Protein AF-0000000072272228 (afdb_homodimer)

Radius of gyration: 27.31 Å; Cα contacts (8 Å, |Δi|>4): 1218; chains: 2; bounding box: 58×84×67 Å

InterPro domains:
  IPR002729 CRISPR-associated protein Cas1 [MF_01470] (6-292)
  IPR002729 CRISPR-associated protein Cas1 [PF01867] (15-244)
  IPR002729 CRISPR-associated protein Cas1 [TIGR00287] (15-262)
  IPR019855 CRISPR-associated protein Cas1, NMENI subtype [TIGR03639] (5-277)
  IPR042206 CRISPR-associated endonuclease Cas1, C-terminal domain [G3DSA:1.20.120.920] (89-294)
  IPR050646 CRISPR-associated endonuclease Cas1 [PTHR34353] (12-247)

Secondary structure (DSSP, 8-state):
--TT-EEEEETT--EEEEEETTEEEEEETTS-EEEEEEGGGEEEEEE-TTEEEEHHHHHHHHHTT-EEEEE-TTS-EEEEEEE--SSSHHHHHHHHHHT--HHHHHHHHHHHHHHHHHHHHHHHHHTT---HHHHHHHHT--GGGTT-HHHHHHHHHHHHHHHHHT----TTT--SHHHHHHHHHHHHHHHHHHHHHHHTT--TT--SS---TT-TTHHHHHHTGGGHHHHHHHHHHH--TT----HHHHHHHHHHTTSB-STT--BHHHHHHHHHHHHHHHHHTS-SS-----------SS--/--TT-EEEEETT--EEEEEETTEEEEEETTS-EEEEEEGGGEEEEEE-TTEEEEHHHHHHHHHTT-EEEEE-TTS-EEEEEEE--SSSHHHHHHHHHHT--HHHHHHHHHHHHHHHHHHHHHHHHHTT---HHHHHHHHT--GGGTT-HHHHHHHHHHHHHHHHHT----TTT--SHHHHHHHHHHHHHHHHHHHHHHHTT--TT--SS---TT-TTHHHHHHTGGGHHHHHHHHHHH--TT----HHHHHHHHHHTTSB-STT--BHHHHHHHHHHHHHHHHHTS-SS-----------SS--

Sequence (608 aa):
MNPGWRVVDLIDFDGKVSYQRGQLAITSDSGELRATLPLAQIAVVLIGNKLIISGAVLVKLSEYDIAVLVCDWRRVPVAGSFSWNEHTRIAARQRAQASLSLPRQKSAWAQIIKAKILGQARTAAQLGFDATDLKNLARAVRSGDVDNREAMAAKRYWEIISAEDDFRRLPGLAATGWNGALDYAYTVLRGHGMRAICSAGLVGTLGVFHHGRGNQFALVDDLIEPFRPAIDYAVFSIVSNSQELDKETKRQLVAAVEEPFNSAGQSIPTVFTAFAQQYGRYVEGDVEKLVPPIWEGPFDAEERMNPGWRVVDLIDFDGKVSYQRGQLAITSDSGELRATLPLAQIAVVLIGNKLIISGAVLVKLSEYDIAVLVCDWRRVPVAGSFSWNEHTRIAARQRAQASLSLPRQKSAWAQIIKAKILGQARTAAQLGFDATDLKNLARAVRSGDVDNREAMAAKRYWEIISAEDDFRRLPGLAATGWNGALDYAYTVLRGHGMRAICSAGLVGTLGVFHHGRGNQFALVDDLIEPFRPAIDYAVFSIVSNSQELDKETKRQLVAAVEEPFNSAGQSIPTVFTAFAQQYGRYVEGDVEKLVPPIWEGPFDAEER

Structure (mmCIF, N/CA/C/O backbone):
data_AF-0000000072272228-model_v1
#
loop_
_entity.id
_entity.type
_entity.pdbx_description
1 polymer 'CRISPR-associated endonuclease Cas1'
#
loop_
_atom_site.group_PDB
_atom_site.id
_atom_site.type_symbol
_atom_site.label_atom_id
_atom_site.label_alt_id
_atom_site.label_comp_id
_atom_site.label_asym_id
_atom_site.label_entity_id
_atom_site.label_seq_id
_atom_site.pdbx_PDB_ins_code
_atom_site.Cartn_x
_atom_site.Cartn_y
_atom_site.Cartn_z
_atom_site.occupancy
_atom_site.B_iso_or_equiv
_atom_site.auth_seq_id
_atom_site.auth_comp_id
_atom_site.auth_asym_id
_atom_site.auth_atom_id
_atom_site.pdbx_PDB_model_num
ATOM 1 N N . MET A 1 1 ? -7.469 -23.609 13.672 1 27.86 1 MET A N 1
ATOM 2 C CA . MET A 1 1 ? -7.418 -22.672 12.562 1 27.86 1 MET A CA 1
ATOM 3 C C . MET A 1 1 ? -7.211 -21.25 13.07 1 27.86 1 MET A C 1
ATOM 5 O O . MET A 1 1 ? -7.891 -20.812 14.008 1 27.86 1 MET A O 1
ATOM 9 N N . ASN A 1 2 ? -6.227 -20.625 13.102 1 36.56 2 ASN A N 1
ATOM 10 C CA . ASN A 1 2 ? -6.016 -19.297 13.664 1 36.56 2 ASN A CA 1
ATOM 11 C C . ASN A 1 2 ? -7.102 -18.328 13.211 1 36.56 2 ASN A C 1
ATOM 13 O O . ASN A 1 2 ? -7.277 -18.094 12.016 1 36.56 2 ASN A O 1
ATOM 17 N N . PRO A 1 3 ? -8.109 -18.062 13.977 1 46.88 3 PRO A N 1
ATOM 18 C CA . PRO A 1 3 ? -9.398 -17.406 13.781 1 46.88 3 PRO A CA 1
ATOM 19 C C . PRO A 1 3 ? -9.32 -16.219 12.828 1 46.88 3 PRO A C 1
ATOM 21 O O . PRO A 1 3 ? -10.305 -15.891 12.156 1 46.88 3 PRO A O 1
ATOM 24 N N . GLY A 1 4 ? -8.219 -15.438 12.641 1 53.09 4 GLY A N 1
ATOM 25 C CA . GLY A 1 4 ? -8.133 -14.102 12.078 1 53.09 4 GLY A CA 1
ATOM 26 C C . GLY A 1 4 ? -7.688 -14.094 10.625 1 53.09 4 GLY A C 1
ATOM 27 O O . GLY A 1 4 ? -7.578 -13.031 10.008 1 53.09 4 GLY A O 1
ATOM 28 N N . TRP A 1 5 ? -7.562 -15.328 10.062 1 63.06 5 TRP A N 1
ATOM 29 C CA . TRP A 1 5 ? -6.938 -15.289 8.742 1 63.06 5 TRP A CA 1
ATOM 30 C C . TRP A 1 5 ? -7.918 -15.727 7.664 1 63.06 5 TRP A C 1
ATOM 32 O O . TRP A 1 5 ? -7.531 -16.391 6.695 1 63.06 5 TRP A O 1
ATOM 42 N N . ARG A 1 6 ? -9.219 -15.43 7.699 1 81.5 6 ARG A N 1
ATOM 43 C CA . ARG A 1 6 ? -10.203 -15.875 6.719 1 81.5 6 ARG A CA 1
ATOM 44 C C . ARG A 1 6 ? -10.188 -14.984 5.48 1 81.5 6 ARG A C 1
ATOM 46 O O . ARG A 1 6 ? -10.141 -13.758 5.594 1 81.5 6 ARG A O 1
ATOM 53 N N . VAL A 1 7 ? -10.195 -15.711 4.32 1 86.44 7 VAL A N 1
ATOM 54 C CA . VAL A 1 7 ? -10.32 -15.016 3.043 1 86.44 7 VAL A CA 1
ATOM 55 C C . VAL A 1 7 ? -11.75 -15.141 2.521 1 86.44 7 VAL A C 1
ATOM 57 O O . VAL A 1 7 ? -12.273 -16.25 2.393 1 86.44 7 VAL A O 1
ATOM 60 N N . VAL A 1 8 ? -12.375 -14.062 2.334 1 92.44 8 VAL A N 1
ATOM 61 C CA . VAL A 1 8 ? -13.719 -14.031 1.77 1 92.44 8 VAL A CA 1
ATOM 62 C C . VAL A 1 8 ? -13.648 -13.719 0.277 1 92.44 8 VAL A C 1
ATOM 64 O O . VAL A 1 8 ? -13.234 -12.625 -0.114 1 92.44 8 VAL A O 1
ATOM 67 N N . ASP A 1 9 ? -14.094 -14.703 -0.496 1 92.12 9 ASP A N 1
ATOM 68 C CA . ASP A 1 9 ? -13.992 -14.578 -1.947 1 92.12 9 ASP A CA 1
ATOM 69 C C . ASP A 1 9 ? -15.312 -14.109 -2.559 1 92.12 9 ASP A C 1
ATOM 71 O O . ASP A 1 9 ? -16.266 -14.891 -2.664 1 92.12 9 ASP A O 1
ATOM 75 N N . LEU A 1 10 ? -15.297 -12.844 -3.002 1 95.06 10 LEU A N 1
ATOM 76 C CA . LEU A 1 10 ? -16.484 -12.266 -3.611 1 95.06 10 LEU A CA 1
ATOM 77 C C . LEU A 1 10 ? -16.203 -11.797 -5.031 1 95.06 10 LEU A C 1
ATOM 79 O O . LEU A 1 10 ? -16.844 -10.875 -5.531 1 95.06 10 LEU A O 1
ATOM 83 N N . ILE A 1 11 ? -15.258 -12.383 -5.691 1 91.69 11 ILE A N 1
ATOM 84 C CA . ILE A 1 11 ? -14.805 -11.938 -7.004 1 91.69 11 ILE A CA 1
ATOM 85 C C . ILE A 1 11 ? -15.945 -12.078 -8.016 1 91.69 11 ILE A C 1
ATOM 87 O O . ILE A 1 11 ? -16.188 -11.18 -8.82 1 91.69 11 ILE A O 1
ATOM 91 N N . ASP A 1 12 ? -16.688 -13.156 -7.934 1 91.44 12 ASP A N 1
ATOM 92 C CA . ASP A 1 12 ? -17.719 -13.422 -8.922 1 91.44 12 ASP A CA 1
ATOM 93 C C . ASP A 1 12 ? -19.109 -13.086 -8.367 1 91.44 12 ASP A C 1
ATOM 95 O O . ASP A 1 12 ? -20.125 -13.406 -8.984 1 91.44 12 ASP A O 1
ATOM 99 N N . PHE A 1 13 ? -19.156 -12.492 -7.27 1 93.44 13 PHE A N 1
ATOM 100 C CA . PHE A 1 13 ? -20.438 -12.211 -6.621 1 93.44 13 PHE A CA 1
ATOM 101 C C . PHE A 1 13 ? -21.062 -10.945 -7.191 1 93.44 13 PHE A C 1
ATOM 103 O O . PHE A 1 13 ? -20.391 -9.938 -7.391 1 93.44 13 PHE A O 1
ATOM 110 N N . ASP A 1 14 ? -22.328 -11.094 -7.523 1 94.75 14 ASP A N 1
ATOM 111 C CA . ASP A 1 14 ? -23.125 -9.969 -7.988 1 94.75 14 ASP A CA 1
ATOM 112 C C . ASP A 1 14 ? -24.047 -9.461 -6.883 1 94.75 14 ASP A C 1
ATOM 114 O O . ASP A 1 14 ? -25.094 -10.062 -6.602 1 94.75 14 ASP A O 1
ATOM 118 N N . GLY A 1 15 ? -23.719 -8.383 -6.266 1 96.31 15 GLY A N 1
ATOM 119 C CA . GLY A 1 15 ? -24.469 -7.855 -5.141 1 96.31 15 GLY A CA 1
ATOM 120 C C . GLY A 1 15 ? -23.719 -6.793 -4.359 1 96.31 15 GLY A C 1
ATOM 121 O O . GLY A 1 15 ? -22.953 -6.023 -4.934 1 96.31 15 GLY A O 1
ATOM 122 N N . LYS A 1 16 ? -24.188 -6.672 -3.107 1 96.56 16 LYS A N 1
ATOM 123 C CA . LYS A 1 16 ? -23.609 -5.617 -2.279 1 96.56 16 LYS A CA 1
ATOM 124 C C . LYS A 1 16 ? -23.172 -6.164 -0.923 1 96.56 16 LYS A C 1
ATOM 126 O O . LYS A 1 16 ? -23.672 -7.191 -0.47 1 96.56 16 LYS A O 1
ATOM 131 N N . VAL A 1 17 ? -22.156 -5.516 -0.382 1 97.06 17 VAL A N 1
ATOM 132 C CA . VAL A 1 17 ? -21.781 -5.809 0.994 1 97.06 17 VAL A CA 1
ATOM 133 C C . VAL A 1 17 ? -22.078 -4.602 1.883 1 97.06 17 VAL A C 1
ATOM 135 O O . VAL A 1 17 ? -21.953 -3.457 1.441 1 97.06 17 VAL A O 1
ATOM 138 N N . SER A 1 18 ? -22.484 -4.852 3.068 1 96.06 18 SER A 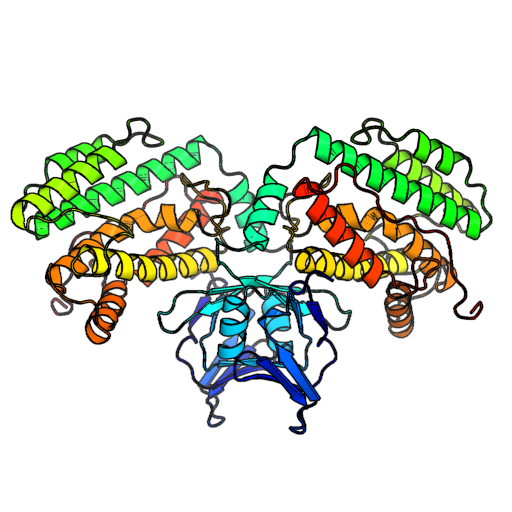N 1
ATOM 139 C CA . SER A 1 18 ? -22.766 -3.818 4.059 1 96.06 18 SER A CA 1
ATOM 140 C C . SER A 1 18 ? -22.297 -4.242 5.449 1 96.06 18 SER A C 1
ATOM 142 O O . SER A 1 18 ? -21.953 -5.406 5.664 1 96.06 18 SER A O 1
ATOM 144 N N . TYR A 1 19 ? -22.156 -3.25 6.246 1 95.44 19 TYR A N 1
ATOM 145 C CA . TYR A 1 19 ? -21.766 -3.482 7.629 1 95.44 19 TYR A CA 1
ATOM 146 C C . TYR A 1 19 ? -22.969 -3.482 8.547 1 95.44 19 TYR A C 1
ATOM 148 O O . TYR A 1 19 ? -23.844 -2.605 8.453 1 95.44 19 TYR A O 1
ATOM 156 N N . GLN A 1 20 ? -23.078 -4.512 9.375 1 92.75 20 GLN A N 1
ATOM 157 C CA . GLN A 1 20 ? -24.156 -4.59 10.367 1 92.75 20 GLN A CA 1
ATOM 158 C C . GLN A 1 20 ? -23.656 -5.215 11.664 1 92.75 20 GLN A C 1
ATOM 160 O O . GLN A 1 20 ? -23.391 -6.418 11.727 1 92.75 20 GLN A O 1
ATOM 165 N N . ARG A 1 21 ? -23.578 -4.457 12.742 1 92.5 21 ARG A N 1
ATOM 166 C CA . ARG A 1 21 ? -23.281 -4.934 14.094 1 92.5 21 ARG A CA 1
ATOM 167 C C . ARG A 1 21 ? -22.078 -5.859 14.109 1 92.5 21 ARG A C 1
ATOM 169 O O . ARG A 1 21 ? -22.156 -7 14.57 1 92.5 21 ARG A O 1
ATOM 176 N N . GLY A 1 22 ? -21.016 -5.41 13.594 1 92.88 22 GLY A N 1
ATOM 177 C CA . GLY A 1 22 ? -19.781 -6.168 13.656 1 92.88 22 GLY A CA 1
ATOM 178 C C . GLY A 1 22 ? -19.672 -7.234 12.586 1 92.88 22 GLY A C 1
ATOM 179 O O . GLY A 1 22 ? -18.734 -8.023 12.578 1 92.88 22 GLY A O 1
ATOM 180 N N . GLN A 1 23 ? -20.672 -7.23 11.703 1 95.88 23 GLN A N 1
ATOM 181 C CA . GLN A 1 23 ? -20.703 -8.266 10.68 1 95.88 23 GLN A CA 1
ATOM 182 C C . GLN A 1 23 ? -20.688 -7.66 9.273 1 95.88 23 GLN A C 1
ATOM 184 O O . GLN A 1 23 ? -21.156 -6.539 9.078 1 95.88 23 GLN A O 1
ATOM 189 N N . LEU A 1 24 ? -20.031 -8.414 8.391 1 96.12 24 LEU A N 1
ATOM 190 C CA . LEU A 1 24 ? -20.156 -8.125 6.965 1 96.12 24 LEU A CA 1
ATOM 191 C C . LEU A 1 24 ? -21.375 -8.82 6.379 1 96.12 24 LEU A C 1
ATOM 193 O O . LEU A 1 24 ? -21.438 -10.055 6.34 1 96.12 24 LEU A O 1
ATOM 197 N N . ALA A 1 25 ? -22.344 -8.039 5.996 1 97.62 25 ALA A N 1
ATOM 198 C CA . ALA A 1 25 ? -23.547 -8.594 5.375 1 97.62 25 ALA A CA 1
ATOM 199 C C . ALA A 1 25 ? -23.422 -8.625 3.855 1 97.62 25 ALA A C 1
ATOM 201 O O . ALA A 1 25 ? -23.094 -7.609 3.232 1 97.62 25 ALA A O 1
ATOM 202 N N . ILE A 1 26 ? -23.641 -9.766 3.297 1 97.25 26 ILE A N 1
ATOM 203 C CA . ILE A 1 26 ? -23.547 -9.969 1.855 1 97.25 26 ILE A CA 1
ATOM 204 C C . ILE A 1 26 ? -24.953 -10.164 1.269 1 97.25 26 ILE A C 1
ATOM 206 O O . ILE A 1 26 ? -25.625 -11.148 1.578 1 97.25 26 ILE A O 1
ATOM 210 N N . THR A 1 27 ? -25.297 -9.234 0.422 1 97.19 27 THR A N 1
ATOM 211 C CA . THR A 1 27 ? -26.641 -9.234 -0.131 1 97.19 27 THR A CA 1
ATOM 212 C C . THR A 1 27 ? -26.609 -9.289 -1.655 1 97.19 27 THR A C 1
ATOM 214 O O . THR A 1 27 ? -25.844 -8.555 -2.291 1 97.19 27 THR A O 1
ATOM 217 N N . SER A 1 28 ? -27.453 -10.172 -2.197 1 95.38 28 SER A N 1
ATOM 218 C CA . SER A 1 28 ? -27.516 -10.297 -3.65 1 95.38 28 SER A CA 1
ATOM 219 C C . SER A 1 28 ? -28.125 -9.055 -4.293 1 95.38 28 SER A C 1
ATOM 221 O O . SER A 1 28 ? -28.688 -8.203 -3.596 1 95.38 28 SER A O 1
ATOM 223 N N . ASP A 1 29 ? -27.922 -9 -5.57 1 90.25 29 ASP A N 1
ATOM 224 C CA . ASP A 1 29 ? -28.484 -7.891 -6.332 1 90.25 29 ASP A CA 1
ATOM 225 C C . ASP A 1 29 ? -30 -7.816 -6.16 1 90.25 29 ASP A C 1
ATOM 227 O O . ASP A 1 29 ? -30.594 -6.734 -6.234 1 90.25 29 ASP A O 1
ATOM 231 N N . SER A 1 30 ? -30.625 -8.906 -5.91 1 91.25 30 SER A N 1
ATOM 232 C CA . SER A 1 30 ? -32.062 -8.969 -5.711 1 91.25 30 SER A CA 1
ATOM 233 C C . SER A 1 30 ? -32.438 -8.523 -4.309 1 91.25 30 SER A C 1
ATOM 235 O O . SER A 1 30 ? -33.625 -8.398 -3.994 1 91.25 30 SER A O 1
ATOM 237 N N . GLY A 1 31 ? -31.531 -8.391 -3.504 1 90.62 31 GLY A N 1
ATOM 238 C CA . GLY A 1 31 ? -31.781 -7.914 -2.154 1 90.62 31 GLY A CA 1
ATOM 239 C C . GLY A 1 31 ? -31.797 -9.031 -1.125 1 90.62 31 GLY A C 1
ATOM 240 O O . GLY A 1 31 ? -32.031 -8.781 0.061 1 90.62 31 GLY A O 1
ATOM 241 N N . GLU A 1 32 ? -31.484 -10.211 -1.543 1 93.88 32 GLU A N 1
ATOM 242 C CA . GLU A 1 32 ? -31.484 -11.359 -0.639 1 93.88 32 GLU A CA 1
ATOM 243 C C . GLU A 1 32 ? -30.188 -11.445 0.158 1 93.88 32 GLU A C 1
ATOM 245 O O . GLU A 1 32 ? -29.094 -11.367 -0.413 1 93.88 32 GLU A O 1
ATOM 250 N N . LEU A 1 33 ? -30.453 -11.609 1.441 1 94.75 33 LEU A N 1
ATOM 251 C CA . LEU A 1 33 ? -29.281 -11.812 2.299 1 94.75 33 LEU A CA 1
ATOM 252 C C . LEU A 1 33 ? -28.703 -13.203 2.094 1 94.75 33 LEU A C 1
ATOM 254 O O . LEU A 1 33 ? -29.359 -14.203 2.393 1 94.75 33 LEU A O 1
ATOM 258 N N . ARG A 1 34 ? -27.484 -13.258 1.651 1 94.69 34 ARG A N 1
ATOM 259 C CA . ARG A 1 34 ? -26.859 -14.523 1.321 1 94.69 34 ARG A CA 1
ATOM 260 C C . ARG A 1 34 ? -26.031 -15.047 2.494 1 94.69 34 ARG A C 1
ATOM 262 O O . ARG A 1 34 ? -25.984 -16.25 2.74 1 94.69 34 ARG A O 1
ATOM 269 N N . ALA A 1 35 ? -25.359 -14.148 3.201 1 95.38 35 ALA A N 1
ATOM 270 C CA . ALA A 1 35 ? -24.484 -14.555 4.305 1 95.38 35 ALA A CA 1
ATOM 271 C C . ALA A 1 35 ? -24.141 -13.367 5.195 1 95.38 35 ALA A C 1
ATOM 273 O O . ALA A 1 35 ? -24.281 -12.211 4.785 1 95.38 35 ALA A O 1
ATOM 274 N N . THR A 1 36 ? -23.859 -13.633 6.426 1 95.69 36 THR A N 1
ATOM 275 C CA . THR A 1 36 ? -23.234 -12.695 7.352 1 95.69 36 THR A CA 1
ATOM 276 C C . THR A 1 36 ? -21.969 -13.289 7.969 1 95.69 36 THR A C 1
ATOM 278 O O . THR A 1 36 ? -21.953 -14.453 8.367 1 95.69 36 THR A O 1
ATOM 281 N N . LEU A 1 37 ? -20.953 -12.5 7.961 1 95.62 37 LEU A N 1
ATOM 282 C CA . LEU A 1 37 ? -19.672 -12.961 8.477 1 95.62 37 LEU A CA 1
ATOM 283 C C . LEU A 1 37 ? -19.125 -11.992 9.516 1 95.62 37 LEU A C 1
ATOM 285 O O . LEU A 1 37 ? -19.062 -10.781 9.273 1 95.62 37 LEU A O 1
ATOM 289 N N . PRO A 1 38 ? -18.703 -12.539 10.672 1 94.5 38 PRO A N 1
ATOM 290 C CA . PRO A 1 38 ? -18.078 -11.625 11.633 1 94.5 38 PRO A CA 1
ATOM 291 C C . PRO A 1 38 ? -16.781 -10.992 11.102 1 94.5 38 PRO A C 1
ATOM 293 O O . PRO A 1 38 ? -15.883 -11.711 10.664 1 94.5 38 PRO A O 1
ATOM 296 N N . LEU A 1 39 ? -16.672 -9.68 11.195 1 93.44 39 LEU A N 1
ATOM 297 C CA . LEU A 1 39 ? -15.492 -8.969 10.688 1 93.44 39 LEU A CA 1
ATOM 298 C C . LEU A 1 39 ? -14.234 -9.414 11.414 1 93.44 39 LEU A C 1
ATOM 300 O O . LEU A 1 39 ? -13.164 -9.508 10.805 1 93.44 39 LEU A O 1
ATOM 304 N N . ALA A 1 40 ? -14.367 -9.766 12.648 1 89 40 ALA A N 1
ATOM 305 C CA . ALA A 1 40 ? -13.227 -10.133 13.492 1 89 40 ALA A CA 1
ATOM 306 C C . ALA A 1 40 ? -12.547 -11.391 12.969 1 89 40 ALA A C 1
ATOM 308 O O . ALA A 1 40 ? -11.406 -11.68 13.328 1 89 40 ALA A O 1
ATOM 309 N N . GLN A 1 41 ? -13.203 -12.086 12.039 1 88.19 41 GLN A N 1
ATOM 310 C CA . GLN A 1 41 ? -12.672 -13.359 11.562 1 88.19 41 GLN A CA 1
ATOM 311 C C . GLN A 1 41 ? -12.133 -13.234 10.141 1 88.19 41 GLN A C 1
ATOM 313 O O . GLN A 1 41 ? -11.609 -14.195 9.578 1 88.19 41 GLN A O 1
ATOM 318 N N . ILE A 1 42 ? -12.258 -12.094 9.586 1 89.44 42 ILE A N 1
ATOM 319 C CA . ILE A 1 42 ? -11.891 -11.898 8.188 1 89.44 42 ILE A CA 1
ATOM 320 C C . ILE A 1 42 ? -10.516 -11.234 8.109 1 89.44 42 ILE A C 1
ATOM 322 O O . ILE A 1 42 ? -10.25 -10.266 8.812 1 89.44 42 ILE A O 1
ATOM 326 N N . ALA A 1 43 ? -9.625 -11.766 7.258 1 83.31 43 ALA A N 1
ATOM 327 C CA . ALA A 1 43 ? -8.328 -11.148 6.996 1 83.31 43 ALA A CA 1
ATOM 328 C C . ALA A 1 43 ? -8.344 -10.367 5.684 1 83.31 43 ALA A C 1
ATOM 330 O O . ALA A 1 43 ? -7.793 -9.273 5.602 1 83.31 43 ALA A O 1
ATOM 331 N N . VAL A 1 44 ? -8.984 -11.008 4.695 1 88.94 44 VAL A N 1
ATOM 332 C CA . VAL A 1 44 ? -8.961 -10.422 3.357 1 88.94 44 VAL A CA 1
ATOM 333 C C . VAL A 1 44 ? -10.328 -10.586 2.697 1 88.94 44 VAL A C 1
ATOM 335 O O . VAL A 1 44 ? -10.977 -11.633 2.844 1 88.94 44 VAL A O 1
ATOM 338 N N . VAL A 1 45 ? -10.766 -9.57 2.041 1 93.25 45 VAL A N 1
ATOM 339 C CA . VAL A 1 45 ? -11.93 -9.641 1.165 1 93.25 45 VAL A CA 1
ATOM 340 C C . VAL A 1 45 ? -11.508 -9.414 -0.283 1 93.25 45 VAL A C 1
ATOM 342 O O . VAL A 1 45 ? -10.859 -8.406 -0.596 1 93.25 45 VAL A O 1
ATOM 345 N N . LEU A 1 46 ? -11.828 -10.414 -1.15 1 93.44 46 LEU A N 1
ATOM 346 C CA . LEU A 1 46 ? -11.609 -10.273 -2.586 1 93.44 46 LEU A CA 1
ATOM 347 C C . LEU A 1 46 ? -12.875 -9.781 -3.287 1 93.44 46 LEU A C 1
ATOM 349 O O . LEU A 1 46 ? -13.938 -10.391 -3.16 1 93.44 46 LEU A O 1
ATOM 353 N N . ILE A 1 47 ? -12.68 -8.68 -3.996 1 94.31 47 ILE A N 1
ATOM 354 C CA . ILE A 1 47 ? -13.875 -8.164 -4.652 1 94.31 47 ILE A CA 1
ATOM 355 C C . ILE A 1 47 ? -13.656 -8.133 -6.164 1 94.31 47 ILE A C 1
ATOM 357 O O . ILE A 1 47 ? -12.531 -7.969 -6.633 1 94.31 47 ILE A O 1
ATOM 361 N N . GLY A 1 48 ? -14.773 -8.352 -6.879 1 93.56 48 GLY A N 1
ATOM 362 C CA . GLY A 1 48 ? -14.758 -8.312 -8.336 1 93.56 48 GLY A CA 1
ATOM 363 C C . GLY A 1 48 ? -15.562 -7.168 -8.906 1 93.56 48 GLY A C 1
ATOM 364 O O . GLY A 1 48 ? -15.953 -6.25 -8.188 1 93.56 48 GLY A O 1
ATOM 365 N N . ASN A 1 49 ? -15.836 -7.254 -10.148 1 91.56 49 ASN A N 1
ATOM 366 C CA . ASN A 1 49 ? -16.391 -6.152 -10.938 1 91.56 49 ASN A CA 1
ATOM 367 C C . ASN A 1 49 ? -17.828 -5.844 -10.531 1 91.56 49 ASN A C 1
ATOM 369 O O . ASN A 1 49 ? -18.266 -4.695 -10.609 1 91.56 49 ASN A O 1
ATOM 373 N N . LYS A 1 50 ? -18.516 -6.766 -10.102 1 94 50 LYS A N 1
ATOM 374 C CA . LYS A 1 50 ? -19.953 -6.578 -9.945 1 94 50 LYS A CA 1
ATOM 375 C C . LYS A 1 50 ? -20.312 -6.273 -8.5 1 94 50 LYS A C 1
ATOM 377 O O . LYS A 1 50 ? -21.484 -6.047 -8.172 1 94 50 LYS A O 1
ATOM 382 N N . LEU A 1 51 ? -19.406 -6.27 -7.656 1 95.88 51 LEU A N 1
ATOM 383 C CA . LEU A 1 51 ? -19.672 -6.023 -6.242 1 95.88 51 LEU A CA 1
ATOM 384 C C . LEU A 1 51 ? -19.828 -4.531 -5.969 1 95.88 51 LEU A C 1
ATOM 386 O O . LEU A 1 51 ? -19.062 -3.719 -6.504 1 95.88 51 LEU A O 1
ATOM 390 N N . ILE A 1 52 ? -20.844 -4.203 -5.176 1 95.75 52 ILE A N 1
ATOM 391 C CA . ILE A 1 52 ? -21.062 -2.83 -4.723 1 95.75 52 ILE A CA 1
ATOM 392 C C . ILE A 1 52 ? -20.656 -2.707 -3.256 1 95.75 52 ILE A C 1
ATOM 394 O O . ILE A 1 52 ? -21.047 -3.533 -2.426 1 95.75 52 ILE A O 1
ATOM 398 N N . ILE A 1 53 ? -19.891 -1.669 -2.939 1 94.5 53 ILE A N 1
ATOM 399 C CA . ILE A 1 53 ? -19.422 -1.45 -1.578 1 94.5 53 ILE A CA 1
ATOM 400 C C . ILE A 1 53 ? -19.438 0.042 -1.257 1 94.5 53 ILE A C 1
ATOM 402 O O . ILE A 1 53 ? -19.328 0.879 -2.156 1 94.5 53 ILE A O 1
ATOM 406 N N . SER A 1 54 ? -19.625 0.394 -0.034 1 93.75 54 SER A N 1
ATOM 407 C CA . SER A 1 54 ? -19.641 1.798 0.363 1 93.75 54 SER A CA 1
ATOM 408 C C . SER A 1 54 ? -18.359 2.188 1.077 1 93.75 54 SER A C 1
ATOM 410 O O . SER A 1 54 ? -17.609 1.321 1.548 1 93.75 54 SER A O 1
ATOM 412 N N . GLY A 1 55 ? -18.109 3.539 1.131 1 92.75 55 GLY A N 1
ATOM 413 C CA . GLY A 1 55 ? -17.016 4.043 1.933 1 92.75 55 GLY A CA 1
ATOM 414 C C . GLY A 1 55 ? -17.094 3.633 3.391 1 92.75 55 GLY A C 1
ATOM 415 O O . GLY A 1 55 ? -16.078 3.33 4.016 1 92.75 55 GLY A O 1
ATOM 416 N N . ALA A 1 56 ? -18.281 3.594 3.891 1 93.06 56 ALA A N 1
ATOM 417 C CA . ALA A 1 56 ? -18.484 3.197 5.281 1 93.06 56 ALA A CA 1
ATOM 418 C C . ALA A 1 56 ? -17.969 1.781 5.531 1 93.06 56 ALA A C 1
ATOM 420 O O . ALA A 1 56 ? -17.359 1.511 6.562 1 93.06 56 ALA A O 1
ATOM 421 N N . VAL A 1 57 ? -18.281 0.925 4.613 1 94.75 57 VAL A N 1
ATOM 422 C CA . VAL A 1 57 ? -17.828 -0.457 4.754 1 94.75 57 VAL A CA 1
ATOM 423 C C . VAL A 1 57 ? -16.312 -0.522 4.652 1 94.75 57 VAL A C 1
ATOM 425 O O . VAL A 1 57 ? -15.656 -1.218 5.434 1 94.75 57 VAL A O 1
ATOM 428 N N . LEU A 1 58 ? -15.758 0.188 3.752 1 92.69 58 LEU A N 1
ATOM 429 C CA . LEU A 1 58 ? -14.305 0.212 3.59 1 92.69 58 LEU A CA 1
ATOM 430 C C . LEU A 1 58 ? -13.625 0.717 4.859 1 92.69 58 LEU A C 1
ATOM 432 O O . LEU A 1 58 ? -12.602 0.176 5.273 1 92.69 58 LEU A O 1
ATOM 436 N N . VAL A 1 59 ? -14.203 1.724 5.457 1 90.38 59 VAL A N 1
ATOM 437 C CA . VAL A 1 59 ? -13.672 2.248 6.711 1 90.38 59 VAL A CA 1
ATOM 438 C C . VAL A 1 59 ? -13.727 1.167 7.789 1 90.38 59 VAL A C 1
ATOM 440 O O . VAL A 1 59 ? -12.75 0.952 8.508 1 90.38 59 VAL A O 1
ATOM 443 N N . LYS A 1 60 ? -14.797 0.529 7.848 1 92 60 LYS A N 1
ATOM 444 C CA . LYS A 1 60 ? -14.969 -0.5 8.867 1 92 60 LYS A CA 1
ATOM 445 C C . LYS A 1 60 ? -13.984 -1.649 8.656 1 92 60 LYS A C 1
ATOM 447 O O . LYS A 1 60 ? -13.414 -2.168 9.617 1 92 60 LYS A O 1
ATOM 452 N N . LEU A 1 61 ? -13.859 -2.057 7.418 1 91.19 61 LEU A N 1
ATOM 453 C CA . LEU A 1 61 ? -12.898 -3.113 7.125 1 91.19 61 LEU A CA 1
ATOM 454 C C . LEU A 1 61 ? -11.5 -2.713 7.574 1 91.19 61 LEU A C 1
ATOM 456 O O . LEU A 1 61 ? -10.766 -3.527 8.148 1 91.19 61 LEU A O 1
ATOM 460 N N . SER A 1 62 ? -11.195 -1.515 7.363 1 87.38 62 SER A N 1
ATOM 461 C CA . SER A 1 62 ? -9.891 -1.014 7.781 1 87.38 62 SER A CA 1
ATOM 462 C C . SER A 1 62 ? -9.75 -1.051 9.297 1 87.38 62 SER A C 1
ATOM 464 O O . SER A 1 62 ? -8.68 -1.386 9.82 1 87.38 62 SER A O 1
ATOM 466 N N . GLU A 1 63 ? -10.766 -0.71 9.992 1 86.81 63 GLU A N 1
ATOM 467 C CA . GLU A 1 63 ? -10.758 -0.732 11.453 1 86.81 63 GLU A CA 1
ATOM 468 C C . GLU A 1 63 ? -10.453 -2.131 11.984 1 86.81 63 GLU A C 1
ATOM 470 O O . GLU A 1 63 ? -9.852 -2.283 13.047 1 86.81 63 GLU A O 1
ATOM 475 N N . TYR A 1 64 ? -10.906 -3.072 11.273 1 86.88 64 TYR A N 1
ATOM 476 C CA . TYR A 1 64 ? -10.703 -4.457 11.688 1 86.88 64 TYR A CA 1
ATOM 477 C C . TYR A 1 64 ? -9.445 -5.035 11.062 1 86.88 64 TYR A C 1
ATOM 479 O O . TYR A 1 64 ? -9.211 -6.246 11.117 1 86.88 64 TYR A O 1
ATOM 487 N N . ASP A 1 65 ? -8.68 -4.23 10.391 1 82.38 65 ASP A N 1
ATOM 488 C CA . ASP A 1 65 ? -7.422 -4.625 9.766 1 82.38 65 ASP A CA 1
ATOM 489 C C . ASP A 1 65 ? -7.648 -5.66 8.672 1 82.38 65 ASP A C 1
ATOM 491 O O . ASP A 1 65 ? -6.883 -6.617 8.539 1 82.38 65 ASP A O 1
ATOM 495 N N . ILE A 1 66 ? -8.734 -5.488 7.969 1 87.94 66 ILE A N 1
ATOM 496 C CA . ILE A 1 66 ? -9.07 -6.375 6.867 1 87.94 66 ILE A CA 1
ATOM 497 C C . ILE A 1 66 ? -8.594 -5.77 5.547 1 87.94 66 ILE A C 1
ATOM 499 O O . ILE A 1 66 ? -8.922 -4.625 5.23 1 87.94 66 ILE A O 1
ATOM 503 N N . ALA A 1 67 ? -7.809 -6.535 4.793 1 87.12 67 ALA A N 1
ATOM 504 C CA . ALA A 1 67 ? -7.371 -6.09 3.471 1 87.12 67 ALA A CA 1
ATOM 505 C C . ALA A 1 67 ? -8.469 -6.305 2.432 1 87.12 67 ALA A C 1
ATOM 507 O O . ALA A 1 67 ? -9.227 -7.273 2.514 1 87.12 67 ALA A O 1
ATOM 508 N N . VAL A 1 68 ? -8.555 -5.328 1.489 1 91.69 68 VAL A N 1
ATOM 509 C CA . VAL A 1 68 ? -9.469 -5.457 0.358 1 91.69 68 VAL A CA 1
ATOM 510 C C . VAL A 1 68 ? -8.672 -5.516 -0.944 1 91.69 68 VAL A C 1
ATOM 512 O O . VAL A 1 68 ? -7.91 -4.594 -1.255 1 91.69 68 VAL A O 1
ATOM 515 N N . LEU A 1 69 ? -8.852 -6.605 -1.682 1 91.56 69 LEU A N 1
ATOM 516 C CA . LEU A 1 69 ? -8.188 -6.758 -2.973 1 91.56 69 LEU A CA 1
ATOM 517 C C . LEU A 1 69 ? -9.203 -6.703 -4.113 1 91.56 69 LEU A C 1
ATOM 519 O O . LEU A 1 69 ? -10.203 -7.422 -4.098 1 91.56 69 LEU A O 1
ATOM 523 N N . VAL A 1 70 ? -8.93 -5.852 -5.039 1 92.38 70 VAL A N 1
ATOM 524 C CA . VAL A 1 70 ? -9.758 -5.727 -6.238 1 92.38 70 VAL A CA 1
ATOM 525 C C . VAL A 1 70 ? -9.172 -6.586 -7.355 1 92.38 70 VAL A C 1
ATOM 527 O O . VAL A 1 70 ? -8.023 -6.387 -7.766 1 92.38 70 VAL A O 1
ATOM 530 N N . CYS A 1 71 ? -10 -7.523 -7.848 1 90.69 71 CYS A N 1
ATOM 531 C CA . CYS A 1 71 ? -9.516 -8.477 -8.836 1 90.69 71 CYS A CA 1
ATOM 532 C C . CYS A 1 71 ? -10.219 -8.289 -10.172 1 90.69 71 CYS A C 1
ATOM 534 O O . CYS A 1 71 ? -11.398 -7.918 -10.211 1 90.69 71 CYS A O 1
ATOM 536 N N . ASP A 1 72 ? -9.516 -8.57 -11.234 1 86.19 72 ASP A N 1
ATOM 537 C CA . ASP A 1 72 ? -10.141 -8.555 -12.555 1 86.19 72 ASP A CA 1
ATOM 538 C C . ASP A 1 72 ? -10.789 -9.891 -12.875 1 86.19 72 ASP A C 1
ATOM 540 O O . ASP A 1 72 ? -10.961 -10.734 -11.992 1 86.19 72 ASP A O 1
ATOM 544 N N . TRP A 1 73 ? -11.227 -10.031 -14.141 1 79.69 73 TRP A N 1
ATOM 545 C CA . TRP A 1 73 ? -12.016 -11.203 -14.516 1 79.69 73 TRP A CA 1
ATOM 546 C C . TRP A 1 73 ? -11.172 -12.469 -14.469 1 79.69 73 TRP A C 1
ATOM 548 O O . TRP A 1 73 ? -11.711 -13.578 -14.414 1 79.69 73 TRP A O 1
ATOM 558 N N . ARG A 1 74 ? -9.867 -12.344 -14.5 1 78.88 74 ARG A N 1
ATOM 559 C CA . ARG A 1 74 ? -8.961 -13.484 -14.406 1 78.88 74 ARG A CA 1
ATOM 560 C C . ARG A 1 74 ? -8.68 -13.844 -12.953 1 78.88 74 ARG A C 1
ATOM 562 O O . ARG A 1 74 ? -7.891 -14.75 -12.68 1 78.88 74 ARG A O 1
ATOM 569 N N . ARG A 1 75 ? -9.211 -13.109 -12.094 1 83.75 75 ARG A N 1
ATOM 570 C CA . ARG A 1 75 ? -9.023 -13.266 -10.648 1 83.75 75 ARG A CA 1
ATOM 571 C C . ARG A 1 75 ? -7.641 -12.797 -10.219 1 83.75 75 ARG A C 1
ATOM 573 O O . ARG A 1 75 ? -7.121 -13.242 -9.195 1 83.75 75 ARG A O 1
ATOM 580 N N . VAL A 1 76 ? -7.09 -11.945 -11.023 1 85 76 VAL A N 1
ATOM 581 C CA . VAL A 1 76 ? -5.805 -11.32 -10.727 1 85 76 VAL A CA 1
ATOM 582 C C . VAL A 1 76 ? -6.023 -10.008 -9.984 1 85 76 VAL A C 1
ATOM 584 O O . VAL A 1 76 ? -6.77 -9.141 -10.453 1 85 76 VAL A O 1
ATOM 587 N N . PRO A 1 77 ? -5.414 -9.867 -8.781 1 89.31 77 PRO A N 1
ATOM 588 C CA . PRO A 1 77 ? -5.531 -8.578 -8.109 1 89.31 77 PRO A CA 1
ATOM 589 C C . PRO A 1 77 ? -4.891 -7.438 -8.906 1 89.31 77 PRO A C 1
ATOM 591 O O . PRO A 1 77 ? -3.789 -7.59 -9.43 1 89.31 77 PRO A O 1
ATOM 594 N N . VAL A 1 78 ? -5.602 -6.324 -9.008 1 86.38 78 VAL A N 1
ATOM 595 C CA . VAL A 1 78 ? -5.078 -5.184 -9.758 1 86.38 78 VAL A CA 1
ATOM 596 C C . VAL A 1 78 ? -4.875 -4 -8.812 1 86.38 78 VAL A C 1
ATOM 598 O O . VAL A 1 78 ? -4.195 -3.029 -9.164 1 86.38 78 VAL A O 1
ATOM 601 N N . ALA A 1 79 ? -5.473 -4.035 -7.699 1 84.94 79 ALA A N 1
ATOM 602 C CA . ALA A 1 79 ? -5.336 -3.016 -6.66 1 84.94 79 ALA A CA 1
ATOM 603 C C . ALA A 1 79 ? -5.633 -3.596 -5.281 1 84.94 79 ALA A C 1
ATOM 605 O O . ALA A 1 79 ? -6.219 -4.672 -5.164 1 84.94 79 ALA A O 1
ATOM 606 N N . GLY A 1 80 ? -5.176 -2.9 -4.262 1 84.94 80 GLY A N 1
ATOM 607 C CA . GLY A 1 80 ? -5.457 -3.354 -2.912 1 84.94 80 GLY A CA 1
ATOM 608 C C . GLY A 1 80 ? -5.477 -2.229 -1.895 1 84.94 80 GLY A C 1
ATOM 609 O O . GLY A 1 80 ? -4.738 -1.25 -2.031 1 84.94 80 GLY A O 1
ATOM 610 N N . SER A 1 81 ? -6.418 -2.4 -0.988 1 83.12 81 SER A N 1
ATOM 611 C CA . SER A 1 81 ? -6.527 -1.477 0.135 1 83.12 81 SER A CA 1
ATOM 612 C C . SER A 1 81 ? -6.117 -2.143 1.442 1 83.12 81 SER A C 1
ATOM 614 O O . SER A 1 81 ? -6.527 -3.27 1.729 1 83.12 81 SER A O 1
ATOM 616 N N . PHE A 1 82 ? -5.316 -1.419 2.223 1 79.19 82 PHE A N 1
ATOM 617 C CA . PHE A 1 82 ? -4.82 -1.941 3.492 1 79.19 82 PHE A CA 1
ATOM 618 C C . PHE A 1 82 ? -4.988 -0.913 4.605 1 79.19 82 PHE A C 1
ATOM 620 O O . PHE A 1 82 ? -5.008 0.292 4.344 1 79.19 82 PHE A O 1
ATOM 627 N N . SER A 1 83 ? -5.168 -1.536 5.828 1 77.12 83 SER A N 1
ATOM 628 C CA . SER A 1 83 ? -5.246 -0.676 7.004 1 77.12 83 SER A CA 1
ATOM 629 C C . SER A 1 83 ? -3.891 -0.058 7.324 1 77.12 83 SER A C 1
ATOM 631 O O . SER A 1 83 ? -2.85 -0.68 7.102 1 77.12 83 SER A O 1
ATOM 633 N N . TRP A 1 84 ? -3.898 1.154 7.805 1 74.5 84 TRP A N 1
ATOM 634 C CA . TRP A 1 84 ? -2.662 1.83 8.188 1 74.5 84 TRP A CA 1
ATOM 635 C C . TRP A 1 84 ? -2.516 1.877 9.703 1 74.5 84 TRP A C 1
ATOM 637 O O . TRP A 1 84 ? -1.758 2.693 10.234 1 74.5 84 TRP A O 1
ATOM 647 N N . ASN A 1 85 ? -3.182 0.966 10.297 1 69.81 85 ASN A N 1
ATOM 648 C CA . ASN A 1 85 ? -3 0.803 11.742 1 69.81 85 ASN A CA 1
ATOM 649 C C . ASN A 1 85 ? -1.659 0.149 12.062 1 69.81 85 ASN A C 1
ATOM 651 O O . ASN A 1 85 ? -1.301 -0.87 11.469 1 69.81 85 ASN A O 1
ATOM 655 N N . GLU A 1 86 ? -0.806 0.733 12.938 1 63.72 86 GLU A N 1
ATOM 656 C CA . GLU A 1 86 ? 0.561 0.297 13.211 1 63.72 86 GLU A CA 1
ATOM 657 C C . GLU A 1 86 ? 0.593 -0.772 14.297 1 63.72 86 GLU A C 1
ATOM 659 O O . GLU A 1 86 ? 1.6 -1.464 14.469 1 63.72 86 GLU A O 1
ATOM 664 N N . HIS A 1 87 ? -0.38 -0.927 14.992 1 63.56 87 HIS A N 1
ATOM 665 C CA . HIS A 1 87 ? -0.332 -1.815 16.156 1 63.56 87 HIS A CA 1
ATOM 666 C C . HIS A 1 87 ? -1.126 -3.092 15.898 1 63.56 87 HIS A C 1
ATOM 668 O O . HIS A 1 87 ? -1.905 -3.523 16.75 1 63.56 87 HIS A O 1
ATOM 674 N N . THR A 1 88 ? -0.79 -3.623 14.734 1 69.38 88 THR A N 1
ATOM 675 C CA . THR A 1 88 ? -1.513 -4.844 14.391 1 69.38 88 THR A CA 1
ATOM 676 C C . THR A 1 88 ? -0.549 -6.016 14.227 1 69.38 88 THR A C 1
ATOM 678 O O . THR A 1 88 ? 0.668 -5.824 14.203 1 69.38 88 THR A O 1
ATOM 681 N N . ARG A 1 89 ? -1.075 -7.16 14.312 1 70.5 89 ARG A N 1
ATOM 682 C CA . ARG A 1 89 ? -0.318 -8.383 14.055 1 70.5 89 ARG A CA 1
ATOM 683 C C . ARG A 1 89 ? 0.331 -8.344 12.672 1 70.5 89 ARG A C 1
ATOM 685 O O . ARG A 1 89 ? 1.459 -8.805 12.5 1 70.5 89 ARG A O 1
ATOM 692 N N . ILE A 1 90 ? -0.343 -7.855 11.75 1 72.88 90 ILE A N 1
ATOM 693 C CA . ILE A 1 90 ? 0.176 -7.738 10.391 1 72.88 90 ILE A CA 1
ATOM 694 C C . ILE A 1 90 ? 1.411 -6.84 10.391 1 72.88 90 ILE A C 1
ATOM 696 O O . ILE A 1 90 ? 2.43 -7.176 9.781 1 72.88 90 ILE A O 1
ATOM 700 N N . ALA A 1 91 ? 1.322 -5.777 11.094 1 71.06 91 ALA A N 1
ATOM 701 C CA . ALA A 1 91 ? 2.467 -4.875 11.18 1 71.06 91 ALA A CA 1
ATOM 702 C C . ALA A 1 91 ? 3.68 -5.578 11.781 1 71.06 91 ALA A C 1
ATOM 704 O O . ALA A 1 91 ? 4.809 -5.379 11.336 1 71.06 91 ALA A O 1
ATOM 705 N N . ALA A 1 92 ? 3.428 -6.336 12.805 1 76.62 92 ALA A N 1
ATOM 706 C CA . ALA A 1 92 ? 4.512 -7.082 13.438 1 76.62 92 ALA A CA 1
ATOM 707 C C . ALA A 1 92 ? 5.156 -8.055 12.453 1 76.62 92 ALA A C 1
ATOM 709 O O . ALA A 1 92 ? 6.387 -8.156 12.391 1 76.62 92 ALA A O 1
ATOM 710 N N . ARG A 1 93 ? 4.398 -8.734 11.719 1 83.06 93 ARG A N 1
ATOM 711 C CA . ARG A 1 93 ? 4.922 -9.656 10.711 1 83.06 93 ARG A CA 1
ATOM 712 C C . ARG A 1 93 ? 5.73 -8.906 9.656 1 83.06 93 ARG A C 1
ATOM 714 O O . ARG A 1 93 ? 6.801 -9.367 9.25 1 83.06 93 ARG A O 1
ATOM 721 N N . GLN A 1 94 ? 5.219 -7.859 9.227 1 81.06 94 GLN A N 1
ATOM 722 C CA . GLN A 1 94 ? 5.898 -7.078 8.203 1 81.06 94 GLN A CA 1
ATOM 723 C C . GLN A 1 94 ? 7.234 -6.547 8.703 1 81.06 94 GLN A C 1
ATOM 725 O O . GLN A 1 94 ? 8.211 -6.504 7.957 1 81.06 94 GLN A O 1
ATOM 730 N N . ARG A 1 95 ? 7.293 -6.18 9.961 1 77 95 ARG A N 1
ATOM 731 C CA . ARG A 1 95 ? 8.562 -5.762 10.555 1 77 95 ARG A CA 1
ATOM 732 C C . ARG A 1 95 ? 9.547 -6.926 10.617 1 77 95 ARG A C 1
ATOM 734 O O . ARG A 1 95 ? 10.727 -6.762 10.312 1 77 95 ARG A O 1
ATOM 741 N N . ALA A 1 96 ? 9.016 -8.016 11.008 1 85.25 96 ALA A N 1
ATOM 742 C CA . ALA A 1 96 ? 9.852 -9.219 11.031 1 85.25 96 ALA A CA 1
ATOM 743 C C . ALA A 1 96 ? 10.375 -9.547 9.641 1 85.25 96 ALA A C 1
ATOM 745 O O . ALA A 1 96 ? 11.547 -9.906 9.477 1 85.25 96 ALA A O 1
ATOM 746 N N . GLN A 1 97 ? 9.516 -9.453 8.695 1 89 97 GLN A N 1
ATOM 747 C CA . GLN A 1 97 ? 9.906 -9.688 7.309 1 89 97 GLN A CA 1
ATOM 748 C C . GLN A 1 97 ? 11.039 -8.75 6.887 1 89 97 GLN A C 1
ATOM 750 O O . GLN A 1 97 ? 12.016 -9.188 6.273 1 89 97 GLN A O 1
ATOM 755 N N . ALA A 1 98 ? 10.953 -7.555 7.234 1 81.44 98 ALA A N 1
ATOM 756 C CA . ALA A 1 98 ? 11.93 -6.531 6.867 1 81.44 98 ALA A CA 1
ATOM 757 C C . ALA A 1 98 ? 13.273 -6.785 7.547 1 81.44 98 ALA A C 1
ATOM 759 O O . ALA A 1 98 ? 14.32 -6.414 7.023 1 81.44 98 ALA A O 1
ATOM 760 N N . SER A 1 99 ? 13.195 -7.473 8.633 1 82.19 99 SER A N 1
ATOM 761 C CA . SER A 1 99 ? 14.406 -7.68 9.422 1 82.19 99 SER A CA 1
ATOM 762 C C . SER A 1 99 ? 14.977 -9.078 9.211 1 82.19 99 SER A C 1
ATOM 764 O O . SER A 1 99 ? 15.906 -9.484 9.906 1 82.19 99 SER A O 1
ATOM 766 N N . LEU A 1 100 ? 14.414 -9.789 8.344 1 89.19 100 LEU A N 1
ATOM 767 C CA . LEU A 1 100 ? 14.898 -11.148 8.102 1 89.19 100 LEU A CA 1
ATOM 768 C C . LEU A 1 100 ? 16.375 -11.141 7.738 1 89.19 100 LEU A C 1
ATOM 770 O O . LEU A 1 100 ? 16.797 -10.383 6.859 1 89.19 100 LEU A O 1
ATOM 774 N N . SER A 1 101 ? 17.172 -11.945 8.391 1 90.06 101 SER A N 1
ATOM 775 C CA . SER A 1 101 ? 18.625 -11.953 8.18 1 90.06 101 SER A CA 1
ATOM 776 C C . SER A 1 101 ? 18.984 -12.523 6.816 1 90.06 101 SER A C 1
ATOM 778 O O . SER A 1 101 ? 18.219 -13.289 6.234 1 90.06 101 SER A O 1
ATOM 780 N N . LEU A 1 102 ? 20.172 -12.203 6.359 1 90.69 102 LEU A N 1
ATOM 781 C CA . LEU A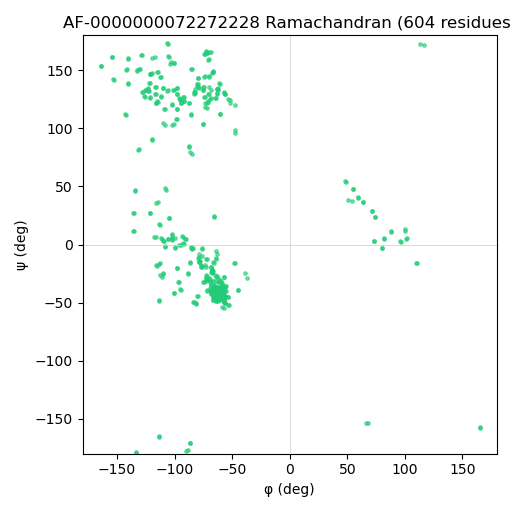 1 102 ? 20.641 -12.656 5.055 1 90.69 102 LEU A CA 1
ATOM 782 C C . LEU A 1 102 ? 20.766 -14.172 5.023 1 90.69 102 LEU A C 1
ATOM 784 O O . LEU A 1 102 ? 20.344 -14.82 4.059 1 90.69 102 LEU A O 1
ATOM 788 N N . PRO A 1 103 ? 21.281 -14.75 6.055 1 94.62 103 PRO A N 1
ATOM 789 C CA . PRO A 1 103 ? 21.375 -16.219 6.031 1 94.62 103 PRO A CA 1
ATOM 790 C C . PRO A 1 103 ? 20.016 -16.891 5.914 1 94.62 103 PRO A C 1
ATOM 792 O O . PRO A 1 103 ? 19.859 -17.875 5.18 1 94.62 103 PRO A O 1
ATOM 795 N N . ARG A 1 104 ? 19.062 -16.391 6.578 1 95.62 104 ARG A N 1
ATOM 796 C CA . ARG A 1 104 ? 17.734 -16.969 6.512 1 95.62 104 ARG A CA 1
ATOM 797 C C . ARG A 1 104 ? 17.109 -16.75 5.137 1 95.62 104 ARG A C 1
ATOM 799 O O . ARG A 1 104 ? 16.406 -17.625 4.621 1 95.62 104 ARG A O 1
ATOM 806 N N . GLN A 1 105 ? 17.328 -15.609 4.57 1 95.31 105 GLN A N 1
ATOM 807 C CA . GLN A 1 105 ? 16.859 -15.352 3.213 1 95.31 105 GLN A CA 1
ATOM 808 C C . GLN A 1 105 ? 17.484 -16.328 2.223 1 95.31 105 GLN A C 1
ATOM 810 O O . GLN A 1 105 ? 16.797 -16.906 1.383 1 95.31 105 GLN A O 1
ATOM 815 N N . LYS A 1 106 ? 18.75 -16.5 2.35 1 95.88 106 LYS A N 1
ATOM 816 C CA . LYS A 1 106 ? 19.469 -17.391 1.445 1 95.88 106 LYS A CA 1
ATOM 817 C C . LYS A 1 106 ? 19.016 -18.828 1.608 1 95.88 106 LYS A C 1
ATOM 819 O O . LYS A 1 106 ? 18.906 -19.578 0.626 1 95.88 106 LYS A O 1
ATOM 824 N N . SER A 1 107 ? 18.812 -19.172 2.809 1 97.25 107 SER A N 1
ATOM 825 C CA . SER A 1 107 ? 18.328 -20.516 3.08 1 97.25 107 SER A CA 1
ATOM 826 C C . SER A 1 107 ? 16.938 -20.734 2.471 1 97.25 107 SER A C 1
ATOM 828 O O . SER A 1 107 ? 16.688 -21.766 1.852 1 97.25 107 SER A O 1
ATOM 830 N N . ALA A 1 108 ? 16.047 -19.797 2.662 1 97.88 108 ALA A N 1
ATOM 831 C CA . ALA A 1 108 ? 14.711 -19.891 2.086 1 97.88 108 ALA A CA 1
ATOM 832 C C . ALA A 1 108 ? 14.773 -20 0.565 1 97.88 108 ALA A C 1
ATOM 834 O O . ALA A 1 108 ? 14.086 -20.828 -0.033 1 97.88 108 ALA A O 1
ATOM 835 N N . TRP A 1 109 ? 15.656 -19.188 -0.033 1 97.56 109 TRP A N 1
ATOM 836 C CA . TRP A 1 109 ? 15.789 -19.188 -1.487 1 97.56 109 TRP A CA 1
ATOM 837 C C . TRP A 1 109 ? 16.281 -20.531 -1.994 1 97.56 109 TRP A C 1
ATOM 839 O O . TRP A 1 109 ? 15.758 -21.062 -2.986 1 97.56 109 TRP A O 1
ATOM 849 N N . ALA A 1 110 ? 17.219 -21.062 -1.315 1 97.94 110 ALA A N 1
ATOM 850 C CA . ALA A 1 110 ? 17.719 -22.375 -1.69 1 97.94 110 ALA A CA 1
ATOM 851 C C . ALA A 1 110 ? 16.609 -23.422 -1.696 1 97.94 110 ALA A C 1
ATOM 853 O O . ALA A 1 110 ? 16.516 -24.234 -2.615 1 97.94 110 ALA A O 1
ATOM 854 N N . GLN A 1 111 ? 15.797 -23.391 -0.672 1 98.19 111 GLN A N 1
ATOM 855 C CA . GLN A 1 111 ? 14.703 -24.344 -0.578 1 98.19 111 GLN A CA 1
ATOM 856 C C . GLN A 1 111 ? 13.688 -24.141 -1.7 1 98.19 111 GLN A C 1
ATOM 858 O O . GLN A 1 111 ? 13.172 -25.109 -2.26 1 98.19 111 GLN A O 1
ATOM 863 N N . ILE A 1 112 ? 13.391 -22.938 -2.027 1 98.44 112 ILE A N 1
ATOM 864 C CA . ILE A 1 112 ? 12.438 -22.594 -3.082 1 98.44 112 ILE A CA 1
ATOM 865 C C . ILE A 1 112 ? 12.953 -23.109 -4.426 1 98.44 112 ILE A C 1
ATOM 867 O O . ILE A 1 112 ? 12.219 -23.75 -5.176 1 98.44 112 ILE A O 1
ATOM 871 N N . ILE A 1 113 ? 14.258 -22.875 -4.676 1 98.12 113 ILE A N 1
ATOM 872 C CA . ILE A 1 113 ? 14.852 -23.266 -5.953 1 98.12 113 ILE A CA 1
ATOM 873 C C . ILE A 1 113 ? 14.914 -24.781 -6.051 1 98.12 113 ILE A C 1
ATOM 875 O O . ILE A 1 113 ? 14.664 -25.359 -7.109 1 98.12 113 ILE A O 1
ATOM 879 N N . LYS A 1 114 ? 15.25 -25.406 -4.945 1 98.31 114 LYS A N 1
ATOM 880 C CA . LYS A 1 114 ? 15.242 -26.859 -4.93 1 98.31 114 LYS A CA 1
ATOM 881 C C . LYS A 1 114 ? 13.867 -27.406 -5.316 1 98.31 114 LYS A C 1
ATOM 883 O O . LYS A 1 114 ? 13.773 -28.328 -6.133 1 98.31 114 LYS A O 1
ATOM 888 N N . ALA A 1 115 ? 12.867 -26.891 -4.734 1 98.12 115 ALA A N 1
ATOM 889 C CA . ALA A 1 115 ? 11.5 -27.328 -5.02 1 98.12 115 ALA A CA 1
ATOM 890 C C . ALA A 1 115 ? 11.148 -27.094 -6.484 1 98.12 115 ALA A C 1
ATOM 892 O O . ALA A 1 115 ? 10.508 -27.922 -7.117 1 98.12 115 ALA A O 1
ATOM 893 N N . LYS A 1 116 ? 11.539 -25.922 -7.004 1 98.25 116 LYS A N 1
ATOM 894 C CA . LYS A 1 116 ? 11.305 -25.609 -8.414 1 98.25 116 LYS A CA 1
ATOM 895 C C . LYS A 1 116 ? 11.93 -26.656 -9.32 1 98.25 116 LYS A C 1
ATOM 897 O O . LYS A 1 116 ? 11.266 -27.203 -10.211 1 98.25 116 LYS A O 1
ATOM 902 N N . ILE A 1 117 ? 13.18 -26.969 -9.07 1 98.38 117 ILE A N 1
ATOM 903 C CA . ILE A 1 117 ? 13.922 -27.875 -9.938 1 98.38 117 ILE A CA 1
ATOM 904 C C . ILE A 1 117 ? 13.352 -29.297 -9.828 1 98.38 117 ILE A C 1
ATOM 906 O O . ILE A 1 117 ? 13.219 -30 -10.828 1 98.38 117 ILE A O 1
ATOM 910 N N . LEU A 1 118 ? 13.023 -29.672 -8.633 1 97.81 118 LEU A N 1
ATOM 911 C CA . LEU A 1 118 ? 12.406 -30.984 -8.453 1 97.81 118 LEU A CA 1
ATOM 912 C C . LEU A 1 118 ? 11.07 -31.062 -9.188 1 97.81 118 LEU A C 1
ATOM 914 O O . LEU A 1 118 ? 10.758 -32.094 -9.797 1 97.81 118 LEU A O 1
ATOM 918 N N . GLY A 1 119 ? 10.312 -30.016 -9.078 1 97.06 119 GLY A N 1
ATOM 919 C CA . GLY A 1 119 ? 9.078 -29.953 -9.852 1 97.06 119 GLY A CA 1
ATOM 920 C C . GLY A 1 119 ? 9.312 -30.047 -11.352 1 97.06 119 GLY A C 1
ATOM 921 O O . GLY A 1 119 ? 8.578 -30.734 -12.055 1 97.06 119 GLY A O 1
ATOM 922 N N . GLN A 1 120 ? 10.281 -29.359 -11.82 1 97.06 120 GLN A N 1
ATOM 923 C CA . GLN A 1 120 ? 10.648 -29.422 -13.234 1 97.06 120 GLN A CA 1
ATOM 924 C C . GLN A 1 120 ? 11.031 -30.844 -13.641 1 97.06 120 GLN A C 1
ATOM 926 O O . GLN A 1 120 ? 10.656 -31.297 -14.719 1 97.06 120 GLN A O 1
ATOM 931 N N . ALA A 1 121 ? 11.773 -31.469 -12.766 1 96.88 121 ALA A N 1
ATOM 932 C CA . ALA A 1 121 ? 12.141 -32.875 -13.008 1 96.88 121 ALA A CA 1
ATOM 933 C C . ALA A 1 121 ? 10.898 -33.75 -13.156 1 96.88 121 ALA A C 1
ATOM 935 O O . ALA A 1 121 ? 10.828 -34.594 -14.039 1 96.88 121 ALA A O 1
ATOM 936 N N . ARG A 1 122 ? 10.008 -33.531 -12.305 1 95.19 122 ARG A N 1
ATOM 937 C CA . ARG A 1 122 ? 8.781 -34.312 -12.344 1 95.19 122 ARG A CA 1
ATOM 938 C C . ARG A 1 122 ? 7.996 -34.062 -13.625 1 95.19 122 ARG A C 1
ATOM 940 O O . ARG A 1 122 ? 7.465 -34.969 -14.242 1 95.19 122 ARG A O 1
ATOM 947 N N . THR A 1 123 ? 7.855 -32.781 -13.977 1 95.12 123 THR A N 1
ATOM 948 C CA . THR A 1 123 ? 7.176 -32.438 -15.211 1 95.12 123 THR A CA 1
ATOM 949 C C . THR A 1 123 ? 7.863 -33.094 -16.406 1 95.12 123 THR A C 1
ATOM 951 O O . THR A 1 123 ? 7.207 -33.688 -17.266 1 95.12 123 THR A O 1
ATOM 954 N N . ALA A 1 124 ? 9.164 -33 -16.469 1 93.94 124 ALA A N 1
ATOM 955 C CA . ALA A 1 124 ? 9.914 -33.625 -17.562 1 93.94 124 ALA A CA 1
ATOM 956 C C . ALA A 1 124 ? 9.672 -35.125 -17.594 1 93.94 124 ALA A C 1
ATOM 958 O O . ALA A 1 124 ? 9.43 -35.719 -18.672 1 93.94 124 ALA A O 1
ATOM 959 N N . ALA A 1 125 ? 9.688 -35.719 -16.438 1 93.88 125 ALA A N 1
ATOM 960 C CA . ALA A 1 125 ? 9.461 -37.156 -16.344 1 93.88 125 ALA A CA 1
ATOM 961 C C . ALA A 1 125 ? 8.062 -37.531 -16.812 1 93.88 125 ALA A C 1
ATOM 963 O O . ALA A 1 125 ? 7.887 -38.531 -17.516 1 93.88 125 ALA A O 1
ATOM 964 N N . GLN A 1 126 ? 7.117 -36.812 -16.406 1 91.94 126 GLN A N 1
ATOM 965 C CA . GLN A 1 126 ? 5.734 -37.062 -16.812 1 91.94 126 GLN A CA 1
ATOM 966 C C . GLN A 1 126 ? 5.555 -36.906 -18.312 1 91.94 126 GLN A C 1
ATOM 968 O O . GLN A 1 126 ? 4.676 -37.562 -18.906 1 91.94 126 GLN A O 1
ATOM 973 N N . LEU A 1 127 ? 6.328 -36.094 -18.891 1 89.56 127 LEU A N 1
ATOM 974 C CA . LEU A 1 127 ? 6.27 -35.906 -20.328 1 89.56 127 LEU A CA 1
ATOM 975 C C . LEU A 1 127 ? 7.098 -36.969 -21.047 1 89.56 127 LEU A C 1
ATOM 977 O O . LEU A 1 127 ? 7.164 -36.969 -22.281 1 89.56 127 LEU A O 1
ATOM 981 N N . GLY A 1 128 ? 7.773 -37.844 -20.297 1 89.69 128 GLY A N 1
ATOM 982 C CA . GLY A 1 128 ? 8.453 -39 -20.875 1 89.69 128 GLY A CA 1
ATOM 983 C C . GLY A 1 128 ? 9.945 -38.781 -21.031 1 89.69 128 GLY A C 1
ATOM 984 O O . GLY A 1 128 ? 10.617 -39.594 -21.688 1 89.69 128 GLY A O 1
ATOM 985 N N . PHE A 1 129 ? 10.477 -37.781 -20.422 1 91.56 129 PHE A N 1
ATOM 986 C CA . PHE A 1 129 ? 11.891 -37.469 -20.594 1 91.56 129 PHE A CA 1
ATOM 987 C C . PHE A 1 129 ? 12.688 -37.906 -19.375 1 91.56 129 PHE A C 1
ATOM 989 O O . PHE A 1 129 ? 12.141 -38.031 -18.281 1 91.56 129 PHE A O 1
ATOM 996 N N . ASP A 1 130 ? 13.992 -38.156 -19.609 1 92.5 130 ASP A N 1
ATOM 997 C CA . ASP A 1 130 ? 14.898 -38.406 -18.5 1 92.5 130 ASP A CA 1
ATOM 998 C C . ASP A 1 130 ? 15.195 -37.156 -17.703 1 92.5 130 ASP A C 1
ATOM 1000 O O . ASP A 1 130 ? 15.664 -36.156 -18.266 1 92.5 130 ASP A O 1
ATOM 1004 N N . ALA A 1 131 ? 14.883 -37.25 -16.453 1 93.69 131 ALA A N 1
ATOM 1005 C CA . ALA A 1 131 ? 15 -36.062 -15.625 1 93.69 131 ALA A CA 1
ATOM 1006 C C . ALA A 1 131 ? 16.109 -36.219 -14.586 1 93.69 131 ALA A C 1
ATOM 1008 O O . ALA A 1 131 ? 16.156 -35.5 -13.594 1 93.69 131 ALA A O 1
ATOM 1009 N N . THR A 1 132 ? 17 -37.125 -14.719 1 96.25 132 THR A N 1
ATOM 1010 C CA . THR A 1 132 ? 18.031 -37.469 -13.742 1 96.25 132 THR A CA 1
ATOM 1011 C C . THR A 1 132 ? 18.938 -36.25 -13.508 1 96.25 132 THR A C 1
ATOM 1013 O O . THR A 1 132 ? 19.297 -35.938 -12.367 1 96.25 132 THR A O 1
ATOM 1016 N N . ASP A 1 133 ? 19.297 -35.594 -14.578 1 96.31 133 ASP A N 1
ATOM 1017 C CA . ASP A 1 133 ? 20.156 -34.406 -14.469 1 96.31 133 ASP A CA 1
ATOM 1018 C C . ASP A 1 133 ? 19.516 -33.344 -13.594 1 96.31 133 ASP A C 1
ATOM 1020 O O . ASP A 1 133 ? 20.188 -32.688 -12.797 1 96.31 133 ASP A O 1
ATOM 1024 N N . LEU A 1 134 ? 18.266 -33.156 -13.797 1 97.56 134 LEU A N 1
ATOM 1025 C CA . LEU A 1 134 ? 17.547 -32.156 -13.023 1 97.56 134 LEU A CA 1
ATOM 1026 C C . LEU A 1 134 ? 17.516 -32.531 -11.547 1 97.56 134 LEU A C 1
ATOM 1028 O O . LEU A 1 134 ? 17.703 -31.656 -10.68 1 97.56 134 LEU A O 1
ATOM 1032 N N . LYS A 1 135 ? 17.312 -33.781 -11.234 1 97.12 135 LYS A N 1
ATOM 1033 C CA . LYS A 1 135 ? 17.312 -34.219 -9.852 1 97.12 135 LYS A CA 1
ATOM 1034 C C . LYS A 1 135 ? 18.672 -33.969 -9.188 1 97.12 135 LYS A C 1
ATOM 1036 O O . LYS A 1 135 ? 18.734 -33.562 -8.023 1 97.12 135 LYS A O 1
ATOM 1041 N N . ASN A 1 136 ? 19.641 -34.219 -9.953 1 97.12 136 ASN A N 1
ATOM 1042 C CA . ASN A 1 136 ? 20.984 -33.969 -9.445 1 97.12 136 ASN A CA 1
ATOM 1043 C C . ASN A 1 136 ? 21.234 -32.469 -9.195 1 97.12 136 ASN A C 1
ATOM 1045 O O . ASN A 1 136 ? 21.875 -32.125 -8.203 1 97.12 136 ASN A O 1
ATOM 1049 N N . LEU A 1 137 ? 20.797 -31.688 -10.086 1 97.5 137 LEU A N 1
ATOM 1050 C CA . LEU A 1 137 ? 20.953 -30.25 -9.922 1 97.5 137 LEU A CA 1
ATOM 1051 C C . LEU A 1 137 ? 20.203 -29.766 -8.672 1 97.5 137 LEU A C 1
ATOM 1053 O O . LEU A 1 137 ? 20.719 -28.906 -7.945 1 97.5 137 LEU A O 1
ATOM 1057 N N . ALA A 1 138 ? 19.031 -30.312 -8.406 1 97.5 138 ALA A N 1
ATOM 1058 C CA . ALA A 1 138 ? 18.25 -29.938 -7.227 1 97.5 138 ALA A CA 1
ATOM 1059 C C . ALA A 1 138 ? 19.016 -30.266 -5.941 1 97.5 138 ALA A C 1
ATOM 1061 O O . ALA A 1 138 ? 19.016 -29.469 -5 1 97.5 138 ALA A O 1
ATOM 1062 N N . ARG A 1 139 ? 19.656 -31.391 -5.906 1 95.94 139 ARG A N 1
ATOM 1063 C CA . ARG A 1 139 ? 20.406 -31.844 -4.73 1 95.94 139 ARG A CA 1
ATOM 1064 C C . ARG A 1 139 ? 21.625 -30.953 -4.492 1 95.94 139 ARG A C 1
ATOM 1066 O O . ARG A 1 139 ? 22.094 -30.828 -3.357 1 95.94 139 ARG A O 1
ATOM 1073 N N . ALA A 1 140 ? 22.047 -30.297 -5.5 1 96.31 140 ALA A N 1
ATOM 1074 C CA . ALA A 1 140 ? 23.312 -29.562 -5.441 1 96.31 140 ALA A CA 1
ATOM 1075 C C . ALA A 1 140 ? 23.047 -28.094 -5.098 1 96.31 140 ALA A C 1
ATOM 1077 O O . ALA A 1 140 ? 24 -27.312 -4.953 1 96.31 140 ALA A O 1
ATOM 1078 N N . VAL A 1 141 ? 21.812 -27.719 -4.926 1 96.94 141 VAL A N 1
ATOM 1079 C CA . VAL A 1 141 ? 21.516 -26.328 -4.625 1 96.94 141 VAL A CA 1
ATOM 1080 C C . VAL A 1 141 ? 22.016 -25.969 -3.225 1 96.94 141 VAL A C 1
ATOM 1082 O O . VAL A 1 141 ? 21.656 -26.641 -2.25 1 96.94 141 VAL A O 1
ATOM 1085 N N . ARG A 1 142 ? 22.797 -24.953 -3.111 1 94.88 142 ARG A N 1
ATOM 1086 C CA . ARG A 1 142 ? 23.312 -24.469 -1.838 1 94.88 142 ARG A CA 1
ATOM 1087 C C . ARG A 1 142 ? 22.625 -23.172 -1.421 1 94.88 142 ARG A C 1
ATOM 1089 O O . ARG A 1 142 ? 21.859 -22.594 -2.195 1 94.88 142 ARG A O 1
ATOM 1096 N N . SER A 1 143 ? 23 -22.812 -0.212 1 93.88 143 SER A N 1
ATOM 1097 C CA . SER A 1 143 ? 22.406 -21.609 0.343 1 93.88 143 SER A CA 1
ATOM 1098 C C . SER A 1 143 ? 22.578 -20.422 -0.605 1 93.88 143 SER A C 1
ATOM 1100 O O . SER A 1 143 ? 23.688 -20.156 -1.082 1 93.88 143 SER A O 1
ATOM 1102 N N . GLY A 1 144 ? 21.438 -19.781 -0.956 1 93.12 144 GLY A N 1
ATOM 1103 C CA . GLY A 1 144 ? 21.453 -18.625 -1.831 1 93.12 144 GLY A CA 1
ATOM 1104 C C . GLY A 1 144 ? 21.578 -18.984 -3.299 1 93.12 144 GLY A C 1
ATOM 1105 O O . GLY A 1 144 ? 21.547 -18.109 -4.164 1 93.12 144 GLY A O 1
ATOM 1106 N N . ASP A 1 145 ? 21.719 -20.328 -3.568 1 94.81 145 ASP A N 1
ATOM 1107 C CA . ASP A 1 145 ? 21.953 -20.797 -4.93 1 94.81 145 ASP A CA 1
ATOM 1108 C C . ASP A 1 145 ? 23.172 -20.125 -5.547 1 94.81 145 ASP A C 1
ATOM 1110 O O . ASP A 1 145 ? 23.094 -19.594 -6.652 1 94.81 145 ASP A O 1
ATOM 1114 N N . VAL A 1 146 ? 24.188 -20.094 -4.883 1 92.12 146 VAL A N 1
ATOM 1115 C CA . VAL A 1 146 ? 25.375 -19.328 -5.219 1 92.12 146 VAL A CA 1
ATOM 1116 C C . VAL A 1 146 ? 25.984 -19.875 -6.516 1 92.12 146 VAL A C 1
ATOM 1118 O O . VAL A 1 146 ? 26.656 -19.141 -7.246 1 92.12 146 VAL A O 1
ATOM 1121 N N . ASP A 1 147 ? 25.781 -21.094 -6.836 1 93.44 147 ASP A N 1
ATOM 1122 C CA . ASP A 1 147 ? 26.344 -21.719 -8.031 1 93.44 147 ASP A CA 1
ATOM 1123 C C . ASP A 1 147 ? 25.391 -21.594 -9.219 1 93.44 147 ASP A C 1
ATOM 1125 O O . ASP A 1 147 ? 25.609 -22.203 -10.258 1 93.44 147 ASP A O 1
ATOM 1129 N N . ASN A 1 148 ? 24.328 -20.922 -9.086 1 94.81 148 ASN A N 1
ATOM 1130 C CA . ASN A 1 148 ? 23.344 -20.641 -10.125 1 94.81 148 ASN A CA 1
ATOM 1131 C C . ASN A 1 148 ? 22.75 -21.906 -10.703 1 94.81 148 ASN A C 1
ATOM 1133 O O . ASN A 1 148 ? 22.703 -22.078 -11.922 1 94.81 148 ASN A O 1
ATOM 1137 N N . ARG A 1 149 ? 22.5 -22.828 -9.812 1 95.75 149 ARG A N 1
ATOM 1138 C CA . ARG A 1 149 ? 21.875 -24.078 -10.211 1 95.75 149 ARG A CA 1
ATOM 1139 C C . ARG A 1 149 ? 20.516 -23.828 -10.852 1 95.75 149 ARG A C 1
ATOM 1141 O O . ARG A 1 149 ? 20.094 -24.594 -11.734 1 95.75 149 ARG A O 1
ATOM 1148 N N . GLU A 1 150 ? 19.828 -22.781 -10.414 1 95.5 150 GLU A N 1
ATOM 1149 C CA . GLU A 1 150 ? 18.547 -22.422 -10.992 1 95.5 150 GLU A CA 1
ATOM 1150 C C . GLU A 1 150 ? 18.656 -22.203 -12.5 1 95.5 150 GLU A C 1
ATOM 1152 O O . GLU A 1 150 ? 17.859 -22.75 -13.266 1 95.5 150 GLU A O 1
ATOM 1157 N N . ALA A 1 151 ? 19.594 -21.422 -12.891 1 95.69 151 ALA A N 1
ATOM 1158 C CA . ALA A 1 151 ? 19.781 -21.125 -14.312 1 95.69 151 ALA A CA 1
ATOM 1159 C C . ALA A 1 151 ? 20.172 -22.375 -15.094 1 95.69 151 ALA A C 1
ATOM 1161 O O . ALA A 1 151 ? 19.688 -22.594 -16.203 1 95.69 151 ALA A O 1
ATOM 1162 N N . MET A 1 152 ? 21.016 -23.141 -14.578 1 96.44 152 MET A N 1
ATOM 1163 C CA . MET A 1 152 ? 21.453 -24.391 -15.219 1 96.44 152 MET A CA 1
ATOM 1164 C C . MET A 1 152 ? 20.266 -25.344 -15.398 1 96.44 152 MET A C 1
ATOM 1166 O O . MET A 1 152 ? 20.109 -25.922 -16.469 1 96.44 152 MET A O 1
ATOM 1170 N N . ALA A 1 153 ? 19.531 -25.469 -14.32 1 97.38 153 ALA A N 1
ATOM 1171 C CA . ALA A 1 153 ? 18.375 -26.344 -14.375 1 97.38 153 ALA A CA 1
ATOM 1172 C C . ALA A 1 153 ? 17.344 -25.844 -15.398 1 97.38 153 ALA A C 1
ATOM 1174 O O . ALA A 1 153 ? 16.766 -26.641 -16.141 1 97.38 153 ALA A O 1
ATOM 1175 N N . ALA A 1 154 ? 17.109 -24.547 -15.398 1 96.19 154 ALA A N 1
ATOM 1176 C CA . ALA A 1 154 ? 16.172 -23.984 -16.359 1 96.19 154 ALA A CA 1
ATOM 1177 C C . ALA A 1 154 ? 16.625 -24.266 -17.797 1 96.19 154 ALA A C 1
ATOM 1179 O O . ALA A 1 154 ? 15.82 -24.672 -18.625 1 96.19 154 ALA A O 1
ATOM 1180 N N . LYS A 1 155 ? 17.859 -24.031 -18.047 1 95.06 155 LYS A N 1
ATOM 1181 C CA . LYS A 1 155 ? 18.406 -24.297 -19.375 1 95.06 155 LYS A CA 1
ATOM 1182 C C . LYS A 1 155 ? 18.203 -25.766 -19.766 1 95.06 155 LYS A C 1
ATOM 1184 O O . LYS A 1 155 ? 17.719 -26.062 -20.859 1 95.06 155 LYS A O 1
ATOM 1189 N N . ARG A 1 156 ? 18.672 -26.656 -18.922 1 94.88 156 ARG A N 1
ATOM 1190 C CA . ARG A 1 156 ? 18.531 -28.094 -19.188 1 94.88 156 ARG A CA 1
ATOM 1191 C C . ARG A 1 156 ? 17.062 -28.484 -19.391 1 94.88 156 ARG A C 1
ATOM 1193 O O . ARG A 1 156 ? 16.75 -29.266 -20.266 1 94.88 156 ARG A O 1
ATOM 1200 N N . TYR A 1 157 ? 16.219 -27.984 -18.547 1 95.81 157 TYR A N 1
ATOM 1201 C CA . TYR A 1 157 ? 14.789 -28.266 -18.594 1 95.81 157 TYR A CA 1
ATOM 1202 C C . TYR A 1 157 ? 14.195 -27.906 -19.953 1 95.81 157 TYR A C 1
ATOM 1204 O O . TYR A 1 157 ? 13.539 -28.734 -20.578 1 95.81 157 TYR A O 1
ATOM 1212 N N . TRP A 1 158 ? 14.484 -26.703 -20.406 1 94.38 158 TRP A N 1
ATOM 1213 C CA . TRP A 1 158 ? 13.914 -26.25 -21.672 1 94.38 158 TRP A CA 1
ATOM 1214 C C . TRP A 1 158 ? 14.562 -26.969 -22.844 1 94.38 158 TRP A C 1
ATOM 1216 O O . TRP A 1 158 ? 13.906 -27.219 -23.859 1 94.38 158 TRP A O 1
ATOM 1226 N N . GLU A 1 159 ? 15.773 -27.344 -22.75 1 92.06 159 GLU A N 1
ATOM 1227 C CA . GLU A 1 159 ? 16.438 -28.141 -23.766 1 92.06 159 GLU A CA 1
ATOM 1228 C C . GLU A 1 159 ? 15.758 -29.5 -23.938 1 92.06 159 GLU A C 1
ATOM 1230 O O . GLU A 1 159 ? 15.562 -29.969 -25.062 1 92.06 159 GLU A O 1
ATOM 1235 N N . ILE A 1 160 ? 15.461 -30.109 -22.812 1 88.94 160 ILE A N 1
ATOM 1236 C CA . ILE A 1 160 ? 14.781 -31.406 -22.812 1 88.94 160 ILE A CA 1
ATOM 1237 C C . ILE A 1 160 ? 13.445 -31.281 -23.531 1 88.94 160 ILE A C 1
ATOM 1239 O O . ILE A 1 160 ? 13.125 -32.094 -24.406 1 88.94 160 ILE A O 1
ATOM 1243 N N . ILE A 1 161 ? 12.664 -30.297 -23.266 1 85.75 161 ILE A N 1
ATOM 1244 C CA . ILE A 1 161 ? 11.328 -30.109 -23.812 1 85.75 161 ILE A CA 1
ATOM 1245 C C . ILE A 1 161 ? 11.414 -29.719 -25.281 1 85.75 161 ILE A C 1
ATOM 1247 O O . ILE A 1 161 ? 10.594 -30.172 -26.094 1 85.75 161 ILE A O 1
ATOM 1251 N N . SER A 1 162 ? 12.383 -28.875 -25.688 1 83.75 162 SER A N 1
ATOM 1252 C CA . SER A 1 162 ? 12.57 -28.375 -27.047 1 83.75 162 SER A CA 1
ATOM 1253 C C . SER A 1 162 ? 12.984 -29.5 -28 1 83.75 162 SER A C 1
ATOM 1255 O O . SER A 1 162 ? 12.688 -29.453 -29.188 1 83.75 162 SER A O 1
ATOM 1257 N N . ALA A 1 163 ? 13.789 -30.328 -27.625 1 75.44 163 ALA A N 1
ATOM 1258 C CA . ALA A 1 163 ? 14.32 -31.391 -28.469 1 75.44 163 ALA A CA 1
ATOM 1259 C C . ALA A 1 163 ? 13.195 -32.125 -29.203 1 75.44 163 ALA A C 1
ATOM 1261 O O . ALA A 1 163 ? 13.375 -32.594 -30.328 1 75.44 163 ALA A O 1
ATOM 1262 N N . GLU A 1 164 ? 12.156 -31.969 -28.812 1 63.56 164 GLU A N 1
ATOM 1263 C CA . GLU A 1 164 ? 11.109 -32.812 -29.406 1 63.56 164 GLU A CA 1
ATOM 1264 C C . GLU A 1 164 ? 10.125 -31.938 -30.203 1 63.56 164 GLU A C 1
ATOM 1266 O O . GLU A 1 164 ? 9.523 -32.406 -31.172 1 63.56 164 GLU A O 1
ATOM 1271 N N . ASP A 1 165 ? 10.086 -30.781 -30.047 1 69.06 165 ASP A N 1
ATOM 1272 C CA . ASP A 1 165 ? 8.984 -30.031 -30.641 1 69.06 165 ASP A CA 1
ATOM 1273 C C . ASP A 1 165 ? 9.492 -28.766 -31.328 1 69.06 165 ASP A C 1
ATOM 1275 O O . ASP A 1 165 ? 8.695 -27.969 -31.844 1 69.06 165 ASP A O 1
ATOM 1279 N N . ASP A 1 166 ? 10.805 -28.688 -31.484 1 79.75 166 ASP A N 1
ATOM 1280 C CA . ASP A 1 166 ? 11.398 -27.469 -32.031 1 79.75 166 ASP A CA 1
ATOM 1281 C C . ASP A 1 166 ? 10.898 -26.234 -31.281 1 79.75 166 ASP A C 1
ATOM 1283 O O . ASP A 1 166 ? 10.5 -25.25 -31.906 1 79.75 166 ASP A O 1
ATOM 1287 N N . PHE A 1 167 ? 10.781 -26.469 -30.031 1 86.5 167 PHE A N 1
ATOM 1288 C CA . PHE A 1 167 ? 10.281 -25.422 -29.156 1 86.5 167 PHE A CA 1
ATOM 1289 C C . PHE A 1 167 ? 11.438 -24.688 -28.469 1 86.5 167 PHE A C 1
ATOM 1291 O O . PHE A 1 167 ? 12.422 -25.312 -28.078 1 86.5 167 PHE A O 1
ATOM 1298 N N . ARG A 1 168 ? 11.312 -23.312 -28.484 1 88.06 168 ARG A N 1
ATOM 1299 C CA . ARG A 1 168 ? 12.203 -22.484 -27.672 1 88.06 168 ARG A CA 1
ATOM 1300 C C . ARG A 1 168 ? 11.398 -21.531 -26.781 1 88.06 168 ARG A C 1
ATOM 1302 O O . ARG A 1 168 ? 10.516 -20.828 -27.266 1 88.06 168 ARG A O 1
ATOM 1309 N N . ARG A 1 169 ? 11.812 -21.656 -25.516 1 91.25 169 ARG A N 1
ATOM 1310 C CA . ARG A 1 169 ? 11.125 -20.75 -24.594 1 91.25 169 ARG A CA 1
ATOM 1311 C C . ARG A 1 169 ? 11.555 -19.297 -24.812 1 91.25 169 ARG A C 1
ATOM 1313 O O . ARG A 1 169 ? 12.75 -19 -24.781 1 91.25 169 ARG A O 1
ATOM 1320 N N . LEU A 1 170 ? 10.609 -18.453 -25.062 1 88.44 170 LEU A N 1
ATOM 1321 C CA . LEU A 1 170 ? 10.82 -17.031 -25.297 1 88.44 170 LEU A CA 1
ATOM 1322 C C . LEU A 1 170 ? 9.867 -16.188 -24.469 1 88.44 170 LEU A C 1
ATOM 1324 O O . LEU A 1 170 ? 8.891 -15.641 -24.984 1 88.44 170 LEU A O 1
ATOM 1328 N N . PRO A 1 171 ? 10.219 -16 -23.25 1 88.69 171 PRO A N 1
ATOM 1329 C CA . PRO A 1 171 ? 9.312 -15.266 -22.375 1 88.69 171 PRO A CA 1
ATOM 1330 C C . PRO A 1 171 ? 8.977 -13.875 -22.906 1 88.69 171 PRO A C 1
ATOM 1332 O O . PRO A 1 171 ? 9.875 -13.117 -23.281 1 88.69 171 PRO A O 1
ATOM 1335 N N . GLY A 1 172 ? 7.695 -13.586 -22.922 1 86.25 172 GLY A N 1
ATOM 1336 C CA . GLY A 1 172 ? 7.211 -12.25 -23.25 1 86.25 172 GLY A CA 1
ATOM 1337 C C . GLY A 1 172 ? 7.324 -11.914 -24.719 1 86.25 172 GLY A C 1
ATOM 1338 O O . GLY A 1 172 ? 7.02 -10.797 -25.125 1 86.25 172 GLY A O 1
ATOM 1339 N N . LEU A 1 173 ? 7.746 -12.75 -25.547 1 77 173 LEU A N 1
ATOM 1340 C CA . LEU A 1 173 ? 8.055 -12.398 -26.922 1 77 173 LEU A CA 1
ATOM 1341 C C . LEU A 1 173 ? 7.039 -13.016 -27.891 1 77 173 LEU A C 1
ATOM 1343 O O . LEU A 1 173 ? 6.914 -12.57 -29.031 1 77 173 LEU A O 1
ATOM 1347 N N . ALA A 1 174 ? 6.422 -14.078 -27.484 1 71.75 174 ALA A N 1
ATOM 1348 C CA . ALA A 1 174 ? 5.469 -14.742 -28.375 1 71.75 174 ALA A CA 1
ATOM 1349 C C . ALA A 1 174 ? 4.086 -14.82 -27.734 1 71.75 174 ALA A C 1
ATOM 1351 O O . ALA A 1 174 ? 3.961 -15.133 -26.547 1 71.75 174 ALA A O 1
ATOM 1352 N N . ALA A 1 175 ? 3.115 -14.555 -28.688 1 75.31 175 ALA A N 1
ATOM 1353 C CA . ALA A 1 175 ? 1.753 -14.523 -28.156 1 75.31 175 ALA A CA 1
ATOM 1354 C C . ALA A 1 175 ? 0.985 -15.781 -28.547 1 75.31 175 ALA A C 1
ATOM 1356 O O . ALA A 1 175 ? -0.201 -15.914 -28.234 1 75.31 175 ALA A O 1
ATOM 1357 N N . THR A 1 176 ? 1.75 -16.672 -29.188 1 80.31 176 THR A N 1
ATOM 1358 C CA . THR A 1 176 ? 1.04 -17.875 -29.641 1 80.31 176 THR A CA 1
ATOM 1359 C C . THR A 1 176 ? 1.773 -19.141 -29.188 1 80.31 176 THR A C 1
ATOM 1361 O O . THR A 1 176 ? 2.902 -19.062 -28.688 1 80.31 176 THR A O 1
ATOM 1364 N N . GLY A 1 177 ? 1.006 -20.219 -29.25 1 89.5 177 GLY A N 1
ATOM 1365 C CA . GLY A 1 177 ? 1.59 -21.516 -28.906 1 89.5 177 GLY A CA 1
ATOM 1366 C C . GLY A 1 177 ? 1.97 -21.625 -27.453 1 89.5 177 GLY A C 1
ATOM 1367 O O . GLY A 1 177 ? 1.311 -21.047 -26.578 1 89.5 177 GLY A O 1
ATOM 1368 N N . TRP A 1 178 ? 2.953 -22.484 -27.234 1 92.38 178 TRP A N 1
ATOM 1369 C CA . TRP A 1 178 ? 3.369 -22.781 -25.875 1 92.38 178 TRP A CA 1
ATOM 1370 C C . TRP A 1 178 ? 3.906 -21.531 -25.188 1 92.38 178 TRP A C 1
ATOM 1372 O O . TRP A 1 178 ? 3.617 -21.281 -24.016 1 92.38 178 TRP A O 1
ATOM 1382 N N . ASN A 1 179 ? 4.625 -20.719 -25.922 1 92.88 179 ASN A N 1
ATOM 1383 C CA . ASN A 1 179 ? 5.184 -19.516 -25.328 1 92.88 179 ASN A CA 1
ATOM 1384 C C . ASN A 1 179 ? 4.086 -18.578 -24.844 1 92.88 179 ASN A C 1
ATOM 1386 O O . ASN A 1 179 ? 4.125 -18.094 -23.719 1 92.88 179 ASN A O 1
ATOM 1390 N N . GLY A 1 180 ? 3.133 -18.328 -25.688 1 93.19 180 GLY A N 1
ATOM 1391 C CA . GLY A 1 180 ? 2.016 -17.484 -25.312 1 93.19 180 GLY A CA 1
ATOM 1392 C C . GLY A 1 180 ? 1.185 -18.062 -24.188 1 93.19 180 GLY A C 1
ATOM 1393 O O . GLY A 1 180 ? 0.783 -17.344 -23.266 1 93.19 180 GLY A O 1
ATOM 1394 N N . ALA A 1 181 ? 0.967 -19.312 -24.266 1 94.25 181 ALA A N 1
ATOM 1395 C CA . ALA A 1 181 ? 0.167 -20 -23.266 1 94.25 181 ALA A CA 1
ATOM 1396 C C . ALA A 1 181 ? 0.862 -19.969 -21.906 1 94.25 181 ALA A C 1
ATOM 1398 O O . ALA A 1 181 ? 0.226 -19.719 -20.875 1 94.25 181 ALA A O 1
ATOM 1399 N N . LEU A 1 182 ? 2.115 -20.25 -21.938 1 95.5 182 LEU A N 1
ATOM 1400 C CA . LEU A 1 182 ? 2.898 -20.219 -20.703 1 95.5 182 LEU A CA 1
ATOM 1401 C C . LEU A 1 182 ? 2.889 -18.812 -20.094 1 95.5 182 LEU A C 1
ATOM 1403 O O . LEU A 1 182 ? 2.635 -18.672 -18.906 1 95.5 182 LEU A O 1
ATOM 1407 N N . ASP A 1 183 ? 3.131 -17.859 -20.938 1 93.88 183 ASP A N 1
ATOM 1408 C CA . ASP A 1 183 ? 3.131 -16.484 -20.453 1 93.88 183 ASP A CA 1
ATOM 1409 C C . ASP A 1 183 ? 1.788 -16.125 -19.828 1 93.88 183 ASP A C 1
ATOM 1411 O O . ASP A 1 183 ? 1.743 -15.523 -18.75 1 93.88 183 ASP A O 1
ATOM 1415 N N . TYR A 1 184 ? 0.776 -16.516 -20.469 1 92.69 184 TYR A N 1
ATOM 1416 C CA . TYR A 1 184 ? -0.568 -16.219 -19.984 1 92.69 184 TYR A CA 1
ATOM 1417 C C . TYR A 1 184 ? -0.847 -16.953 -18.688 1 92.69 184 TYR A C 1
ATOM 1419 O O . TYR A 1 184 ? -1.319 -16.344 -17.719 1 92.69 184 TYR A O 1
ATOM 1427 N N . ALA A 1 185 ? -0.577 -18.156 -18.609 1 95.12 185 ALA A N 1
ATOM 1428 C CA . ALA A 1 185 ? -0.854 -18.969 -17.422 1 95.12 185 ALA A CA 1
ATOM 1429 C C . ALA A 1 185 ? -0.015 -18.5 -16.234 1 95.12 185 ALA A C 1
ATOM 1431 O O . ALA A 1 185 ? -0.489 -18.5 -15.094 1 95.12 185 ALA A O 1
ATOM 1432 N N . TYR A 1 186 ? 1.198 -18.094 -16.531 1 95.69 186 TYR A N 1
ATOM 1433 C CA . TYR A 1 186 ? 2.053 -17.578 -15.461 1 95.69 186 TYR A CA 1
ATOM 1434 C C . TYR A 1 186 ? 1.486 -16.281 -14.891 1 95.69 186 TYR A C 1
ATOM 1436 O O . TYR A 1 186 ? 1.621 -16.016 -13.695 1 95.69 186 TYR A O 1
ATOM 1444 N N . THR A 1 187 ? 0.91 -15.523 -15.734 1 91.69 187 THR A N 1
ATOM 1445 C CA . THR A 1 187 ? 0.284 -14.289 -15.281 1 91.69 187 THR A CA 1
ATOM 1446 C C . THR A 1 187 ? -0.874 -14.586 -14.328 1 91.69 187 THR A C 1
ATOM 1448 O O . THR A 1 187 ? -1.024 -13.93 -13.297 1 91.69 187 THR A O 1
ATOM 1451 N N . VAL A 1 188 ? -1.628 -15.555 -14.695 1 92.25 188 VAL A N 1
ATOM 1452 C CA . VAL A 1 188 ? -2.744 -15.969 -13.852 1 92.25 188 VAL A CA 1
ATOM 1453 C C . VAL A 1 188 ? -2.215 -16.516 -12.523 1 92.25 188 VAL A C 1
ATOM 1455 O O . VAL A 1 188 ? -2.709 -16.156 -11.453 1 92.25 188 VAL A O 1
ATOM 1458 N N . LEU A 1 189 ? -1.205 -17.312 -12.609 1 96.44 189 LEU A N 1
ATOM 1459 C CA . LEU A 1 189 ? -0.579 -17.875 -11.414 1 96.44 189 LEU A CA 1
ATOM 1460 C C . LEU A 1 189 ? -0.043 -16.766 -10.516 1 96.44 189 LEU A C 1
ATOM 1462 O O . LEU A 1 189 ? -0.197 -16.812 -9.289 1 96.44 189 LEU A O 1
ATOM 1466 N N . ARG A 1 190 ? 0.533 -15.812 -11.109 1 94.25 190 ARG A N 1
ATOM 1467 C CA . ARG A 1 190 ? 1.062 -14.672 -10.359 1 94.25 190 ARG A CA 1
ATOM 1468 C C . ARG A 1 190 ? -0.048 -13.953 -9.602 1 94.25 190 ARG A C 1
ATOM 1470 O O . ARG A 1 190 ? 0.166 -13.484 -8.484 1 94.25 190 ARG A O 1
ATOM 1477 N N . GLY A 1 191 ? -1.164 -13.883 -10.219 1 90.69 191 GLY A N 1
ATOM 1478 C CA . GLY A 1 191 ? -2.316 -13.328 -9.523 1 90.69 191 GLY A CA 1
ATOM 1479 C C . GLY A 1 191 ? -2.678 -14.078 -8.258 1 90.69 191 GLY A C 1
ATOM 1480 O O . GLY A 1 191 ? -2.947 -13.469 -7.223 1 90.69 191 GLY A O 1
ATOM 1481 N N . HIS A 1 192 ? -2.635 -15.375 -8.359 1 92 192 HIS A N 1
ATOM 1482 C CA . HIS A 1 192 ? -2.881 -16.188 -7.172 1 92 192 HIS A CA 1
ATOM 1483 C C . HIS A 1 192 ? -1.807 -15.961 -6.113 1 92 192 HIS A C 1
ATOM 1485 O O . HIS A 1 192 ? -2.102 -15.945 -4.914 1 92 192 HIS A O 1
ATOM 1491 N N . GLY A 1 193 ? -0.635 -15.797 -6.555 1 95.56 193 GLY A N 1
ATOM 1492 C CA . GLY A 1 193 ? 0.446 -15.469 -5.637 1 95.56 193 GLY A CA 1
ATOM 1493 C C . GLY A 1 193 ? 0.24 -14.148 -4.918 1 95.56 193 GLY A C 1
ATOM 1494 O O . GLY A 1 193 ? 0.479 -14.047 -3.715 1 95.56 193 GLY A O 1
ATOM 1495 N N . MET A 1 194 ? -0.2 -13.195 -5.668 1 90.44 194 MET A N 1
ATOM 1496 C CA . MET A 1 194 ? -0.471 -11.891 -5.07 1 90.44 194 MET A CA 1
ATOM 1497 C C . MET A 1 194 ? -1.522 -12 -3.971 1 90.44 194 MET A C 1
ATOM 1499 O O . MET A 1 194 ? -1.347 -11.453 -2.881 1 90.44 194 MET A O 1
ATOM 1503 N N . ARG A 1 195 ? -2.516 -12.711 -4.27 1 88.19 195 ARG A N 1
ATOM 1504 C CA . ARG A 1 195 ? -3.562 -12.914 -3.275 1 88.19 195 ARG A CA 1
ATOM 1505 C C . ARG A 1 195 ? -3.023 -13.656 -2.057 1 88.19 195 ARG A C 1
ATOM 1507 O O . ARG A 1 195 ? -3.352 -13.312 -0.918 1 88.19 195 ARG A O 1
ATOM 1514 N N . ALA A 1 196 ? -2.238 -14.617 -2.297 1 92.75 196 ALA A N 1
ATOM 1515 C CA . ALA A 1 196 ? -1.669 -15.406 -1.21 1 92.75 196 ALA A CA 1
ATOM 1516 C C . ALA A 1 196 ? -0.809 -14.547 -0.293 1 92.75 196 ALA A C 1
ATOM 1518 O O . ALA A 1 196 ? -0.956 -14.586 0.931 1 92.75 196 ALA A O 1
ATOM 1519 N N . ILE A 1 197 ? 0.005 -13.742 -0.871 1 92.38 197 ILE A N 1
ATOM 1520 C CA . ILE A 1 197 ? 0.932 -12.898 -0.122 1 92.38 197 ILE A CA 1
ATOM 1521 C C . ILE A 1 197 ? 0.152 -11.867 0.685 1 92.38 197 ILE A C 1
ATOM 1523 O O . ILE A 1 197 ? 0.441 -11.641 1.862 1 92.38 197 ILE A O 1
ATOM 1527 N N . CYS A 1 198 ? -0.775 -11.273 0.08 1 82.69 198 CYS A N 1
ATOM 1528 C CA . CYS A 1 198 ? -1.598 -10.281 0.764 1 82.69 198 CYS A CA 1
ATOM 1529 C C . CYS A 1 198 ? -2.396 -10.922 1.894 1 82.69 198 CYS A C 1
ATOM 1531 O O . CYS A 1 198 ? -2.502 -10.359 2.982 1 82.69 198 CYS A O 1
ATOM 1533 N N . SER A 1 199 ? -2.877 -12.102 1.631 1 82.25 199 SER A N 1
ATOM 1534 C CA . SER A 1 199 ? -3.662 -12.812 2.633 1 82.25 199 SER A CA 1
ATOM 1535 C C . SER A 1 199 ? -2.803 -13.219 3.826 1 82.25 199 SER A C 1
ATOM 1537 O O . SER A 1 199 ? -3.312 -13.391 4.934 1 82.25 199 SER A O 1
ATOM 1539 N N . ALA A 1 200 ? -1.575 -13.328 3.627 1 87.75 200 ALA A N 1
ATOM 1540 C CA . ALA A 1 200 ? -0.663 -13.734 4.691 1 87.75 200 ALA A CA 1
ATOM 1541 C C . ALA A 1 200 ? -0.095 -12.523 5.426 1 87.75 200 ALA A C 1
ATOM 1543 O O . ALA A 1 200 ? 0.711 -12.672 6.348 1 87.75 200 ALA A O 1
ATOM 1544 N N . GLY A 1 201 ? -0.521 -11.375 5.004 1 78.69 201 GLY A N 1
ATOM 1545 C CA . GLY A 1 201 ? -0.043 -10.172 5.664 1 78.69 201 GLY A CA 1
ATOM 1546 C C . GLY A 1 201 ? 1.411 -9.859 5.363 1 78.69 201 GLY A C 1
ATOM 1547 O O . GLY A 1 201 ? 2.123 -9.312 6.207 1 78.69 201 GLY A O 1
ATOM 1548 N N . LEU A 1 202 ? 1.869 -10.234 4.254 1 87.44 202 LEU A N 1
ATOM 1549 C CA . LEU A 1 202 ? 3.27 -10.062 3.885 1 87.44 202 LEU A CA 1
ATOM 1550 C C . LEU A 1 202 ? 3.445 -8.859 2.965 1 87.44 202 LEU A C 1
ATOM 1552 O O . LEU A 1 202 ? 2.506 -8.461 2.277 1 87.44 202 LEU A O 1
ATOM 1556 N N . VAL A 1 203 ? 4.668 -8.352 3.006 1 82.06 203 VAL A N 1
ATOM 1557 C CA . VAL A 1 203 ? 5.016 -7.227 2.143 1 82.06 203 VAL A CA 1
ATOM 1558 C C . VAL A 1 203 ? 5.488 -7.746 0.787 1 82.06 203 VAL A C 1
ATOM 1560 O O . VAL A 1 203 ? 6.496 -8.453 0.702 1 82.06 203 VAL A O 1
ATOM 1563 N N . GLY A 1 204 ? 4.844 -7.348 -0.277 1 86.81 204 GLY A N 1
ATOM 1564 C CA . GLY A 1 204 ? 5.117 -7.859 -1.61 1 86.81 204 GLY A CA 1
ATOM 1565 C C . GLY A 1 204 ? 6.461 -7.41 -2.156 1 86.81 204 GLY A C 1
ATOM 1566 O O . GLY A 1 204 ? 7.117 -8.156 -2.887 1 86.81 204 GLY A O 1
ATOM 1567 N N . THR A 1 205 ? 6.906 -6.23 -1.789 1 80 205 THR A N 1
ATOM 1568 C CA . THR A 1 205 ? 8.117 -5.664 -2.361 1 80 205 THR A CA 1
ATOM 1569 C C . THR A 1 205 ? 9.359 -6.32 -1.759 1 80 205 THR A C 1
ATOM 1571 O O . THR A 1 205 ? 10.461 -6.176 -2.289 1 80 205 THR A O 1
ATOM 1574 N N . LEU A 1 206 ? 9.227 -6.949 -0.615 1 86.19 206 LEU A N 1
ATOM 1575 C CA . LEU A 1 206 ? 10.352 -7.582 0.07 1 86.19 206 LEU A CA 1
ATOM 1576 C C . LEU A 1 206 ? 10.547 -9.016 -0.413 1 86.19 206 LEU A C 1
ATOM 1578 O O . LEU A 1 206 ? 10.102 -9.961 0.239 1 86.19 206 LEU A O 1
ATOM 1582 N N . GLY A 1 207 ? 11.25 -9.102 -1.462 1 91.25 207 GLY A N 1
ATOM 1583 C CA . GLY A 1 207 ? 11.57 -10.414 -1.992 1 91.25 207 GLY A CA 1
ATOM 1584 C C . GLY A 1 207 ? 12.625 -11.141 -1.183 1 91.25 207 GLY A C 1
ATOM 1585 O O . GLY A 1 207 ? 13.312 -10.539 -0.358 1 91.25 207 GLY A O 1
ATOM 1586 N N . VAL A 1 208 ? 12.664 -12.477 -1.474 1 92.75 208 VAL A N 1
ATOM 1587 C CA . VAL A 1 208 ? 13.742 -13.289 -0.927 1 92.75 208 VAL A CA 1
ATOM 1588 C C . VAL A 1 208 ? 15 -13.133 -1.783 1 92.75 208 VAL A C 1
ATOM 1590 O O . VAL A 1 208 ? 16.094 -12.883 -1.26 1 92.75 208 VAL A O 1
ATOM 1593 N N . PHE A 1 209 ? 14.844 -13.297 -3.018 1 91.5 209 PHE A N 1
ATOM 1594 C CA . PHE A 1 209 ? 15.914 -13.172 -3.996 1 91.5 209 PHE A CA 1
ATOM 1595 C C . PHE A 1 209 ? 15.672 -11.984 -4.918 1 91.5 209 PHE A C 1
ATOM 1597 O O . PHE A 1 209 ? 16.578 -11.18 -5.152 1 91.5 209 PHE A O 1
ATOM 1604 N N . HIS A 1 210 ? 14.5 -11.867 -5.445 1 87.31 210 HIS A N 1
ATOM 1605 C CA . HIS A 1 210 ? 14.172 -10.805 -6.3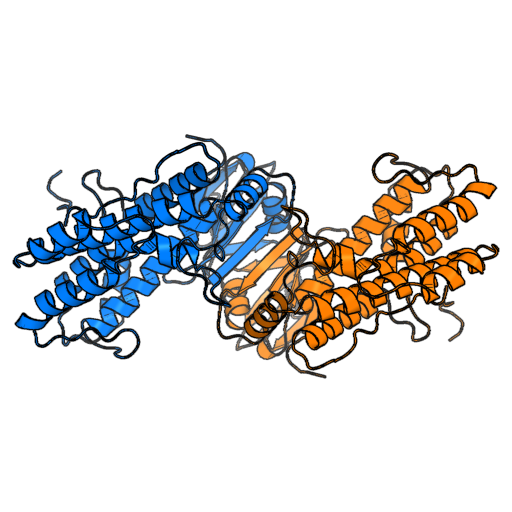87 1 87.31 210 HIS A CA 1
ATOM 1606 C C . HIS A 1 210 ? 14.109 -9.453 -5.688 1 87.31 210 HIS A C 1
ATOM 1608 O O . HIS A 1 210 ? 13.539 -9.328 -4.602 1 87.31 210 HIS A O 1
ATOM 1614 N N . HIS A 1 211 ? 14.773 -8.352 -6.152 1 75.31 211 HIS A N 1
ATOM 1615 C CA . HIS A 1 211 ? 14.82 -7.027 -5.547 1 75.31 211 HIS A CA 1
ATOM 1616 C C . HIS A 1 211 ? 14.648 -5.934 -6.594 1 75.31 211 HIS A C 1
ATOM 1618 O O . HIS A 1 211 ? 14.812 -4.75 -6.297 1 75.31 211 HIS A O 1
ATOM 1624 N N . GLY A 1 212 ? 14.008 -6.172 -7.637 1 63.03 212 GLY A N 1
ATOM 1625 C CA . GLY A 1 212 ? 13.906 -5.164 -8.68 1 63.03 212 GLY A CA 1
ATOM 1626 C C . GLY A 1 212 ? 13.188 -3.91 -8.227 1 63.03 212 GLY A C 1
ATOM 1627 O O . GLY A 1 212 ? 12.148 -3.988 -7.562 1 63.03 212 GLY A O 1
ATOM 1628 N N . ARG A 1 213 ? 13.836 -2.75 -8.586 1 58.53 213 ARG A N 1
ATOM 1629 C CA . ARG A 1 213 ? 13.227 -1.462 -8.281 1 58.53 213 ARG A CA 1
ATOM 1630 C C . ARG A 1 213 ? 11.875 -1.318 -8.961 1 58.53 213 ARG A C 1
ATOM 1632 O O . ARG A 1 213 ? 11.719 -1.7 -10.125 1 58.53 213 ARG A O 1
ATOM 1639 N N . GLY A 1 214 ? 10.836 -1.282 -8.203 1 62.66 214 GLY A N 1
ATOM 1640 C CA . GLY A 1 214 ? 9.516 -1.042 -8.773 1 62.66 214 GLY A CA 1
ATOM 1641 C C . GLY A 1 214 ? 8.625 -2.268 -8.75 1 62.66 214 GLY A C 1
ATOM 1642 O O . GLY A 1 214 ? 7.438 -2.184 -9.062 1 62.66 214 GLY A O 1
ATOM 1643 N N . ASN A 1 215 ? 9.242 -3.389 -8.539 1 75.31 215 ASN A N 1
ATOM 1644 C CA . ASN A 1 215 ? 8.438 -4.605 -8.453 1 75.31 215 ASN A CA 1
ATOM 1645 C C . ASN A 1 215 ? 7.703 -4.699 -7.121 1 75.31 215 ASN A C 1
ATOM 1647 O O . ASN A 1 215 ? 8.289 -5.09 -6.113 1 75.31 215 ASN A O 1
ATOM 1651 N N . GLN A 1 216 ? 6.43 -4.414 -7.16 1 76.81 216 GLN A N 1
ATOM 1652 C CA . GLN A 1 216 ? 5.625 -4.359 -5.945 1 76.81 216 GLN A CA 1
ATOM 1653 C C . GLN A 1 216 ? 5.371 -5.758 -5.391 1 76.81 216 GLN A C 1
ATOM 1655 O O . GLN A 1 216 ? 4.941 -5.906 -4.242 1 76.81 216 GLN A O 1
ATOM 1660 N N . PHE A 1 217 ? 5.68 -6.734 -6.23 1 88.31 217 PHE A N 1
ATOM 1661 C CA . PHE A 1 217 ? 5.406 -8.094 -5.785 1 88.31 217 PHE A CA 1
ATOM 1662 C C . PHE A 1 217 ? 6.59 -9.00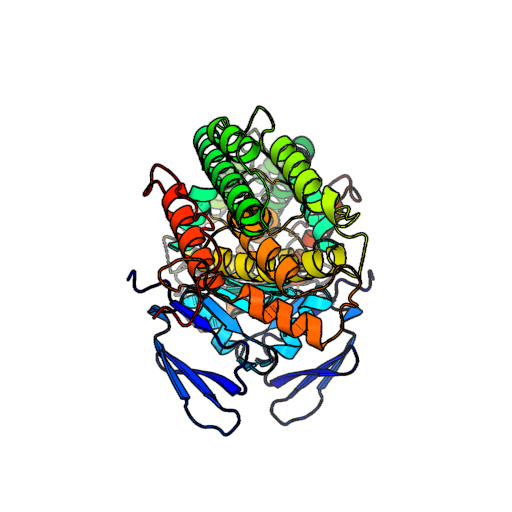8 -6.082 1 88.31 217 PHE A C 1
ATOM 1664 O O . PHE A 1 217 ? 6.418 -10.102 -6.621 1 88.31 217 PHE A O 1
ATOM 1671 N N . ALA A 1 218 ? 7.773 -8.5 -5.73 1 89.75 218 ALA A N 1
ATOM 1672 C CA . ALA A 1 218 ? 9 -9.289 -5.855 1 89.75 218 ALA A CA 1
ATOM 1673 C C . ALA A 1 218 ? 8.883 -10.602 -5.094 1 89.75 218 ALA A C 1
ATOM 1675 O O . ALA A 1 218 ? 9.383 -11.641 -5.543 1 89.75 218 ALA A O 1
ATOM 1676 N N . LEU A 1 219 ? 8.203 -10.57 -3.955 1 94.06 219 LEU A N 1
ATOM 1677 C CA . LEU A 1 219 ? 8.047 -11.773 -3.145 1 94.06 219 LEU A CA 1
ATOM 1678 C C . LEU A 1 219 ? 7.234 -12.828 -3.887 1 94.06 219 LEU A C 1
ATOM 1680 O O . LEU A 1 219 ? 7.5 -14.023 -3.756 1 94.06 219 LEU A O 1
ATOM 1684 N N . VAL A 1 220 ? 6.238 -12.398 -4.645 1 95.31 220 VAL A N 1
ATOM 1685 C CA . VAL A 1 220 ? 5.457 -13.344 -5.441 1 95.31 220 VAL A CA 1
ATOM 1686 C C . VAL A 1 220 ? 6.359 -14.039 -6.457 1 95.31 220 VAL A C 1
ATOM 1688 O O . VAL A 1 220 ? 6.266 -15.258 -6.645 1 95.31 220 VAL A O 1
ATOM 1691 N N . ASP A 1 221 ? 7.254 -13.328 -7.047 1 94.94 221 ASP A N 1
ATOM 1692 C CA . ASP A 1 221 ? 8.141 -13.859 -8.07 1 94.94 221 ASP A CA 1
ATOM 1693 C C . ASP A 1 221 ? 9.102 -14.898 -7.484 1 94.94 221 ASP A C 1
ATOM 1695 O O . ASP A 1 221 ? 9.602 -15.758 -8.203 1 94.94 221 ASP A O 1
ATOM 1699 N N . ASP A 1 222 ? 9.297 -14.797 -6.195 1 97.5 222 ASP A N 1
ATOM 1700 C CA . ASP A 1 222 ? 10.109 -15.789 -5.5 1 97.5 222 ASP A CA 1
ATOM 1701 C C . ASP A 1 222 ? 9.281 -17.016 -5.133 1 97.5 222 ASP A C 1
ATOM 1703 O O . ASP A 1 222 ? 9.648 -18.141 -5.473 1 97.5 222 ASP A O 1
ATOM 1707 N N . LEU A 1 223 ? 8.164 -16.812 -4.543 1 98.25 223 LEU A N 1
ATOM 1708 C CA . LEU A 1 223 ? 7.387 -17.891 -3.959 1 98.25 223 LEU A CA 1
ATOM 1709 C C . LEU A 1 223 ? 6.625 -18.656 -5.039 1 98.25 223 LEU A C 1
ATOM 1711 O O . LEU A 1 223 ? 6.152 -19.781 -4.801 1 98.25 223 LEU A O 1
ATOM 1715 N N . ILE A 1 224 ? 6.551 -18.078 -6.203 1 98.25 224 ILE A N 1
ATOM 1716 C CA . ILE A 1 224 ? 5.777 -18.672 -7.289 1 98.25 224 ILE A CA 1
ATOM 1717 C C . ILE A 1 224 ? 6.559 -19.828 -7.906 1 98.25 224 ILE A C 1
ATOM 1719 O O . ILE A 1 224 ? 5.98 -20.688 -8.57 1 98.25 224 ILE A O 1
ATOM 1723 N N . GLU A 1 225 ? 7.855 -19.922 -7.691 1 98.25 225 GLU A N 1
ATOM 1724 C CA . GLU A 1 225 ? 8.773 -20.781 -8.422 1 98.25 225 GLU A CA 1
ATOM 1725 C C . GLU A 1 225 ? 8.398 -22.25 -8.258 1 98.25 225 GLU A C 1
ATOM 1727 O O . GLU A 1 225 ? 8.359 -23 -9.242 1 98.25 225 GLU A O 1
ATOM 1732 N N . PRO A 1 226 ? 8.008 -22.719 -7.086 1 98.38 226 PRO A N 1
ATOM 1733 C CA . PRO A 1 226 ? 7.66 -24.141 -6.922 1 98.38 226 PRO A CA 1
ATOM 1734 C C . PRO A 1 226 ? 6.402 -24.531 -7.695 1 98.38 226 PRO A C 1
ATOM 1736 O O . PRO A 1 226 ? 6.141 -25.719 -7.898 1 98.38 226 PRO A O 1
ATOM 1739 N N . PHE A 1 227 ? 5.648 -23.578 -8.117 1 98.31 227 PHE A N 1
ATOM 1740 C CA . PHE A 1 227 ? 4.355 -23.859 -8.727 1 98.31 227 PHE A CA 1
ATOM 1741 C C . PHE A 1 227 ? 4.461 -23.844 -10.25 1 98.31 227 PHE A C 1
ATOM 1743 O O . PHE A 1 227 ? 3.594 -24.391 -10.938 1 98.31 227 PHE A O 1
ATOM 1750 N N . ARG A 1 228 ? 5.465 -23.234 -10.805 1 97.88 228 ARG A N 1
ATOM 1751 C CA . ARG A 1 228 ? 5.598 -23.047 -12.25 1 97.88 228 ARG A CA 1
ATOM 1752 C C . ARG A 1 228 ? 5.602 -24.375 -12.977 1 97.88 228 ARG A C 1
ATOM 1754 O O . ARG A 1 228 ? 4.949 -24.531 -14.008 1 97.88 228 ARG A O 1
ATOM 1761 N N . PRO A 1 229 ? 6.301 -25.422 -12.422 1 97.38 229 PRO A N 1
ATOM 1762 C CA . PRO A 1 229 ? 6.309 -26.719 -13.117 1 97.38 229 PRO A CA 1
ATOM 1763 C C . PRO A 1 229 ? 4.906 -27.281 -13.312 1 97.38 229 PRO A C 1
ATOM 1765 O O . PRO A 1 229 ? 4.633 -27.938 -14.328 1 97.38 229 PRO A O 1
ATOM 1768 N N . ALA A 1 230 ? 4.055 -27.094 -12.344 1 96.69 230 ALA A N 1
ATOM 1769 C CA . ALA A 1 230 ? 2.68 -27.562 -12.492 1 96.69 230 ALA A CA 1
ATOM 1770 C C . ALA A 1 230 ? 1.986 -26.875 -13.664 1 96.69 230 ALA A C 1
ATOM 1772 O O . ALA A 1 230 ? 1.229 -27.5 -14.406 1 96.69 230 ALA A O 1
ATOM 1773 N N . ILE A 1 231 ? 2.258 -25.609 -13.828 1 96.88 231 ILE A N 1
ATOM 1774 C CA . ILE A 1 231 ? 1.684 -24.828 -14.914 1 96.88 231 ILE A CA 1
ATOM 1775 C C . ILE A 1 231 ? 2.256 -25.312 -16.25 1 96.88 231 ILE A C 1
ATOM 1777 O O . ILE A 1 231 ? 1.525 -25.453 -17.234 1 96.88 231 ILE A O 1
ATOM 1781 N N . ASP A 1 232 ? 3.574 -25.562 -16.234 1 96.25 232 ASP A N 1
ATOM 1782 C CA . ASP A 1 232 ? 4.195 -26.109 -17.438 1 96.25 232 ASP A CA 1
ATOM 1783 C C . ASP A 1 232 ? 3.465 -27.359 -17.922 1 96.25 232 ASP A C 1
ATOM 1785 O O . ASP A 1 232 ? 3.076 -27.453 -19.094 1 96.25 232 ASP A O 1
ATOM 1789 N N . TYR A 1 233 ? 3.305 -28.234 -17.031 1 94.81 233 TYR A N 1
ATOM 1790 C CA . TYR A 1 233 ? 2.654 -29.5 -17.375 1 94.81 233 TYR A CA 1
ATOM 1791 C C . TYR A 1 233 ? 1.256 -29.25 -17.938 1 94.81 233 TYR A C 1
ATOM 1793 O O . TYR A 1 233 ? 0.871 -29.844 -18.938 1 94.81 233 TYR A O 1
ATOM 1801 N N . ALA A 1 234 ? 0.514 -28.422 -17.266 1 94.06 234 ALA A N 1
ATOM 1802 C CA . ALA A 1 234 ? -0.848 -28.125 -17.703 1 94.06 234 ALA A CA 1
ATOM 1803 C C . ALA A 1 234 ? -0.859 -27.547 -19.125 1 94.06 234 ALA A C 1
ATOM 1805 O O . ALA A 1 234 ? -1.658 -27.969 -19.953 1 94.06 234 ALA A O 1
ATOM 1806 N N . VAL A 1 235 ? 0.011 -26.641 -19.375 1 94.44 235 VAL A N 1
ATOM 1807 C CA . VAL A 1 235 ? 0.07 -25.984 -20.672 1 94.44 235 VAL A CA 1
ATOM 1808 C C . VAL A 1 235 ? 0.429 -27 -21.75 1 94.44 235 VAL A C 1
ATOM 1810 O O . VAL A 1 235 ? -0.23 -27.078 -22.797 1 94.44 235 VAL A O 1
ATOM 1813 N N . PHE A 1 236 ? 1.408 -27.875 -21.516 1 91.94 236 PHE A N 1
ATOM 1814 C CA . PHE A 1 236 ? 1.856 -28.859 -22.5 1 91.94 236 PHE A CA 1
ATOM 1815 C C . PHE A 1 236 ? 0.774 -29.891 -22.75 1 91.94 236 PHE A C 1
ATOM 1817 O O . PHE A 1 236 ? 0.714 -30.484 -23.828 1 91.94 236 PHE A O 1
ATOM 1824 N N . SER A 1 237 ? -0.077 -30 -21.797 1 89.56 237 SER A N 1
ATOM 1825 C CA . SER A 1 237 ? -1.12 -31.016 -21.891 1 89.56 237 SER A CA 1
ATOM 1826 C C . SER A 1 237 ? -2.352 -30.484 -22.609 1 89.56 237 SER A C 1
ATOM 1828 O O . SER A 1 237 ? -3.1 -31.234 -23.234 1 89.56 237 SER A O 1
ATOM 1830 N N . ILE A 1 238 ? -2.553 -29.203 -22.609 1 89.69 238 ILE A N 1
ATOM 1831 C CA . ILE A 1 238 ? -3.842 -28.672 -23.047 1 89.69 238 ILE A CA 1
ATOM 1832 C C . ILE A 1 238 ? -3.662 -27.891 -24.344 1 89.69 238 ILE A C 1
ATOM 1834 O O . ILE A 1 238 ? -4.609 -27.734 -25.125 1 89.69 238 ILE A O 1
ATOM 1838 N N . VAL A 1 239 ? -2.537 -27.375 -24.578 1 89.75 239 VAL A N 1
ATOM 1839 C CA . VAL A 1 239 ? -2.303 -26.469 -25.703 1 89.75 239 VAL A CA 1
ATOM 1840 C C . VAL A 1 239 ? -1.29 -27.109 -26.656 1 89.75 239 VAL A C 1
ATOM 1842 O O . VAL A 1 239 ? -0.286 -27.672 -26.219 1 89.75 239 VAL A O 1
ATOM 1845 N N . SER A 1 240 ? -1.65 -26.984 -27.922 1 86.94 240 SER A N 1
ATOM 1846 C CA . SER A 1 240 ? -0.66 -27.375 -28.922 1 86.94 240 SER A CA 1
ATOM 1847 C C . SER A 1 240 ? 0.295 -26.219 -29.234 1 86.94 240 SER A C 1
ATOM 1849 O O . SER A 1 240 ? -0.064 -25.047 -29.078 1 86.94 240 SER A O 1
ATOM 1851 N N . ASN A 1 241 ? 1.519 -26.594 -29.609 1 84.31 241 ASN A N 1
ATOM 1852 C CA . ASN A 1 241 ? 2.564 -25.609 -29.812 1 84.31 241 ASN A CA 1
ATOM 1853 C C . ASN A 1 241 ? 2.221 -24.656 -30.969 1 84.31 241 ASN A C 1
ATOM 1855 O O . ASN A 1 241 ? 2.832 -23.594 -31.109 1 84.31 241 ASN A O 1
ATOM 1859 N N . SER A 1 242 ? 1.217 -24.844 -31.672 1 79.69 242 SER A N 1
ATOM 1860 C CA . SER A 1 242 ? 0.83 -23.984 -32.781 1 79.69 242 SER A CA 1
ATOM 1861 C C . SER A 1 242 ? -0.527 -23.328 -32.531 1 79.69 242 SER A C 1
ATOM 1863 O O . SER A 1 242 ? -0.999 -22.531 -33.344 1 79.69 242 SER A O 1
ATOM 1865 N N . GLN A 1 243 ? -0.966 -23.547 -31.406 1 84.81 243 GLN A N 1
ATOM 1866 C CA . GLN A 1 243 ? -2.336 -23.125 -31.125 1 84.81 243 GLN A CA 1
ATOM 1867 C C . GLN A 1 243 ? -2.408 -21.625 -30.828 1 84.81 243 GLN A C 1
ATOM 1869 O O . GLN A 1 243 ? -1.527 -21.078 -30.172 1 84.81 243 GLN A O 1
ATOM 1874 N N . GLU A 1 244 ? -3.426 -21.031 -31.391 1 87.75 244 GLU A N 1
ATOM 1875 C CA . GLU A 1 244 ? -3.701 -19.641 -31.062 1 87.75 244 GLU A CA 1
ATOM 1876 C C . GLU A 1 244 ? -4.305 -19.5 -29.672 1 87.75 244 GLU A C 1
ATOM 1878 O O . GLU A 1 244 ? -5.047 -20.391 -29.219 1 87.75 244 GLU A O 1
ATOM 1883 N N . LEU A 1 245 ? -3.943 -18.469 -29.016 1 89.56 245 LEU A N 1
ATOM 1884 C CA . LEU A 1 245 ? -4.508 -18.188 -27.703 1 89.56 245 LEU A CA 1
ATOM 1885 C C . LEU A 1 245 ? -5.832 -17.438 -27.828 1 89.56 245 LEU A C 1
ATOM 1887 O O . LEU A 1 245 ? -5.891 -16.234 -27.562 1 89.56 245 LEU A O 1
ATOM 1891 N N . ASP A 1 246 ? -6.828 -18.188 -28.141 1 89.44 246 ASP A N 1
ATOM 1892 C CA . ASP A 1 246 ? -8.148 -17.562 -28.25 1 89.44 246 ASP A CA 1
ATOM 1893 C C . ASP A 1 246 ? -8.859 -17.562 -26.891 1 89.44 246 ASP A C 1
ATOM 1895 O O . ASP A 1 246 ? -8.273 -17.953 -25.875 1 89.44 246 ASP A O 1
ATOM 1899 N N . LYS A 1 247 ? -10.047 -17.078 -26.938 1 89.06 247 LYS A N 1
ATOM 1900 C CA . LYS A 1 247 ? -10.805 -16.922 -25.703 1 89.06 247 LYS A CA 1
ATOM 1901 C C . LYS A 1 247 ? -11.008 -18.266 -25 1 89.06 247 LYS A C 1
ATOM 1903 O O . LYS A 1 247 ? -10.898 -18.344 -23.781 1 89.06 247 LYS A O 1
ATOM 1908 N N . GLU A 1 248 ? -11.297 -19.172 -25.75 1 90.19 248 GLU A N 1
ATOM 1909 C CA . GLU A 1 248 ? -11.531 -20.5 -25.188 1 90.19 248 GLU A CA 1
ATOM 1910 C C . GLU A 1 248 ? -10.25 -21.062 -24.578 1 90.19 248 GLU A C 1
ATOM 1912 O O . GLU A 1 248 ? -10.289 -21.641 -23.484 1 90.19 248 GLU A O 1
ATOM 1917 N N . THR A 1 249 ? -9.156 -20.984 -25.25 1 90.81 249 THR A N 1
ATOM 1918 C CA . THR A 1 249 ? -7.879 -21.453 -24.734 1 90.81 249 THR A CA 1
ATOM 1919 C C . THR A 1 249 ? -7.516 -20.719 -23.438 1 90.81 249 THR A C 1
ATOM 1921 O O . THR A 1 249 ? -7.039 -21.344 -22.484 1 90.81 249 THR A O 1
ATOM 1924 N N . LYS A 1 250 ? -7.758 -19.5 -23.422 1 89.94 250 LYS A N 1
ATOM 1925 C CA . LYS A 1 250 ? -7.473 -18.703 -22.219 1 89.94 250 LYS A CA 1
ATOM 1926 C C . LYS A 1 250 ? -8.312 -19.188 -21.031 1 89.94 250 LYS A C 1
ATOM 1928 O O . LYS A 1 250 ? -7.812 -19.281 -19.906 1 89.94 250 LYS A O 1
ATOM 1933 N N . ARG A 1 251 ? -9.484 -19.484 -21.297 1 90 251 ARG A N 1
ATOM 1934 C CA . ARG A 1 251 ? -10.359 -20 -20.25 1 90 251 ARG A CA 1
ATOM 1935 C C . ARG A 1 251 ? -9.852 -21.328 -19.703 1 90 251 ARG A C 1
ATOM 1937 O O . ARG A 1 251 ? -9.891 -21.578 -18.5 1 90 251 ARG A O 1
ATOM 1944 N N . GLN A 1 252 ? -9.43 -22.094 -20.578 1 91.62 252 GLN A N 1
ATOM 1945 C CA . GLN A 1 252 ? -8.875 -23.391 -20.172 1 91.62 252 GLN A CA 1
ATOM 1946 C C . GLN A 1 252 ? -7.617 -23.203 -19.328 1 91.62 252 GLN A C 1
ATOM 1948 O O . GLN A 1 252 ? -7.406 -23.938 -18.359 1 91.62 252 GLN A O 1
ATOM 1953 N N . LEU A 1 253 ? -6.875 -22.25 -19.719 1 93.06 253 LEU A N 1
ATOM 1954 C CA . LEU A 1 253 ? -5.641 -22 -18.984 1 93.06 253 LEU A CA 1
ATOM 1955 C C . LEU A 1 253 ? -5.945 -21.469 -17.594 1 93.06 253 LEU A C 1
ATOM 1957 O O . LEU A 1 253 ? -5.297 -21.859 -16.625 1 93.06 253 LEU A O 1
ATOM 1961 N N . VAL A 1 254 ? -6.914 -20.656 -17.453 1 91.12 254 VAL A N 1
ATOM 1962 C CA . VAL A 1 254 ? -7.328 -20.141 -16.156 1 91.12 254 VAL A CA 1
ATOM 1963 C C . VAL A 1 254 ? -7.793 -21.281 -15.258 1 91.12 254 VAL A C 1
ATOM 1965 O O . VAL A 1 254 ? -7.43 -21.359 -14.086 1 91.12 254 VAL A O 1
ATOM 1968 N N . ALA A 1 255 ? -8.516 -22.172 -15.852 1 90.94 255 ALA A N 1
ATOM 1969 C CA . ALA A 1 255 ? -9 -23.328 -15.117 1 90.94 255 ALA A CA 1
ATOM 1970 C C . ALA A 1 255 ? -7.836 -24.219 -14.68 1 90.94 255 ALA A C 1
ATOM 1972 O O . ALA A 1 255 ? -7.859 -24.797 -13.586 1 90.94 255 ALA A O 1
ATOM 1973 N N . ALA A 1 256 ? -6.871 -24.328 -15.5 1 91.88 256 ALA A N 1
ATOM 1974 C CA . ALA A 1 256 ? -5.719 -25.172 -15.227 1 91.88 256 ALA A CA 1
ATOM 1975 C C . ALA A 1 256 ? -4.93 -24.656 -14.023 1 91.88 256 ALA A C 1
ATOM 1977 O O . ALA A 1 256 ? -4.371 -25.438 -13.258 1 91.88 256 ALA A O 1
ATOM 1978 N N . VAL A 1 257 ? -4.914 -23.391 -13.812 1 94.06 257 VAL A N 1
ATOM 1979 C CA . VAL A 1 257 ? -4.164 -22.797 -12.719 1 94.06 257 VAL A CA 1
ATOM 1980 C C . VAL A 1 257 ? -4.902 -23.016 -11.398 1 94.06 257 VAL A C 1
ATOM 1982 O O . VAL A 1 257 ? -4.336 -22.828 -10.32 1 94.06 257 VAL A O 1
ATOM 1985 N N . GLU A 1 258 ? -6.074 -23.609 -11.508 1 90.5 258 GLU A N 1
ATOM 1986 C CA . GLU A 1 258 ? -6.871 -23.875 -10.312 1 90.5 258 GLU A CA 1
ATOM 1987 C C . GLU A 1 258 ? -6.914 -25.359 -9.992 1 90.5 258 GLU A C 1
ATOM 1989 O O . GLU A 1 258 ? -7.555 -25.781 -9.023 1 90.5 258 GLU A O 1
ATOM 1994 N N . GLU A 1 259 ? -6.246 -26.078 -10.727 1 91.31 259 GLU A N 1
ATOM 1995 C CA . GLU A 1 259 ? -6.285 -27.531 -10.57 1 91.31 259 GLU A CA 1
ATOM 1996 C C . GLU A 1 259 ? -5.539 -27.984 -9.312 1 91.31 259 GLU A C 1
ATOM 1998 O O . GLU A 1 259 ? -4.781 -27.203 -8.734 1 91.31 259 GLU A O 1
ATOM 2003 N N . PRO A 1 260 ? -5.781 -29.25 -8.953 1 93.38 260 PRO A N 1
ATOM 2004 C CA . PRO A 1 260 ? -5.082 -29.766 -7.77 1 93.38 260 PRO A CA 1
ATOM 2005 C C . PRO A 1 260 ? -3.564 -29.75 -7.93 1 93.38 260 PRO A C 1
ATOM 2007 O O . PRO A 1 260 ? -3.051 -30.062 -9.008 1 93.38 260 PRO A O 1
ATOM 2010 N N . PHE A 1 261 ? -2.941 -29.375 -6.914 1 94.94 261 PHE A N 1
ATOM 2011 C CA . PHE A 1 261 ? -1.486 -29.297 -6.898 1 94.94 261 PHE A CA 1
ATOM 2012 C C . PHE A 1 261 ? -0.882 -30.547 -6.297 1 94.94 261 PHE A C 1
ATOM 2014 O O . PHE A 1 261 ? 0.221 -30.953 -6.668 1 94.94 261 PHE A O 1
ATOM 2021 N N . ASN A 1 262 ? -1.589 -31.125 -5.359 1 91.25 262 ASN A N 1
ATOM 2022 C CA . ASN A 1 262 ? -1.021 -32.25 -4.633 1 91.25 262 ASN A CA 1
ATOM 2023 C C . ASN A 1 262 ? -2.016 -33.406 -4.512 1 91.25 262 ASN A C 1
ATOM 2025 O O . ASN A 1 262 ? -3.146 -33.312 -4.996 1 91.25 262 ASN A O 1
ATOM 2029 N N . SER A 1 263 ? -1.532 -34.469 -3.816 1 88.62 263 SER A N 1
ATOM 2030 C CA . SER A 1 263 ? -2.305 -35.688 -3.766 1 88.62 263 SER A CA 1
ATOM 2031 C C . SER A 1 263 ? -3.525 -35.562 -2.863 1 88.62 263 SER A C 1
ATOM 2033 O O . SER A 1 263 ? -4.484 -36.312 -2.98 1 88.62 263 SER A O 1
ATOM 2035 N N . ALA A 1 264 ? -3.533 -34.594 -2.02 1 90.44 264 ALA A N 1
ATOM 2036 C CA . ALA A 1 264 ? -4.668 -34.344 -1.136 1 90.44 264 ALA A CA 1
ATOM 2037 C C . ALA A 1 264 ? -5.793 -33.625 -1.879 1 90.44 264 ALA A C 1
ATOM 2039 O O . ALA A 1 264 ? -6.883 -33.438 -1.335 1 90.44 264 ALA A O 1
ATOM 2040 N N . GLY A 1 265 ? -5.547 -33.188 -3.094 1 91 265 GLY A N 1
ATOM 2041 C CA . GLY A 1 265 ? -6.566 -32.562 -3.912 1 91 265 GLY A CA 1
ATOM 2042 C C . GLY A 1 265 ? -6.664 -31.062 -3.695 1 91 265 GLY A C 1
ATOM 2043 O O . GLY A 1 265 ? -7.602 -30.422 -4.176 1 91 265 GLY A O 1
ATOM 2044 N N . GLN A 1 266 ? -5.715 -30.578 -3.023 1 93.5 266 GLN A N 1
ATOM 2045 C CA . GLN A 1 266 ? -5.715 -29.125 -2.83 1 93.5 266 GLN A CA 1
ATOM 2046 C C . GLN A 1 266 ? -5.289 -28.406 -4.105 1 93.5 266 GLN A C 1
ATOM 2048 O O . GLN A 1 266 ? -4.324 -28.812 -4.762 1 93.5 266 GLN A O 1
ATOM 2053 N N . SER A 1 267 ? -6.062 -27.359 -4.383 1 94 267 SER A N 1
ATOM 2054 C CA . SER A 1 267 ? -5.793 -26.609 -5.609 1 94 267 SER A CA 1
ATOM 2055 C C . SER A 1 267 ? -4.512 -25.797 -5.492 1 94 267 SER A C 1
ATOM 2057 O O . SER A 1 267 ? -4.012 -25.578 -4.387 1 94 267 SER A O 1
ATOM 2059 N N . ILE A 1 268 ? -3.99 -25.328 -6.598 1 95.62 268 ILE A N 1
ATOM 2060 C CA . ILE A 1 268 ? -2.783 -24.516 -6.648 1 95.62 268 ILE A CA 1
ATOM 2061 C C . ILE A 1 268 ? -2.971 -23.266 -5.793 1 95.62 268 ILE A C 1
ATOM 2063 O O . ILE A 1 268 ? -2.146 -22.969 -4.922 1 95.62 268 ILE A O 1
ATOM 2067 N N . PRO A 1 269 ? -4.125 -22.562 -5.906 1 92.88 269 PRO A N 1
ATOM 2068 C CA . PRO A 1 269 ? -4.297 -21.375 -5.059 1 92.88 269 PRO A CA 1
ATOM 2069 C C . PRO A 1 269 ? -4.312 -21.719 -3.572 1 92.88 269 PRO A C 1
ATOM 2071 O O . PRO A 1 269 ? -3.756 -20.969 -2.76 1 92.88 269 PRO A O 1
ATOM 2074 N N . THR A 1 270 ? -4.895 -22.797 -3.227 1 91.88 270 THR A N 1
ATOM 2075 C CA . THR A 1 270 ? -4.961 -23.219 -1.829 1 91.88 270 THR A CA 1
ATOM 2076 C C . THR A 1 270 ? -3.564 -23.5 -1.284 1 91.88 270 THR A C 1
ATOM 2078 O O . THR A 1 270 ? -3.209 -23.047 -0.197 1 91.88 270 THR A O 1
ATOM 2081 N N . VAL A 1 271 ? -2.816 -24.25 -2.021 1 96.38 271 VAL A N 1
ATOM 2082 C CA . VAL A 1 271 ? -1.466 -24.594 -1.602 1 96.38 271 VAL A CA 1
ATOM 2083 C C . VAL A 1 271 ? -0.587 -23.344 -1.578 1 96.38 271 VAL A C 1
ATOM 2085 O O . VAL A 1 271 ? 0.272 -23.203 -0.706 1 96.38 271 VAL A O 1
ATOM 2088 N N . PHE A 1 272 ? -0.784 -22.453 -2.545 1 96.75 272 PHE A N 1
ATOM 2089 C CA . PHE A 1 272 ? -0.03 -21.219 -2.592 1 96.75 272 PHE A CA 1
ATOM 2090 C C . PHE A 1 272 ? -0.294 -20.375 -1.347 1 96.75 272 PHE A C 1
ATOM 2092 O O . PHE A 1 272 ? 0.638 -19.828 -0.748 1 96.75 272 PHE A O 1
ATOM 2099 N N . THR A 1 273 ? -1.53 -20.328 -0.944 1 92.25 273 THR A N 1
ATOM 2100 C CA . THR A 1 273 ? -1.908 -19.594 0.252 1 92.25 273 THR A CA 1
ATOM 2101 C C . THR A 1 273 ? -1.259 -20.188 1.493 1 92.25 273 THR A C 1
ATOM 2103 O O . THR A 1 273 ? -0.729 -19.469 2.338 1 92.25 273 THR A O 1
ATOM 2106 N N . ALA A 1 274 ? -1.262 -21.453 1.558 1 94.06 274 ALA A N 1
ATOM 2107 C CA . ALA A 1 274 ? -0.638 -22.141 2.688 1 94.06 274 ALA A CA 1
ATOM 2108 C C . ALA A 1 274 ? 0.868 -21.891 2.715 1 94.06 274 ALA A C 1
ATOM 2110 O O . ALA A 1 274 ? 1.451 -21.688 3.785 1 94.06 274 ALA A O 1
ATOM 2111 N N . PHE A 1 275 ? 1.439 -21.953 1.638 1 97.5 275 PHE A N 1
ATOM 2112 C CA . PHE A 1 275 ? 2.875 -21.719 1.527 1 97.5 275 PHE A CA 1
ATOM 2113 C C . PHE A 1 275 ? 3.232 -20.297 1.956 1 97.5 275 PHE A C 1
ATOM 2115 O O . PHE A 1 275 ? 4.207 -20.094 2.682 1 97.5 275 PHE A O 1
ATOM 2122 N N . ALA A 1 276 ? 2.426 -19.297 1.5 1 95.75 276 ALA A N 1
ATOM 2123 C CA . ALA A 1 276 ? 2.639 -17.906 1.916 1 95.75 276 ALA A CA 1
ATOM 2124 C C . ALA A 1 276 ? 2.506 -17.766 3.43 1 95.75 276 ALA A C 1
ATOM 2126 O O . ALA A 1 276 ? 3.285 -17.047 4.062 1 95.75 276 ALA A O 1
ATOM 2127 N N . GLN A 1 277 ? 1.55 -18.469 3.979 1 92.38 277 GLN A N 1
ATOM 2128 C CA . GLN A 1 277 ? 1.384 -18.453 5.426 1 92.38 277 GLN A CA 1
ATOM 2129 C C . GLN A 1 277 ? 2.602 -19.047 6.125 1 92.38 277 GLN A C 1
ATOM 2131 O O . GLN A 1 277 ? 3.037 -18.547 7.164 1 92.38 277 GLN A O 1
ATOM 2136 N N . GLN A 1 278 ? 3.09 -20.078 5.605 1 96.75 278 GLN A N 1
ATOM 2137 C CA . GLN A 1 278 ? 4.301 -20.656 6.168 1 96.75 278 GLN A CA 1
ATOM 2138 C C . GLN A 1 278 ? 5.465 -19.672 6.121 1 96.75 278 GLN A C 1
ATOM 2140 O O . GLN A 1 278 ? 6.234 -19.578 7.078 1 96.75 278 GLN A O 1
ATOM 2145 N N . TYR A 1 279 ? 5.574 -19.031 5.043 1 97.19 279 TYR A N 1
ATOM 2146 C CA . TYR A 1 279 ? 6.633 -18.031 4.938 1 97.19 279 TYR A CA 1
ATOM 2147 C C . TYR A 1 279 ? 6.469 -16.953 6.004 1 97.19 279 TYR A C 1
ATOM 2149 O O . TYR A 1 279 ? 7.453 -16.484 6.578 1 97.19 279 TYR A O 1
ATOM 2157 N N . GLY A 1 280 ? 5.258 -16.547 6.199 1 93.06 280 GLY A N 1
ATOM 2158 C CA . GLY A 1 280 ? 4.992 -15.625 7.293 1 93.06 280 GLY A CA 1
ATOM 2159 C C . GLY A 1 280 ? 5.504 -16.125 8.633 1 93.06 280 GLY A C 1
ATOM 2160 O O . GLY A 1 280 ? 6.184 -15.391 9.352 1 93.06 280 GLY A O 1
ATOM 2161 N N . ARG A 1 281 ? 5.266 -17.312 8.898 1 94.44 281 ARG A N 1
ATOM 2162 C CA . ARG A 1 281 ? 5.746 -17.906 10.141 1 94.44 281 ARG A CA 1
ATOM 2163 C C . ARG A 1 281 ? 7.27 -18.031 10.141 1 94.44 281 ARG A C 1
ATOM 2165 O O . ARG A 1 281 ? 7.906 -17.906 11.188 1 94.44 281 ARG A O 1
ATOM 2172 N N . TYR A 1 282 ? 7.805 -18.281 9.07 1 96.81 282 TYR A N 1
ATOM 2173 C CA . TYR A 1 282 ? 9.25 -18.359 8.914 1 96.81 282 TYR A CA 1
ATOM 2174 C C . TYR A 1 282 ? 9.922 -17.031 9.258 1 96.81 282 TYR A C 1
ATOM 2176 O O . TYR A 1 282 ? 10.891 -17 10.023 1 96.81 282 TYR A O 1
ATOM 2184 N N . VAL A 1 283 ? 9.375 -15.945 8.742 1 94.25 283 VAL A N 1
ATOM 2185 C CA . VAL A 1 283 ? 10.023 -14.656 8.953 1 94.25 283 VAL A CA 1
ATOM 2186 C C . VAL A 1 283 ? 9.836 -14.219 10.406 1 94.25 283 VAL A C 1
ATOM 2188 O O . VAL A 1 283 ? 10.656 -13.477 10.945 1 94.25 283 VAL A O 1
ATOM 2191 N N . GLU A 1 284 ? 8.789 -14.688 11.016 1 91.75 284 GLU A N 1
ATOM 2192 C CA . GLU A 1 284 ? 8.531 -14.359 12.414 1 91.75 284 GLU A CA 1
ATOM 2193 C C . GLU A 1 284 ? 9.391 -15.203 13.344 1 91.75 284 GLU A C 1
ATOM 2195 O O . GLU A 1 284 ? 9.477 -14.922 14.539 1 91.75 284 GLU A O 1
ATOM 2200 N N . GLY A 1 285 ? 9.938 -16.219 12.828 1 93.12 285 GLY A N 1
ATOM 2201 C CA . GLY A 1 285 ? 10.82 -17.062 13.617 1 93.12 285 GLY A CA 1
ATOM 2202 C C . GLY A 1 285 ? 10.109 -18.281 14.203 1 93.12 285 GLY A C 1
ATOM 2203 O O . GLY A 1 285 ? 10.727 -19.078 14.914 1 93.12 285 GLY A O 1
ATOM 2204 N N . ASP A 1 286 ? 8.875 -18.391 13.867 1 93.25 286 ASP A N 1
ATOM 2205 C CA . ASP A 1 286 ? 8.117 -19.531 14.375 1 93.25 286 ASP A CA 1
ATOM 2206 C C . ASP A 1 286 ? 8.539 -20.828 13.68 1 93.25 286 ASP A C 1
ATOM 2208 O O . ASP A 1 286 ? 8.352 -21.922 14.219 1 93.25 286 ASP A O 1
ATOM 2212 N N . VAL A 1 287 ? 8.984 -20.688 12.453 1 93.5 287 VAL A N 1
ATOM 2213 C CA . VAL A 1 287 ? 9.477 -21.797 11.648 1 93.5 287 VAL A CA 1
ATOM 2214 C C . VAL A 1 287 ? 10.961 -21.594 11.328 1 93.5 287 VAL A C 1
ATOM 2216 O O . VAL A 1 287 ? 11.352 -20.531 10.852 1 93.5 287 VAL A O 1
ATOM 2219 N N . GLU A 1 288 ? 11.703 -22.578 11.578 1 93.94 288 GLU A N 1
ATOM 2220 C CA . GLU A 1 288 ? 13.148 -22.453 11.398 1 93.94 288 GLU A CA 1
ATOM 2221 C C . GLU A 1 288 ? 13.531 -22.609 9.93 1 93.94 288 GLU A C 1
ATOM 2223 O O . GLU A 1 288 ? 14.398 -21.891 9.43 1 93.94 288 GLU A O 1
ATOM 2228 N N . LYS A 1 289 ? 12.914 -23.578 9.383 1 95.88 289 LYS A N 1
ATOM 2229 C CA . LYS A 1 289 ? 13.242 -23.875 7.988 1 95.88 289 LYS A CA 1
ATOM 2230 C C . LYS A 1 289 ? 12 -23.812 7.105 1 95.88 289 LYS A C 1
ATOM 2232 O O . LYS A 1 289 ? 10.953 -24.359 7.461 1 95.88 289 LYS A O 1
ATOM 2237 N N . LEU A 1 290 ? 12.109 -23.109 5.961 1 97.25 290 LEU A N 1
ATOM 2238 C CA . LEU A 1 290 ? 11.023 -23.062 4.996 1 97.25 290 LEU A CA 1
ATOM 2239 C C . LEU A 1 290 ? 10.922 -24.359 4.211 1 97.25 290 LEU A C 1
ATOM 2241 O O . LEU A 1 290 ? 11.938 -24.906 3.758 1 97.25 290 LEU A O 1
ATOM 2245 N N . VAL A 1 291 ? 9.742 -24.875 4.086 1 97.62 291 VAL A N 1
ATOM 2246 C CA . VAL A 1 291 ? 9.5 -26.109 3.34 1 97.62 291 VAL A CA 1
ATOM 2247 C C . VAL A 1 291 ? 8.539 -25.812 2.184 1 97.62 291 VAL A C 1
ATOM 2249 O O . VAL A 1 291 ? 7.332 -26.031 2.305 1 97.62 291 VAL A O 1
ATOM 2252 N N . PRO A 1 292 ? 9.086 -25.469 1.028 1 98.25 292 PRO A N 1
ATOM 2253 C CA . PRO A 1 292 ? 8.219 -25.188 -0.115 1 98.25 292 PRO A CA 1
ATOM 2254 C C . PRO A 1 292 ? 7.48 -26.422 -0.62 1 98.25 292 PRO A C 1
ATOM 2256 O O . PRO A 1 292 ? 7.992 -27.531 -0.505 1 98.25 292 PRO A O 1
ATOM 2259 N N . PRO A 1 293 ? 6.254 -26.219 -1.147 1 97.75 293 PRO A N 1
ATOM 2260 C CA . PRO A 1 293 ? 5.578 -27.344 -1.791 1 97.75 293 PRO A CA 1
ATOM 2261 C C . PRO A 1 293 ? 6.285 -27.812 -3.062 1 97.75 293 PRO A C 1
ATOM 2263 O O . PRO A 1 293 ? 6.934 -27 -3.738 1 97.75 293 PRO A O 1
ATOM 2266 N N . ILE A 1 294 ? 6.199 -29.047 -3.342 1 96.5 294 ILE A N 1
ATOM 2267 C CA . ILE A 1 294 ? 6.809 -29.609 -4.539 1 96.5 294 ILE A CA 1
ATOM 2268 C C . ILE A 1 294 ? 5.73 -30.266 -5.41 1 96.5 294 ILE A C 1
ATOM 2270 O O . ILE A 1 294 ? 4.918 -31.047 -4.922 1 96.5 294 ILE A O 1
ATOM 2274 N N . TRP A 1 295 ? 5.727 -29.828 -6.621 1 94.12 295 TRP A N 1
ATOM 2275 C CA . TRP A 1 295 ? 4.805 -30.438 -7.574 1 94.12 295 TRP A CA 1
ATOM 2276 C C . TRP A 1 295 ? 5.141 -31.906 -7.793 1 94.12 295 TRP A C 1
ATOM 2278 O O . TRP A 1 295 ? 6.285 -32.25 -8.094 1 94.12 295 TRP A O 1
ATOM 2288 N N . GLU A 1 296 ? 4.098 -32.781 -7.598 1 87.56 296 GLU A N 1
ATOM 2289 C CA . GLU A 1 296 ? 4.355 -34.219 -7.652 1 87.56 296 GLU A CA 1
ATOM 2290 C C . GLU A 1 296 ? 3.715 -34.844 -8.883 1 87.56 296 GLU A C 1
ATOM 2292 O O . GLU A 1 296 ? 3.84 -36.062 -9.102 1 87.56 296 GLU A O 1
ATOM 2297 N N . GLY A 1 297 ? 3.162 -34.125 -9.719 1 85.62 297 GLY A N 1
ATOM 2298 C CA . GLY A 1 297 ? 2.52 -34.656 -10.906 1 85.62 297 GLY A CA 1
ATOM 2299 C C . GLY A 1 297 ? 1.018 -34.469 -10.914 1 85.62 297 GLY A C 1
ATOM 2300 O O . GLY A 1 297 ? 0.457 -33.875 -9.977 1 85.62 297 GLY A O 1
ATOM 2301 N N . PRO A 1 298 ? 0.478 -34.844 -12.141 1 82.44 298 PRO A N 1
ATOM 2302 C CA . PRO A 1 298 ? -0.972 -34.688 -12.258 1 82.44 298 PRO A CA 1
ATOM 2303 C C . PRO A 1 298 ? -1.755 -35.656 -11.383 1 82.44 298 PRO A C 1
ATOM 2305 O O . PRO A 1 298 ? -1.294 -36.781 -11.125 1 82.44 298 PRO A O 1
ATOM 2308 N N . PHE A 1 299 ? -2.652 -35.219 -10.719 1 71.25 299 PHE A N 1
ATOM 2309 C CA . PHE A 1 299 ? -3.484 -36.062 -9.852 1 71.25 299 PHE A CA 1
ATOM 2310 C C . PHE A 1 299 ? -4.883 -36.219 -10.438 1 71.25 299 PHE A C 1
ATOM 2312 O O . PHE A 1 299 ? -5.406 -35.281 -11.07 1 71.25 299 PHE A O 1
ATOM 2319 N N . ASP A 1 300 ? -5.289 -37.5 -11.141 1 57.72 300 ASP A N 1
ATOM 2320 C CA . ASP A 1 300 ? -6.609 -37.781 -11.688 1 57.72 300 ASP A CA 1
ATOM 2321 C C . ASP A 1 300 ? -7.703 -37.438 -10.672 1 57.72 300 ASP A C 1
ATOM 2323 O O . ASP A 1 300 ? -7.57 -37.75 -9.484 1 57.72 300 ASP A O 1
ATOM 2327 N N . ALA A 1 301 ? -8.594 -36.531 -11.039 1 47.16 301 ALA A N 1
ATOM 2328 C CA . ALA A 1 301 ? -9.812 -36.344 -10.258 1 47.16 301 ALA A CA 1
ATOM 2329 C C . ALA A 1 301 ? -10.438 -37.688 -9.891 1 47.16 301 ALA A C 1
ATOM 2331 O O . ALA A 1 301 ? -11.039 -37.844 -8.82 1 47.16 301 ALA A O 1
ATOM 2332 N N . GLU A 1 302 ? -10.414 -38.594 -10.75 1 40.5 302 GLU A N 1
ATOM 2333 C CA . GLU A 1 302 ? -11.148 -39.844 -10.625 1 40.5 302 GLU A CA 1
ATOM 2334 C C . GLU A 1 302 ? -10.469 -40.781 -9.633 1 40.5 302 GLU A C 1
ATOM 2336 O O . GLU A 1 302 ? -11.008 -41.844 -9.289 1 40.5 302 GLU A O 1
ATOM 2341 N N . GLU A 1 303 ? -9.266 -40.812 -9.477 1 38.06 303 GLU A N 1
ATOM 2342 C CA . GLU A 1 303 ? -8.75 -41.781 -8.539 1 38.06 303 GLU A CA 1
ATOM 2343 C C . GLU A 1 303 ? -9.188 -41.469 -7.109 1 38.06 303 GLU A C 1
ATOM 2345 O O . GLU A 1 303 ? -8.391 -41.562 -6.172 1 38.06 303 GLU A O 1
ATOM 2350 N N . ARG A 1 304 ? -10.172 -40.812 -6.949 1 32.62 304 ARG A N 1
ATOM 2351 C CA . ARG A 1 304 ? -10.93 -41.031 -5.715 1 32.62 304 ARG A CA 1
ATOM 2352 C C . ARG A 1 304 ? -11.625 -42.375 -5.707 1 32.62 304 ARG A C 1
ATOM 2354 O O . ARG A 1 304 ? -12.109 -42.844 -6.738 1 32.62 304 ARG A O 1
ATOM 2361 N N . MET B 1 1 ? -0.365 23.438 -15.523 1 27.94 1 MET B N 1
ATOM 2362 C CA . MET B 1 1 ? -0.799 22.547 -14.445 1 27.94 1 MET B CA 1
ATOM 2363 C C . MET B 1 1 ? -0.53 21.094 -14.805 1 27.94 1 MET B C 1
ATOM 2365 O O . MET B 1 1 ? -0.855 20.641 -15.906 1 27.94 1 MET B O 1
ATOM 2369 N N . ASN B 1 2 ? 0.354 20.422 -14.492 1 36.47 2 ASN B N 1
ATOM 2370 C CA . ASN B 1 2 ? 0.666 19.062 -14.906 1 36.47 2 ASN B CA 1
ATOM 2371 C C . ASN B 1 2 ? -0.561 18.156 -14.82 1 36.47 2 ASN B C 1
ATOM 2373 O O . ASN B 1 2 ? -1.125 17.969 -13.742 1 36.47 2 ASN B O 1
ATOM 2377 N N . PRO B 1 3 ? -1.303 17.938 -15.875 1 47.25 3 PRO B N 1
ATOM 2378 C CA . PRO B 1 3 ? -2.633 17.375 -16.109 1 47.25 3 PRO B CA 1
ATOM 2379 C C . PRO B 1 3 ? -2.939 16.172 -15.219 1 47.25 3 PRO B C 1
ATOM 2381 O O . PRO B 1 3 ? -4.105 15.891 -14.93 1 47.25 3 PRO B O 1
ATOM 2384 N N . GLY B 1 4 ? -2 15.359 -14.664 1 53.38 4 GLY B N 1
ATOM 2385 C CA . GLY B 1 4 ? -2.18 14.008 -14.148 1 53.38 4 GLY B CA 1
ATOM 2386 C C . GLY B 1 4 ? -2.254 13.953 -12.633 1 53.38 4 GLY B C 1
ATOM 2387 O O . GLY B 1 4 ? -2.453 12.883 -12.062 1 53.38 4 GLY B O 1
ATOM 2388 N N . TRP B 1 5 ? -2.234 15.164 -12 1 63.31 5 TRP B N 1
ATOM 2389 C CA . TRP B 1 5 ? -2.125 15.047 -10.555 1 63.31 5 TRP B CA 1
ATOM 2390 C C . TRP B 1 5 ? -3.375 15.594 -9.867 1 63.31 5 TRP B C 1
ATOM 2392 O O . TRP B 1 5 ? -3.301 16.125 -8.758 1 63.31 5 TRP B O 1
ATOM 2402 N N . ARG B 1 6 ? -4.605 15.461 -10.391 1 81.38 6 ARG B N 1
ATOM 2403 C CA . ARG B 1 6 ? -5.82 16.016 -9.805 1 81.38 6 ARG B CA 1
ATOM 2404 C C . ARG B 1 6 ? -6.312 15.141 -8.648 1 81.38 6 ARG B C 1
ATOM 2406 O O . ARG B 1 6 ? -6.324 13.914 -8.758 1 81.38 6 ARG B O 1
ATOM 2413 N N . VAL B 1 7 ? -6.656 15.883 -7.555 1 86.44 7 VAL B N 1
ATOM 2414 C CA . VAL B 1 7 ? -7.266 15.219 -6.41 1 86.44 7 VAL B CA 1
ATOM 2415 C C . VAL B 1 7 ? -8.773 15.477 -6.402 1 86.44 7 VAL B C 1
ATOM 2417 O O . VAL B 1 7 ? -9.211 16.625 -6.445 1 86.44 7 VAL B O 1
ATOM 2420 N N . VAL B 1 8 ? -9.516 14.469 -6.461 1 92.38 8 VAL B N 1
ATOM 2421 C CA . VAL B 1 8 ? -10.969 14.562 -6.383 1 92.38 8 VAL B CA 1
ATOM 2422 C C . VAL B 1 8 ? -11.43 14.266 -4.961 1 92.38 8 VAL B C 1
ATOM 2424 O O . VAL B 1 8 ? -11.273 13.148 -4.469 1 92.38 8 VAL B O 1
ATOM 2427 N N . ASP B 1 9 ? -12.031 15.297 -4.371 1 91.94 9 ASP B N 1
ATOM 2428 C CA . ASP B 1 9 ? -12.43 15.188 -2.971 1 91.94 9 ASP B CA 1
ATOM 2429 C C . ASP B 1 9 ? -13.914 14.852 -2.85 1 91.94 9 ASP B C 1
ATOM 2431 O O . ASP B 1 9 ? -14.773 15.719 -3.057 1 91.94 9 ASP B O 1
ATOM 2435 N N . LEU B 1 10 ? -14.172 13.594 -2.443 1 94.88 10 LEU B N 1
ATOM 2436 C CA . LEU B 1 10 ? -15.547 13.141 -2.283 1 94.88 10 LEU B CA 1
ATOM 2437 C C . LEU B 1 10 ? -15.805 12.672 -0.854 1 94.88 10 LEU B C 1
ATOM 2439 O O . LEU B 1 10 ? -16.656 11.82 -0.619 1 94.88 10 LEU B O 1
ATOM 2443 N N . ILE B 1 11 ? -15.086 13.188 0.084 1 91.62 11 ILE B N 1
ATOM 2444 C CA . ILE B 1 11 ? -15.156 12.727 1.467 1 91.62 11 ILE B CA 1
ATOM 2445 C C . ILE B 1 11 ? -16.547 12.992 2.031 1 91.62 11 ILE B C 1
ATOM 2447 O O . ILE B 1 11 ? -17.125 12.125 2.693 1 91.62 11 ILE B O 1
ATOM 2451 N N . ASP B 1 12 ? -17.125 14.117 1.722 1 91.38 12 ASP B N 1
ATOM 2452 C CA . ASP B 1 12 ? -18.406 14.508 2.299 1 91.38 12 ASP B CA 1
ATOM 2453 C C . ASP B 1 12 ? -19.547 14.273 1.306 1 91.38 12 ASP B C 1
ATOM 2455 O O . ASP B 1 12 ? -20.672 14.703 1.54 1 91.38 12 ASP B O 1
ATOM 2459 N N . PHE B 1 13 ? -19.266 13.656 0.24 1 93.19 13 PHE B N 1
ATOM 2460 C CA . PHE B 1 13 ? -20.266 13.484 -0.806 1 93.19 13 PHE B CA 1
ATOM 2461 C C . PHE B 1 13 ? -21.156 12.289 -0.504 1 93.19 13 PHE B C 1
ATOM 2463 O O . PHE B 1 13 ? -20.672 11.227 -0.106 1 93.19 13 PHE B O 1
ATOM 2470 N N . ASP B 1 14 ? -22.438 12.547 -0.584 1 94.75 14 ASP B N 1
ATOM 2471 C CA . ASP B 1 14 ? -23.453 11.5 -0.443 1 94.75 14 ASP B CA 1
ATOM 2472 C C . ASP B 1 14 ? -23.984 11.062 -1.806 1 94.75 14 ASP B C 1
ATOM 2474 O O . ASP B 1 14 ? -24.797 11.766 -2.416 1 94.75 14 ASP B O 1
ATOM 2478 N N . GLY B 1 15 ? -23.562 9.945 -2.277 1 96.25 15 GLY B N 1
ATOM 2479 C CA . GLY B 1 15 ? -23.938 9.484 -3.604 1 96.25 15 GLY B CA 1
ATOM 2480 C C . GLY B 1 15 ? -23.062 8.344 -4.105 1 96.25 15 GLY B C 1
ATOM 2481 O O . GLY B 1 15 ? -22.609 7.516 -3.316 1 96.25 15 GLY B O 1
ATOM 2482 N N . LYS B 1 16 ? -23.078 8.258 -5.453 1 96.56 16 LYS B N 1
ATOM 2483 C CA . LYS B 1 16 ? -22.359 7.141 -6.059 1 96.56 16 LYS B CA 1
ATOM 2484 C C . LYS B 1 16 ? -21.438 7.621 -7.18 1 96.56 16 LYS B C 1
ATOM 2486 O O . LYS B 1 16 ? -21.672 8.688 -7.754 1 96.56 16 LYS B O 1
ATOM 2491 N N . VAL B 1 17 ? -20.375 6.871 -7.348 1 97 17 VAL B N 1
ATOM 2492 C CA . VAL B 1 17 ? -19.531 7.109 -8.508 1 97 17 VAL B CA 1
ATOM 2493 C C . VAL B 1 17 ? -19.609 5.918 -9.461 1 97 17 VAL B C 1
ATOM 2495 O O . VAL B 1 17 ? -19.75 4.773 -9.023 1 97 17 VAL B O 1
ATOM 2498 N N . SER B 1 18 ? -19.562 6.184 -10.711 1 96.06 18 SER B N 1
ATOM 2499 C CA . SER B 1 18 ? -19.594 5.168 -11.758 1 96.06 18 SER B CA 1
ATOM 2500 C C . SER B 1 18 ? -18.641 5.527 -12.898 1 96.06 18 SER B C 1
ATOM 2502 O O . SER B 1 18 ? -18.141 6.652 -12.969 1 96.06 18 SER B O 1
ATOM 2504 N N . TYR B 1 19 ? -18.328 4.508 -13.617 1 95.44 19 TYR B N 1
ATOM 2505 C CA . TYR B 1 19 ? -17.469 4.684 -14.781 1 95.44 19 TYR B CA 1
ATOM 2506 C C . TYR B 1 19 ? -18.297 4.777 -16.062 1 95.44 19 TYR B C 1
ATOM 2508 O O . TYR B 1 19 ? -19.219 3.979 -16.266 1 95.44 19 TYR B O 1
ATOM 2516 N N . GLN B 1 20 ? -18.031 5.801 -16.859 1 92.75 20 GLN B N 1
ATOM 2517 C CA . GLN B 1 20 ? -18.688 5.965 -18.141 1 92.75 20 GLN B CA 1
ATOM 2518 C C . GLN B 1 20 ? -17.719 6.516 -19.188 1 92.75 20 GLN B C 1
ATOM 2520 O O . GLN B 1 20 ? -17.359 7.691 -19.141 1 92.75 20 GLN B O 1
ATOM 2525 N N . ARG B 1 21 ? -17.344 5.738 -20.188 1 92.5 21 ARG B N 1
ATOM 2526 C CA . ARG B 1 21 ? -16.578 6.164 -21.344 1 92.5 21 ARG B CA 1
ATOM 2527 C C . ARG B 1 21 ? -15.359 6.977 -20.938 1 92.5 21 ARG B C 1
ATOM 2529 O O . ARG B 1 21 ? -15.18 8.109 -21.391 1 92.5 21 ARG B O 1
ATOM 2536 N N . GLY B 1 22 ? -14.586 6.457 -20.109 1 92.75 22 GLY B N 1
ATOM 2537 C CA . GLY B 1 22 ? -13.336 7.098 -19.734 1 92.75 22 GLY B CA 1
ATOM 2538 C C . GLY B 1 22 ? -13.508 8.172 -18.672 1 92.75 22 GLY B C 1
ATOM 2539 O O . GLY B 1 22 ? -12.547 8.867 -18.328 1 92.75 22 GLY B O 1
ATOM 2540 N N . GLN B 1 23 ? -14.742 8.258 -18.188 1 95.81 23 GLN B N 1
ATOM 2541 C CA . GLN B 1 23 ? -15.023 9.312 -17.219 1 95.81 23 GLN B CA 1
ATOM 2542 C C . GLN B 1 23 ? -15.539 8.727 -15.906 1 95.81 23 GLN B C 1
ATOM 2544 O O . GLN B 1 23 ? -16.141 7.656 -15.891 1 95.81 23 GLN B O 1
ATOM 2549 N N . LEU B 1 24 ? -15.156 9.43 -14.828 1 96 24 LEU B N 1
ATOM 2550 C CA . LEU B 1 24 ? -15.781 9.18 -13.539 1 96 24 LEU B CA 1
ATOM 2551 C C . LEU B 1 24 ? -17.062 9.984 -13.391 1 96 24 LEU B C 1
ATOM 2553 O O . LEU B 1 24 ? -17.031 11.219 -13.352 1 96 24 LEU B O 1
ATOM 2557 N N . ALA B 1 25 ? -18.172 9.305 -13.383 1 97.62 25 ALA B N 1
ATOM 2558 C CA . ALA B 1 25 ? -19.453 9.969 -13.195 1 97.62 25 ALA B CA 1
ATOM 2559 C C . ALA B 1 25 ? -19.844 10.016 -11.719 1 97.62 25 ALA B C 1
ATOM 2561 O O . ALA B 1 25 ? -19.844 8.984 -11.039 1 97.62 25 ALA B O 1
ATOM 2562 N N . ILE B 1 26 ? -20.141 11.172 -11.242 1 97.25 26 ILE B N 1
ATOM 2563 C CA . ILE B 1 26 ? -20.516 11.391 -9.852 1 97.25 26 ILE B CA 1
ATOM 2564 C C . ILE B 1 26 ? -22.016 11.727 -9.773 1 97.25 26 ILE B C 1
ATOM 2566 O O . ILE B 1 26 ? -22.453 12.758 -10.273 1 97.25 26 ILE B O 1
ATOM 2570 N N . THR B 1 27 ? -22.703 10.844 -9.102 1 97.19 27 THR B N 1
ATOM 2571 C CA . THR B 1 27 ? -24.141 10.977 -9.039 1 97.19 27 THR B CA 1
ATOM 2572 C C . THR B 1 27 ? -24.625 11.055 -7.59 1 97.19 27 THR B C 1
ATOM 2574 O O . THR B 1 27 ? -24.188 10.266 -6.746 1 97.19 27 THR B O 1
ATOM 2577 N N . SER B 1 28 ? -25.531 12.008 -7.363 1 95.31 28 SER B N 1
ATOM 2578 C CA . SER B 1 28 ? -26.062 12.164 -6.016 1 95.31 28 SER B CA 1
ATOM 2579 C C . SER B 1 28 ? -26.969 10.992 -5.637 1 95.31 28 SER B C 1
ATOM 2581 O O . SER B 1 28 ? -27.328 10.18 -6.488 1 95.31 28 SER B O 1
ATOM 2583 N N . ASP B 1 29 ? -27.219 10.945 -4.359 1 90.12 29 ASP B N 1
ATOM 2584 C CA . ASP B 1 29 ? -28.109 9.898 -3.848 1 90.12 29 ASP B CA 1
ATOM 2585 C C . ASP B 1 29 ? -29.469 9.953 -4.527 1 90.12 29 ASP B C 1
ATOM 2587 O O . ASP B 1 29 ? -30.141 8.93 -4.672 1 90.12 29 ASP B O 1
ATOM 2591 N N . SER B 1 30 ? -29.875 11.086 -4.957 1 91.06 30 SER B N 1
ATOM 2592 C CA . SER B 1 30 ? -31.141 11.273 -5.633 1 91.06 30 SER B CA 1
ATOM 2593 C C . SER B 1 30 ? -31.078 10.836 -7.094 1 91.06 30 SER B C 1
ATOM 2595 O O . SER B 1 30 ? -32.094 10.812 -7.793 1 91.06 30 SER B O 1
ATOM 2597 N N . GLY B 1 31 ? -29.938 10.602 -7.531 1 90.56 31 GLY B N 1
ATOM 2598 C CA . GLY B 1 31 ? -29.766 10.133 -8.898 1 90.56 31 GLY B CA 1
ATOM 2599 C C . GLY B 1 31 ? -29.328 11.234 -9.852 1 90.56 31 GLY B C 1
ATOM 2600 O O . GLY B 1 31 ? -29.172 10.984 -11.055 1 90.56 31 GLY B O 1
ATOM 2601 N N . GLU B 1 32 ? -29.078 12.398 -9.328 1 93.81 32 GLU B N 1
ATOM 2602 C CA . GLU B 1 32 ? -28.672 13.523 -10.164 1 93.81 32 GLU B CA 1
ATOM 2603 C C . GLU B 1 32 ? -27.172 13.484 -10.469 1 93.81 32 GLU B C 1
ATOM 2605 O O . GLU B 1 32 ? -26.359 13.312 -9.57 1 93.81 32 GLU B O 1
ATOM 2610 N N . LEU B 1 33 ? -26.969 13.641 -11.766 1 94.69 33 LEU B N 1
ATOM 2611 C CA . LEU B 1 33 ? -25.562 13.727 -12.18 1 94.69 33 LEU B CA 1
ATOM 2612 C C . LEU B 1 33 ? -24.953 15.062 -11.758 1 94.69 33 LEU B C 1
ATOM 2614 O O . LEU B 1 33 ? -25.375 16.125 -12.242 1 94.69 33 LEU B O 1
ATOM 2618 N N . ARG B 1 34 ? -23.984 15.023 -10.938 1 94.5 34 ARG B N 1
ATOM 2619 C CA . ARG B 1 34 ? -23.375 16.234 -10.391 1 94.5 34 ARG B CA 1
ATOM 2620 C C . ARG B 1 34 ? -22.156 16.656 -11.211 1 94.5 34 ARG B C 1
ATOM 2622 O O . ARG B 1 34 ? -21.922 17.859 -11.398 1 94.5 34 ARG B O 1
ATOM 2629 N N . ALA B 1 35 ? -21.375 15.695 -11.648 1 95.25 35 ALA B N 1
ATOM 2630 C CA . ALA B 1 35 ? -20.156 16 -12.391 1 95.25 35 ALA B CA 1
ATOM 2631 C C . ALA B 1 35 ? -19.641 14.773 -13.125 1 95.25 35 ALA B C 1
ATOM 2633 O O . ALA B 1 35 ? -20 13.648 -12.797 1 95.25 35 ALA B O 1
ATOM 2634 N N . THR B 1 36 ? -18.922 15.008 -14.195 1 95.62 36 THR B N 1
ATOM 2635 C CA . THR B 1 36 ? -18.125 14 -14.875 1 95.62 36 THR B CA 1
ATOM 2636 C C . THR B 1 36 ? -16.672 14.461 -15.016 1 95.62 36 THR B C 1
ATOM 2638 O O . THR B 1 36 ? -16.422 15.617 -15.383 1 95.62 36 THR B O 1
ATOM 2641 N N . LEU B 1 37 ? -15.805 13.594 -14.68 1 95.5 37 LEU B N 1
ATOM 2642 C CA . LEU B 1 37 ? -14.383 13.938 -14.727 1 95.5 37 LEU B CA 1
ATOM 2643 C C . LEU B 1 37 ? -13.602 12.898 -15.523 1 95.5 37 LEU B C 1
ATOM 2645 O O . LEU B 1 37 ? -13.75 11.695 -15.305 1 95.5 37 LEU B O 1
ATOM 2649 N N . PRO B 1 38 ? -12.766 13.391 -16.453 1 94.38 38 PRO B N 1
ATOM 2650 C CA . PRO B 1 38 ? -11.93 12.414 -17.172 1 94.38 38 PRO B CA 1
ATOM 2651 C C . PRO B 1 38 ? -10.969 11.68 -16.234 1 94.38 38 PRO B C 1
ATOM 2653 O O . PRO B 1 38 ? -10.203 12.312 -15.5 1 94.38 38 PRO B O 1
ATOM 2656 N N . LEU B 1 39 ? -10.938 10.352 -16.312 1 93.38 39 LEU B N 1
ATOM 2657 C CA . LEU B 1 39 ? -10.078 9.547 -15.453 1 93.38 39 LEU B CA 1
ATOM 2658 C C . LEU B 1 39 ? -8.609 9.867 -15.703 1 93.38 39 LEU B C 1
ATOM 2660 O O . LEU B 1 39 ? -7.805 9.875 -14.766 1 93.38 39 LEU B O 1
ATOM 2664 N N . ALA B 1 40 ? -8.281 10.203 -16.906 1 88.88 40 ALA B N 1
ATOM 2665 C CA . ALA B 1 40 ? -6.898 10.453 -17.297 1 88.88 40 ALA B CA 1
ATOM 2666 C C . ALA B 1 40 ? -6.324 11.664 -16.562 1 88.88 40 ALA B C 1
ATOM 2668 O O . ALA B 1 40 ? -5.105 11.844 -16.516 1 88.88 40 ALA B O 1
ATOM 2669 N N . GLN B 1 41 ? -7.199 12.422 -15.906 1 87.94 41 GLN B N 1
ATOM 2670 C CA . GLN B 1 41 ? -6.75 13.656 -15.25 1 87.94 41 GLN B CA 1
ATOM 2671 C C . GLN B 1 41 ? -6.742 13.5 -13.734 1 87.94 41 GLN B C 1
ATOM 2673 O O . GLN B 1 41 ? -6.367 14.43 -13.016 1 87.94 41 GLN B O 1
ATOM 2678 N N . ILE B 1 42 ? -7.141 12.383 -13.273 1 89.25 42 ILE B N 1
ATOM 2679 C CA . ILE B 1 42 ? -7.281 12.18 -11.836 1 89.25 42 ILE B CA 1
ATOM 2680 C C . ILE B 1 42 ? -6.082 11.398 -11.305 1 89.25 42 ILE B C 1
ATOM 2682 O O . ILE B 1 42 ? -5.676 10.398 -11.898 1 89.25 42 ILE B O 1
ATOM 2686 N N . ALA B 1 43 ? -5.488 11.867 -10.203 1 83.31 43 ALA B N 1
ATOM 2687 C CA . ALA B 1 43 ? -4.414 11.148 -9.531 1 83.31 43 ALA B CA 1
ATOM 2688 C C . ALA B 1 43 ? -4.938 10.391 -8.312 1 83.31 43 ALA B C 1
ATOM 2690 O O . ALA B 1 43 ? -4.539 9.25 -8.062 1 83.31 43 ALA B O 1
ATOM 2691 N N . VAL B 1 44 ? -5.82 11.086 -7.59 1 88.88 44 VAL B N 1
ATOM 2692 C CA . VAL B 1 44 ? -6.305 10.523 -6.332 1 88.88 44 VAL B CA 1
ATOM 2693 C C . VAL B 1 44 ? -7.793 10.82 -6.172 1 88.88 44 VAL B C 1
ATOM 2695 O O . VAL B 1 44 ? -8.258 11.914 -6.512 1 88.88 44 VAL B O 1
ATOM 2698 N N . VAL B 1 45 ? -8.516 9.859 -5.707 1 93.12 45 VAL B N 1
ATOM 2699 C CA . VAL B 1 45 ? -9.898 10.047 -5.277 1 93.12 45 VAL B CA 1
ATOM 2700 C C . VAL B 1 45 ? -10.008 9.797 -3.771 1 93.12 45 VAL B C 1
ATOM 2702 O O . VAL B 1 45 ? -9.602 8.75 -3.277 1 93.12 45 VAL B O 1
ATOM 2705 N N . LEU B 1 46 ? -10.516 10.828 -3.061 1 93.25 46 LEU B N 1
ATOM 2706 C CA . LEU B 1 46 ? -10.805 10.695 -1.636 1 93.25 46 LEU B CA 1
ATOM 2707 C C . LEU B 1 46 ? -12.266 10.336 -1.411 1 93.25 46 LEU B C 1
ATOM 2709 O O . LEU B 1 46 ? -13.164 11.039 -1.877 1 93.25 46 LEU B O 1
ATOM 2713 N N . ILE B 1 47 ? -12.422 9.234 -0.691 1 94.19 47 ILE B N 1
ATOM 2714 C CA . ILE B 1 47 ? -13.812 8.836 -0.49 1 94.19 47 ILE B CA 1
ATOM 2715 C C . ILE B 1 47 ? -14.133 8.805 1.004 1 94.19 47 ILE B C 1
ATOM 2717 O O . ILE B 1 47 ? -13.25 8.547 1.827 1 94.19 47 ILE B O 1
ATOM 2721 N N . GLY B 1 48 ? -15.398 9.141 1.296 1 93.44 48 GLY B N 1
ATOM 2722 C CA . GLY B 1 48 ? -15.883 9.133 2.666 1 93.44 48 GLY B CA 1
ATOM 2723 C C . GLY B 1 48 ? -16.938 8.07 2.918 1 93.44 48 GLY B C 1
ATOM 2724 O O . GLY B 1 48 ? -17.156 7.188 2.084 1 93.44 48 GLY B O 1
ATOM 2725 N N . ASN B 1 49 ? -17.609 8.188 3.998 1 91.44 49 ASN B N 1
ATOM 2726 C CA . ASN B 1 49 ? -18.484 7.156 4.531 1 91.44 49 ASN B CA 1
ATOM 2727 C C . ASN B 1 49 ? -19.734 6.977 3.664 1 91.44 49 ASN B C 1
ATOM 2729 O O . ASN B 1 49 ? -20.266 5.875 3.568 1 91.44 49 ASN B O 1
ATOM 2733 N N . LYS B 1 50 ? -20.141 7.949 3.043 1 93.94 50 LYS B N 1
ATOM 2734 C CA . LYS B 1 50 ? -21.453 7.887 2.406 1 93.94 50 LYS B CA 1
ATOM 2735 C C . LYS B 1 50 ? -21.328 7.598 0.914 1 93.94 50 LYS B C 1
ATOM 2737 O O . LYS B 1 50 ? -22.344 7.488 0.211 1 93.94 50 LYS B O 1
ATOM 2742 N N . LEU B 1 51 ? -20.188 7.492 0.436 1 95.81 51 LEU B N 1
ATOM 2743 C CA . LEU B 1 51 ? -19.984 7.25 -0.989 1 95.81 51 LEU B CA 1
ATOM 2744 C C . LEU B 1 51 ? -20.172 5.77 -1.318 1 95.81 51 LEU B C 1
ATOM 2746 O O . LEU B 1 51 ? -19.703 4.906 -0.571 1 95.81 51 LEU B O 1
ATOM 2750 N N . ILE B 1 52 ? -20.875 5.52 -2.414 1 95.75 52 ILE B N 1
ATOM 2751 C CA . ILE B 1 52 ? -21.047 4.164 -2.934 1 95.75 52 ILE B CA 1
ATOM 2752 C C . ILE B 1 52 ? -20.188 3.982 -4.184 1 95.75 52 ILE B C 1
ATOM 2754 O O . ILE B 1 52 ? -20.203 4.828 -5.082 1 95.75 52 ILE B O 1
ATOM 2758 N N . ILE B 1 53 ? -19.453 2.877 -4.23 1 94.5 53 ILE B N 1
ATOM 2759 C CA . ILE B 1 53 ? -18.578 2.596 -5.355 1 94.5 53 ILE B CA 1
ATOM 2760 C C . ILE B 1 53 ? -18.625 1.105 -5.688 1 94.5 53 ILE B C 1
ATOM 2762 O O . ILE B 1 53 ? -18.891 0.277 -4.816 1 94.5 53 ILE B O 1
ATOM 2766 N N . SER B 1 54 ? -18.406 0.768 -6.906 1 93.81 54 SER B N 1
ATOM 2767 C CA . SER B 1 54 ? -18.422 -0.636 -7.305 1 93.81 54 SER B CA 1
ATOM 2768 C C . SER B 1 54 ? -17 -1.15 -7.547 1 93.81 54 SER B C 1
ATOM 2770 O O . SER B 1 54 ? -16.078 -0.362 -7.727 1 93.81 54 SER B O 1
ATOM 2772 N N . GLY B 1 55 ? -16.875 -2.527 -7.547 1 92.81 55 GLY B N 1
ATOM 2773 C CA . GLY B 1 55 ? -15.617 -3.139 -7.934 1 92.81 55 GLY B CA 1
ATOM 2774 C C . GLY B 1 55 ? -15.172 -2.746 -9.328 1 92.81 55 GLY B C 1
ATOM 2775 O O . GLY B 1 55 ? -13.977 -2.545 -9.57 1 92.81 55 GLY B O 1
ATOM 2776 N N . ALA B 1 56 ? -16.109 -2.613 -10.203 1 93.12 56 ALA B N 1
ATOM 2777 C CA . ALA B 1 56 ? -15.789 -2.223 -11.578 1 93.12 56 ALA B CA 1
ATOM 2778 C C . ALA B 1 56 ? -15.102 -0.861 -11.617 1 93.12 56 ALA B C 1
ATOM 2780 O O . ALA B 1 56 ? -14.148 -0.662 -12.375 1 93.12 56 ALA B O 1
ATOM 2781 N N . VAL B 1 57 ? -15.625 0.032 -10.836 1 94.75 57 VAL B N 1
ATOM 2782 C CA . VAL B 1 57 ? -15.031 1.366 -10.797 1 94.75 57 VAL B CA 1
ATOM 2783 C C . VAL B 1 57 ? -13.633 1.296 -10.18 1 94.75 57 VAL B C 1
ATOM 2785 O O . VAL B 1 57 ? -12.695 1.918 -10.688 1 94.75 57 VAL B O 1
ATOM 2788 N N . LEU B 1 58 ? -13.492 0.55 -9.164 1 92.69 58 LEU B N 1
ATOM 2789 C CA . LEU B 1 58 ? -12.195 0.399 -8.516 1 92.69 58 LEU B CA 1
ATOM 2790 C C . LEU B 1 58 ? -11.172 -0.184 -9.484 1 92.69 58 LEU B C 1
ATOM 2792 O O . LEU B 1 58 ? -10.016 0.258 -9.523 1 92.69 58 LEU B O 1
ATOM 2796 N N . VAL B 1 59 ? -11.594 -1.148 -10.258 1 90.56 59 VAL B N 1
ATOM 2797 C CA . VAL B 1 59 ? -10.719 -1.738 -11.266 1 90.56 59 VAL B CA 1
ATOM 2798 C C . VAL B 1 59 ? -10.312 -0.674 -12.289 1 90.56 59 VAL B C 1
ATOM 2800 O O . VAL B 1 59 ? -9.133 -0.558 -12.633 1 90.56 59 VAL B O 1
ATOM 2803 N N . LYS B 1 60 ? -11.242 0.061 -12.695 1 92.06 60 LYS B N 1
ATOM 2804 C CA . LYS B 1 60 ? -10.961 1.086 -13.695 1 92.06 60 LYS B CA 1
ATOM 2805 C C . LYS B 1 60 ? -10.008 2.145 -13.148 1 92.06 60 LYS B C 1
ATOM 2807 O O . LYS B 1 60 ? -9.102 2.596 -13.852 1 92.06 60 LYS B O 1
ATOM 2812 N N . LEU B 1 61 ? -10.273 2.561 -11.93 1 91.25 61 LEU B N 1
ATOM 2813 C CA . LEU B 1 61 ? -9.375 3.531 -11.312 1 91.25 61 LEU B CA 1
ATOM 2814 C C . LEU B 1 61 ? -7.949 3 -11.266 1 91.25 61 LEU B C 1
ATOM 2816 O O . LEU B 1 61 ? -7 3.736 -11.547 1 91.25 61 LEU B O 1
ATOM 2820 N N . SER B 1 62 ? -7.844 1.777 -10.992 1 87.5 62 SER B N 1
ATOM 2821 C CA . SER B 1 62 ? -6.527 1.154 -10.953 1 87.5 62 SER B CA 1
ATOM 2822 C C . SER B 1 62 ? -5.875 1.153 -12.328 1 87.5 62 SER B C 1
ATOM 2824 O O . SER B 1 62 ? -4.668 1.384 -12.453 1 87.5 62 SER B O 1
ATOM 2826 N N . GLU B 1 63 ? -6.621 0.896 -13.328 1 86.88 63 GLU B N 1
ATOM 2827 C CA . GLU B 1 63 ? -6.113 0.896 -14.695 1 86.88 63 GLU B CA 1
ATOM 2828 C C . GLU B 1 63 ? -5.527 2.254 -15.07 1 86.88 63 GLU B C 1
ATOM 2830 O O . GLU B 1 63 ? -4.586 2.334 -15.867 1 86.88 63 GLU B O 1
ATOM 2835 N N . TYR B 1 64 ? -6.105 3.242 -14.539 1 86.81 64 TYR B N 1
ATOM 2836 C CA . TYR B 1 64 ? -5.652 4.598 -14.844 1 86.81 64 TYR B CA 1
ATOM 2837 C C . TYR B 1 64 ? -4.637 5.07 -13.812 1 86.81 64 TYR B C 1
ATOM 2839 O O . TYR B 1 64 ? -4.293 6.258 -13.766 1 86.81 64 TYR B O 1
ATOM 2847 N N . ASP B 1 65 ? -4.223 4.211 -12.938 1 82.38 65 ASP B N 1
ATOM 2848 C CA . ASP B 1 65 ? -3.217 4.496 -11.914 1 82.38 65 ASP B CA 1
ATOM 2849 C C . ASP B 1 65 ? -3.711 5.566 -10.945 1 82.38 65 ASP B C 1
ATOM 2851 O O . ASP B 1 65 ? -2.951 6.449 -10.547 1 82.38 65 ASP B O 1
ATOM 2855 N N . ILE B 1 66 ? -4.98 5.516 -10.664 1 87.94 66 ILE B N 1
ATOM 2856 C CA . ILE B 1 66 ? -5.594 6.449 -9.727 1 87.94 66 ILE B CA 1
ATOM 2857 C C . ILE B 1 66 ? -5.648 5.824 -8.336 1 87.94 66 ILE B C 1
ATOM 2859 O O . ILE B 1 66 ? -6.168 4.719 -8.164 1 87.94 66 ILE B O 1
ATOM 2863 N N . ALA B 1 67 ? -5.09 6.523 -7.352 1 87 67 ALA B N 1
ATOM 2864 C CA . ALA B 1 67 ? -5.168 6.062 -5.969 1 87 67 ALA B CA 1
ATOM 2865 C C . ALA B 1 67 ? -6.527 6.391 -5.355 1 87 67 ALA B C 1
ATOM 2867 O O . ALA B 1 67 ? -7.129 7.418 -5.672 1 87 67 ALA B O 1
ATOM 2868 N N . VAL B 1 68 ? -7.012 5.438 -4.512 1 91.62 68 VAL B N 1
ATOM 2869 C CA . VAL B 1 68 ? -8.234 5.664 -3.754 1 91.62 68 VAL B CA 1
ATOM 2870 C C . VAL B 1 68 ? -7.926 5.668 -2.26 1 91.62 68 VAL B C 1
ATOM 2872 O O . VAL B 1 68 ? -7.402 4.688 -1.725 1 91.62 68 VAL B O 1
ATOM 2875 N N . LEU B 1 69 ? -8.258 6.785 -1.608 1 91.38 69 LEU B N 1
ATOM 2876 C CA . LEU B 1 69 ? -8.062 6.891 -0.167 1 91.38 69 LEU B CA 1
ATOM 2877 C C . LEU B 1 69 ? -9.398 6.945 0.56 1 91.38 69 LEU B C 1
ATOM 2879 O O . LEU B 1 69 ? -10.266 7.754 0.213 1 91.38 69 LEU B O 1
ATOM 2883 N N . VAL B 1 70 ? -9.539 6.098 1.52 1 92.19 70 VAL B N 1
ATOM 2884 C CA . VAL B 1 70 ? -10.727 6.07 2.365 1 92.19 70 VAL B CA 1
ATOM 2885 C C . VAL B 1 70 ? -10.484 6.895 3.629 1 92.19 70 VAL B C 1
ATOM 2887 O O . VAL B 1 70 ? -9.562 6.602 4.398 1 92.19 70 VAL B O 1
ATOM 2890 N N . CYS B 1 71 ? -11.336 7.91 3.826 1 90.56 71 CYS B N 1
ATOM 2891 C CA . CYS B 1 71 ? -11.133 8.828 4.938 1 90.56 71 CYS B CA 1
ATOM 2892 C C . CYS B 1 71 ? -12.266 8.727 5.953 1 90.56 71 CYS B C 1
ATOM 2894 O O . CYS B 1 71 ? -13.406 8.469 5.582 1 90.56 71 CYS B O 1
ATOM 2896 N N . ASP B 1 72 ? -11.945 8.961 7.199 1 86.12 72 ASP B N 1
ATOM 2897 C CA . ASP B 1 72 ? -12.977 9.016 8.227 1 86.12 72 ASP B CA 1
ATOM 2898 C C . ASP B 1 72 ? -13.578 10.414 8.328 1 86.12 72 ASP B C 1
ATOM 2900 O O . ASP B 1 72 ? -13.352 11.25 7.457 1 86.12 72 ASP B O 1
ATOM 2904 N N . TRP B 1 73 ? -14.398 10.617 9.367 1 79.38 73 TRP B N 1
ATOM 2905 C CA . TRP B 1 73 ? -15.164 11.859 9.469 1 79.38 73 TRP B CA 1
ATOM 2906 C C . TRP B 1 73 ? -14.242 13.047 9.734 1 79.38 73 TRP B C 1
ATOM 2908 O O . TRP B 1 73 ? -14.625 14.195 9.516 1 79.38 73 TRP B O 1
ATOM 2918 N N . ARG B 1 74 ? -13.039 12.805 10.203 1 78.81 74 ARG B N 1
ATOM 2919 C CA . ARG B 1 74 ? -12.055 13.852 10.445 1 78.81 74 ARG B CA 1
ATOM 2920 C C . ARG B 1 74 ? -11.266 14.164 9.18 1 78.81 74 ARG B C 1
ATOM 2922 O O . ARG B 1 74 ? -10.352 14.992 9.203 1 78.81 74 ARG B O 1
ATOM 2929 N N . ARG B 1 75 ? -11.539 13.461 8.18 1 83.75 75 ARG B N 1
ATOM 2930 C CA . ARG B 1 75 ? -10.859 13.578 6.891 1 83.75 75 ARG B CA 1
ATOM 2931 C C . ARG B 1 75 ? -9.461 12.977 6.949 1 83.75 75 ARG B C 1
ATOM 2933 O O . ARG B 1 75 ? -8.578 13.359 6.176 1 83.75 75 ARG B O 1
ATOM 2940 N N . VAL B 1 76 ? -9.297 12.086 7.871 1 84.75 76 VAL B N 1
ATOM 2941 C CA . VAL B 1 76 ? -8.047 11.344 8.023 1 84.75 76 VAL B CA 1
ATOM 2942 C C . VAL B 1 76 ? -8.125 10.039 7.227 1 84.75 76 VAL B C 1
ATOM 2944 O O . VAL B 1 76 ? -9.055 9.258 7.398 1 84.75 76 VAL B O 1
ATOM 2947 N N . PRO B 1 77 ? -7.152 9.828 6.301 1 89.12 77 PRO B N 1
ATOM 2948 C CA . PRO B 1 77 ? -7.145 8.539 5.605 1 89.12 77 PRO B CA 1
ATOM 2949 C C . PRO B 1 77 ? -6.918 7.363 6.551 1 89.12 77 PRO B C 1
ATOM 2951 O O . PRO B 1 77 ? -6.055 7.426 7.43 1 89.12 77 PRO B O 1
ATOM 2954 N N . VAL B 1 78 ? -7.727 6.332 6.395 1 86.06 78 VAL B N 1
ATOM 2955 C CA . VAL B 1 78 ? -7.598 5.16 7.254 1 86.06 78 VAL B CA 1
ATOM 2956 C C . VAL B 1 78 ? -7.191 3.947 6.418 1 86.06 78 VAL B C 1
ATOM 2958 O O . VAL B 1 78 ? -6.762 2.926 6.961 1 86.06 78 VAL B O 1
ATOM 2961 N N . ALA B 1 79 ? -7.375 4.016 5.16 1 84.56 79 ALA B N 1
ATOM 2962 C CA . ALA B 1 79 ? -6.984 2.973 4.215 1 84.56 79 ALA B CA 1
ATOM 2963 C C . ALA B 1 79 ? -6.738 3.555 2.826 1 84.56 79 ALA B C 1
ATOM 2965 O O . ALA B 1 79 ? -7.145 4.684 2.539 1 84.56 79 ALA B O 1
ATOM 2966 N N . GLY B 1 80 ? -6.027 2.799 2.018 1 84.69 80 GLY B N 1
ATOM 2967 C CA . GLY B 1 80 ? -5.793 3.256 0.657 1 84.69 80 GLY B CA 1
ATOM 2968 C C . GLY B 1 80 ? -5.555 2.121 -0.323 1 84.69 80 GLY B C 1
ATOM 2969 O O . GLY B 1 80 ? -5.004 1.083 0.044 1 84.69 80 GLY B O 1
ATOM 2970 N N . SER B 1 81 ? -6.113 2.369 -1.491 1 83 81 SER B N 1
ATOM 2971 C CA . SER B 1 81 ? -5.914 1.44 -2.6 1 83 81 SER B CA 1
ATOM 2972 C C . SER B 1 81 ? -5.023 2.051 -3.678 1 83 81 SER B C 1
ATOM 2974 O O . SER B 1 81 ? -5.219 3.201 -4.07 1 83 81 SER B O 1
ATOM 2976 N N . PHE B 1 82 ? -4.074 1.246 -4.141 1 79.06 82 PHE B N 1
ATOM 2977 C CA . PHE B 1 82 ? -3.135 1.701 -5.16 1 79.06 82 PHE B CA 1
ATOM 2978 C C . PHE B 1 82 ? -3.008 0.673 -6.277 1 79.06 82 PHE B C 1
ATOM 2980 O O . PHE B 1 82 ? -3.209 -0.522 -6.055 1 79.06 82 PHE B O 1
ATOM 2987 N N . SER B 1 83 ? -2.727 1.299 -7.484 1 77.12 83 SER B N 1
ATOM 2988 C CA . SER B 1 83 ? -2.477 0.432 -8.633 1 77.12 83 SER B CA 1
ATOM 2989 C C . SER B 1 83 ? -1.147 -0.302 -8.492 1 77.12 83 SER B C 1
ATOM 2991 O O . SER B 1 83 ? -0.193 0.234 -7.922 1 77.12 83 SER B O 1
ATOM 2993 N N . TRP B 1 84 ? -1.095 -1.52 -8.953 1 74.62 84 TRP B N 1
ATOM 2994 C CA . TRP B 1 84 ? 0.135 -2.303 -8.906 1 74.62 84 TRP B CA 1
ATOM 2995 C C . TRP B 1 84 ? 0.784 -2.385 -10.281 1 74.62 84 TRP B C 1
ATOM 2997 O O . TRP B 1 84 ? 1.607 -3.268 -10.539 1 74.62 84 TRP B O 1
ATOM 3007 N N . ASN B 1 85 ? 0.441 -1.427 -11.062 1 70.06 85 ASN B N 1
ATOM 3008 C CA . ASN B 1 85 ? 1.115 -1.298 -12.352 1 70.06 85 ASN B CA 1
ATOM 3009 C C . ASN B 1 85 ? 2.531 -0.752 -12.188 1 70.06 85 ASN B C 1
ATOM 3011 O O . ASN B 1 85 ? 2.74 0.247 -11.5 1 70.06 85 ASN B O 1
ATOM 3015 N N . GLU B 1 86 ? 3.586 -1.414 -12.719 1 63.94 86 GLU B N 1
ATOM 3016 C CA . GLU B 1 86 ? 4.992 -1.086 -12.508 1 63.94 86 GLU B CA 1
ATOM 3017 C C . GLU B 1 86 ? 5.473 -0.038 -13.508 1 63.94 86 GLU B C 1
ATOM 3019 O O . GLU B 1 86 ? 6.531 0.565 -13.32 1 63.94 86 GLU B O 1
ATOM 3024 N N . HIS B 1 87 ? 4.809 0.191 -14.484 1 63.62 87 HIS B N 1
ATOM 3025 C CA . HIS B 1 87 ? 5.309 1.056 -15.547 1 63.62 87 HIS B CA 1
ATOM 3026 C C . HIS B 1 87 ? 4.586 2.4 -15.547 1 63.62 87 HIS B C 1
ATOM 3028 O O . HIS B 1 87 ? 4.254 2.93 -16.609 1 63.62 87 HIS B O 1
ATOM 3034 N N . THR B 1 88 ? 4.523 2.902 -14.344 1 69.38 88 THR B N 1
ATOM 3035 C CA . THR B 1 88 ? 3.832 4.18 -14.234 1 69.38 88 THR B CA 1
ATOM 3036 C C . THR B 1 88 ? 4.781 5.27 -13.742 1 69.38 88 THR B C 1
ATOM 3038 O O . THR B 1 88 ? 5.895 4.977 -13.305 1 69.38 88 THR B O 1
ATOM 3041 N N . ARG B 1 89 ? 4.398 6.453 -13.969 1 70.62 89 ARG B N 1
ATOM 3042 C CA . ARG B 1 89 ? 5.121 7.609 -13.453 1 70.62 89 ARG B CA 1
ATOM 3043 C C . ARG B 1 89 ? 5.262 7.531 -11.938 1 70.62 89 ARG B C 1
ATOM 3045 O O . ARG B 1 89 ? 6.301 7.902 -11.383 1 70.62 89 ARG B O 1
ATOM 3052 N N . ILE B 1 90 ? 4.281 7.109 -11.305 1 72.81 90 ILE B N 1
ATOM 3053 C CA . ILE B 1 90 ? 4.301 6.961 -9.852 1 72.81 90 ILE B CA 1
ATOM 3054 C C . ILE B 1 90 ? 5.383 5.961 -9.445 1 72.81 90 ILE B C 1
ATOM 3056 O O . ILE B 1 90 ? 6.164 6.215 -8.531 1 72.81 90 ILE B O 1
ATOM 3060 N N . ALA B 1 91 ? 5.445 4.898 -10.164 1 71.12 91 ALA B N 1
ATOM 3061 C CA . ALA B 1 91 ? 6.469 3.898 -9.867 1 71.12 91 ALA B CA 1
ATOM 3062 C C . ALA B 1 91 ? 7.871 4.488 -10.023 1 71.12 91 ALA B C 1
ATOM 3064 O O . ALA B 1 91 ? 8.766 4.195 -9.227 1 71.12 91 ALA B O 1
ATOM 3065 N N . ALA B 1 92 ? 8.047 5.246 -11.055 1 76.75 92 ALA B N 1
ATOM 3066 C CA . ALA B 1 92 ? 9.336 5.887 -11.281 1 76.75 92 ALA B CA 1
ATOM 3067 C C . ALA B 1 92 ? 9.703 6.809 -10.125 1 76.75 92 ALA B C 1
ATOM 3069 O O . ALA B 1 92 ? 10.836 6.809 -9.656 1 76.75 92 ALA B O 1
ATOM 3070 N N . ARG B 1 93 ? 8.797 7.574 -9.68 1 83 93 ARG B N 1
ATOM 3071 C CA . ARG B 1 93 ? 9.031 8.453 -8.539 1 83 93 ARG B CA 1
ATOM 3072 C C . ARG B 1 93 ? 9.375 7.656 -7.289 1 83 93 ARG B C 1
ATOM 3074 O O . ARG B 1 93 ? 10.273 8.023 -6.535 1 83 93 ARG B O 1
ATOM 3081 N N . GLN B 1 94 ? 8.664 6.66 -7.078 1 80.94 94 GLN B N 1
ATOM 3082 C CA . GLN B 1 94 ? 8.883 5.836 -5.895 1 80.94 94 GLN B CA 1
ATOM 3083 C C . GLN B 1 94 ? 10.266 5.184 -5.934 1 80.94 94 GLN B C 1
ATOM 3085 O O . GLN B 1 94 ? 10.93 5.066 -4.902 1 80.94 94 GLN B O 1
ATOM 3090 N N . ARG B 1 95 ? 10.703 4.793 -7.102 1 77.19 95 ARG B N 1
ATOM 3091 C CA . ARG B 1 95 ? 12.055 4.266 -7.246 1 77.19 95 ARG B CA 1
ATOM 3092 C C . ARG B 1 95 ? 13.102 5.336 -6.953 1 77.19 95 ARG B C 1
ATOM 3094 O O . ARG B 1 95 ? 14.094 5.074 -6.273 1 77.19 95 ARG B O 1
ATOM 3101 N N . ALA B 1 96 ? 12.836 6.469 -7.488 1 85.31 96 ALA B N 1
ATOM 3102 C CA . ALA B 1 96 ? 13.727 7.59 -7.215 1 85.31 96 ALA B CA 1
ATOM 3103 C C . ALA B 1 96 ? 13.781 7.895 -5.719 1 85.31 96 ALA B C 1
ATOM 3105 O O . ALA B 1 96 ? 14.859 8.148 -5.172 1 85.31 96 ALA B O 1
ATOM 3106 N N . GLN B 1 97 ? 12.648 7.883 -5.109 1 88.94 97 GLN B N 1
ATOM 3107 C CA . GLN B 1 97 ? 12.57 8.102 -3.67 1 88.94 97 GLN B CA 1
ATOM 3108 C C . GLN B 1 97 ? 13.406 7.074 -2.912 1 88.94 97 GLN B C 1
ATOM 3110 O O . GLN B 1 97 ? 14.156 7.43 -2 1 88.94 97 GLN B O 1
ATOM 3115 N N . ALA B 1 98 ? 13.352 5.887 -3.285 1 81.38 98 ALA B N 1
ATOM 3116 C CA . ALA B 1 98 ? 14.062 4.789 -2.629 1 81.38 98 ALA B CA 1
ATOM 3117 C C . ALA B 1 98 ? 15.57 4.918 -2.818 1 81.38 98 ALA B C 1
ATOM 3119 O O . ALA B 1 98 ? 16.344 4.457 -1.981 1 81.38 98 ALA B O 1
ATOM 3120 N N . SER B 1 99 ? 15.922 5.602 -3.852 1 82.19 99 SER B N 1
ATOM 3121 C CA . SER B 1 99 ? 17.328 5.691 -4.195 1 82.19 99 SER B CA 1
ATOM 3122 C C . SER B 1 99 ? 17.922 7.035 -3.777 1 82.19 99 SER B C 1
ATOM 3124 O O . SER B 1 99 ? 19.062 7.352 -4.113 1 82.19 99 SER B O 1
ATOM 3126 N N . LEU B 1 100 ? 17.172 7.805 -3.139 1 89.12 100 LEU B N 1
ATOM 3127 C CA . LEU B 1 100 ? 17.656 9.117 -2.729 1 89.12 100 LEU B CA 1
ATOM 3128 C C . LEU B 1 100 ? 18.922 8.984 -1.887 1 89.12 100 LEU B C 1
ATOM 3130 O O . LEU B 1 100 ? 18.953 8.211 -0.926 1 89.12 100 LEU B O 1
ATOM 3134 N N . SER B 1 101 ? 19.953 9.703 -2.217 1 90.06 101 SER B N 1
ATOM 3135 C CA . SER B 1 101 ? 21.25 9.578 -1.539 1 90.06 101 SER B CA 1
ATOM 3136 C C . SER B 1 101 ? 21.188 10.141 -0.122 1 90.06 101 SER B C 1
ATOM 3138 O O . SER B 1 101 ? 20.328 10.977 0.181 1 90.06 101 SER B O 1
ATOM 3140 N N . LEU B 1 102 ? 22.109 9.711 0.703 1 90.75 102 LEU B N 1
ATOM 3141 C CA . LEU B 1 102 ? 22.156 10.141 2.096 1 90.75 102 LEU B CA 1
ATOM 3142 C C . LEU B 1 102 ? 22.391 11.641 2.193 1 90.75 102 LEU B C 1
ATOM 3144 O O . LEU B 1 102 ? 21.734 12.336 2.973 1 90.75 102 LEU B O 1
ATOM 3148 N N . PRO B 1 103 ? 23.281 12.172 1.403 1 94.69 103 PRO B N 1
ATOM 3149 C CA . PRO B 1 103 ? 23.484 13.617 1.48 1 94.69 103 PRO B CA 1
ATOM 3150 C C . PRO B 1 103 ? 22.234 14.414 1.146 1 94.69 103 PRO B C 1
ATOM 3152 O O . PRO B 1 103 ? 21.938 15.414 1.804 1 94.69 103 PRO B O 1
ATOM 3155 N N . ARG B 1 104 ? 21.516 13.992 0.188 1 95.62 104 ARG B N 1
ATOM 3156 C CA . ARG B 1 104 ? 20.297 14.688 -0.184 1 95.62 104 ARG B CA 1
ATOM 3157 C C . ARG B 1 104 ? 19.219 14.539 0.896 1 95.62 104 ARG B C 1
ATOM 3159 O O . ARG B 1 104 ? 18.469 15.477 1.162 1 95.62 104 ARG B O 1
ATOM 3166 N N . GLN B 1 105 ? 19.156 13.383 1.491 1 95.31 105 GLN B N 1
ATOM 3167 C CA . GLN B 1 105 ? 18.234 13.188 2.611 1 95.31 105 GLN B CA 1
ATOM 3168 C C . GLN B 1 105 ? 18.578 14.117 3.77 1 95.31 105 GLN B C 1
ATOM 3170 O O . GLN B 1 105 ? 17.688 14.758 4.336 1 95.31 105 GLN B O 1
ATOM 3175 N N . LYS B 1 106 ? 19.812 14.18 4.082 1 95.88 106 LYS B N 1
ATOM 3176 C CA . LYS B 1 106 ? 20.266 15.008 5.191 1 95.88 106 LYS B CA 1
ATOM 3177 C C . LYS B 1 106 ? 20.016 16.484 4.91 1 95.88 106 LYS B C 1
ATOM 3179 O O . LYS B 1 106 ? 19.656 17.25 5.812 1 95.88 106 LYS B O 1
ATOM 3184 N N . SER B 1 107 ? 20.266 16.844 3.719 1 97.25 107 SER B N 1
ATOM 3185 C CA . SER B 1 107 ? 20.016 18.219 3.318 1 97.25 107 SER B CA 1
ATOM 3186 C C . SER B 1 107 ? 18.531 18.562 3.436 1 97.25 107 SER B C 1
ATOM 3188 O O . SER B 1 107 ? 18.172 19.625 3.953 1 97.25 107 SER B O 1
ATOM 3190 N N . ALA B 1 108 ? 17.688 17.703 2.932 1 97.88 108 ALA B N 1
ATOM 3191 C CA . ALA B 1 108 ? 16.234 17.906 3.029 1 97.88 108 ALA B CA 1
ATOM 3192 C C . ALA B 1 108 ? 15.797 18.031 4.484 1 97.88 108 ALA B C 1
ATOM 3194 O O . ALA B 1 108 ? 15.023 18.922 4.832 1 97.88 108 ALA B O 1
ATOM 3195 N N . TRP B 1 109 ? 16.359 17.156 5.332 1 97.5 109 TRP B N 1
ATOM 3196 C CA . TRP B 1 109 ? 15.992 17.156 6.746 1 97.5 109 TRP B CA 1
ATOM 3197 C C . TRP B 1 109 ? 16.406 18.469 7.41 1 97.5 109 TRP B C 1
ATOM 3199 O O . TRP B 1 109 ? 15.625 19.047 8.18 1 97.5 109 TRP B O 1
ATOM 3209 N N . ALA B 1 110 ? 17.547 18.906 7.098 1 97.94 110 ALA B N 1
ATOM 3210 C CA . ALA B 1 110 ? 18.016 20.188 7.645 1 97.94 110 ALA B CA 1
ATOM 3211 C C . ALA B 1 110 ? 17.047 21.312 7.293 1 97.94 110 ALA B C 1
ATOM 3213 O O . ALA B 1 110 ? 16.734 22.156 8.141 1 97.94 110 ALA B O 1
ATOM 3214 N N . GLN B 1 111 ? 16.625 21.344 6.051 1 98.19 111 GLN B N 1
ATOM 3215 C CA . GLN B 1 111 ? 15.719 22.406 5.613 1 98.19 111 GLN B CA 1
ATOM 3216 C C . GLN B 1 111 ? 14.375 22.297 6.328 1 98.19 111 GLN B C 1
ATOM 3218 O O . GLN B 1 111 ? 13.781 23.312 6.699 1 98.19 111 GLN B O 1
ATOM 3223 N N . ILE B 1 112 ? 13.875 21.125 6.52 1 98.44 112 ILE B N 1
ATOM 3224 C CA . ILE B 1 112 ? 12.609 20.875 7.191 1 98.44 112 ILE B CA 1
ATOM 3225 C C . ILE B 1 112 ? 12.688 21.359 8.641 1 98.44 112 ILE B C 1
ATOM 3227 O O . ILE B 1 112 ? 11.797 22.062 9.109 1 98.44 112 ILE B O 1
ATOM 3231 N N . ILE B 1 113 ? 13.805 21.016 9.305 1 98.12 113 ILE B N 1
ATOM 3232 C CA . ILE B 1 113 ? 13.969 21.359 10.711 1 98.12 113 ILE B CA 1
ATOM 3233 C C . ILE B 1 113 ? 14.133 22.875 10.852 1 98.12 113 ILE B C 1
ATOM 3235 O O . ILE B 1 113 ? 13.586 23.484 11.781 1 98.12 113 ILE B O 1
ATOM 3239 N N . LYS B 1 114 ? 14.867 23.453 9.938 1 98.31 114 LYS B N 1
ATOM 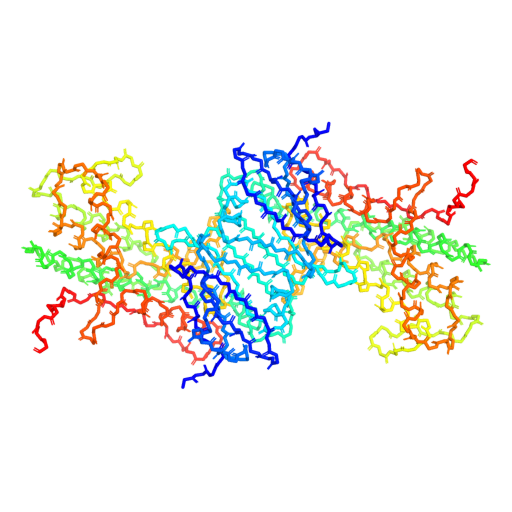3240 C CA . LYS B 1 114 ? 14.992 24.906 9.945 1 98.31 114 LYS B CA 1
ATOM 3241 C C . LYS B 1 114 ? 13.617 25.578 9.859 1 98.31 114 LYS B C 1
ATOM 3243 O O . LYS B 1 114 ? 13.336 26.516 10.609 1 98.31 114 LYS B O 1
ATOM 3248 N N . ALA B 1 115 ? 12.828 25.141 8.961 1 98.12 115 ALA B N 1
ATOM 3249 C CA . ALA B 1 115 ? 11.484 25.688 8.781 1 98.12 115 ALA B CA 1
ATOM 3250 C C . ALA B 1 115 ? 10.648 25.516 10.039 1 98.12 115 ALA B C 1
ATOM 3252 O O . ALA B 1 115 ? 9.906 26.406 10.438 1 98.12 115 ALA B O 1
ATOM 3253 N N . LYS B 1 116 ? 10.742 24.312 10.641 1 98.25 116 LYS B N 1
ATOM 3254 C CA . LYS B 1 116 ? 10.023 24.047 11.883 1 98.25 116 LYS B CA 1
ATOM 3255 C C . LYS B 1 116 ? 10.406 25.047 12.969 1 98.25 116 LYS B C 1
ATOM 3257 O O . LYS B 1 116 ? 9.531 25.656 13.594 1 98.25 116 LYS B O 1
ATOM 3262 N N . ILE B 1 117 ? 11.68 25.25 13.156 1 98.31 117 ILE B N 1
ATOM 3263 C CA . ILE B 1 117 ? 12.172 26.094 14.234 1 98.31 117 ILE B CA 1
ATOM 3264 C C . ILE B 1 117 ? 11.797 27.547 13.961 1 98.31 117 ILE B C 1
ATOM 3266 O O . ILE B 1 117 ? 11.391 28.281 14.875 1 98.31 117 ILE B O 1
ATOM 3270 N N . LEU B 1 118 ? 11.922 27.953 12.742 1 97.81 118 LEU B N 1
ATOM 3271 C CA . LEU B 1 118 ? 11.516 29.297 12.383 1 97.81 118 LEU B CA 1
ATOM 3272 C C . LEU B 1 118 ? 10.023 29.5 12.641 1 97.81 118 LEU B C 1
ATOM 3274 O O . LEU B 1 118 ? 9.609 30.562 13.125 1 97.81 118 LEU B O 1
ATOM 3278 N N . GLY B 1 119 ? 9.25 28.516 12.258 1 97 119 GLY B N 1
ATOM 3279 C CA . GLY B 1 119 ? 7.832 28.578 12.578 1 97 119 GLY B CA 1
ATOM 3280 C C . GLY B 1 119 ? 7.555 28.672 14.062 1 97 119 GLY B C 1
ATOM 3281 O O . GLY B 1 119 ? 6.691 29.438 14.492 1 97 119 GLY B O 1
ATOM 3282 N N . GLN B 1 120 ? 8.258 27.906 14.82 1 97 120 GLN B N 1
ATOM 3283 C CA . GLN B 1 120 ? 8.133 27.953 16.281 1 97 120 GLN B CA 1
ATOM 3284 C C . GLN B 1 120 ? 8.477 29.344 16.812 1 97 120 GLN B C 1
ATOM 3286 O O . GLN B 1 120 ? 7.805 29.844 17.719 1 97 120 GLN B O 1
ATOM 3291 N N . ALA B 1 121 ? 9.523 29.891 16.25 1 96.81 121 ALA B N 1
ATOM 3292 C CA . ALA B 1 121 ? 9.898 31.25 16.625 1 96.81 121 ALA B CA 1
ATOM 3293 C C . ALA B 1 121 ? 8.766 32.25 16.359 1 96.81 121 ALA B C 1
ATOM 3295 O O . ALA B 1 121 ? 8.477 33.094 17.188 1 96.81 121 ALA B O 1
ATOM 3296 N N . ARG B 1 122 ? 8.195 32.094 15.266 1 95.25 122 ARG B N 1
ATOM 3297 C CA . ARG B 1 122 ? 7.094 33 14.906 1 95.25 122 ARG B CA 1
ATOM 3298 C C . ARG B 1 122 ? 5.906 32.812 15.844 1 95.25 122 ARG B C 1
ATOM 3300 O O . ARG B 1 122 ? 5.285 33.781 16.266 1 95.25 122 ARG B O 1
ATOM 3307 N N . THR B 1 123 ? 5.559 31.578 16.109 1 95.19 123 THR B N 1
ATOM 3308 C CA . THR B 1 123 ? 4.473 31.297 17.047 1 95.19 123 THR B CA 1
ATOM 3309 C C . THR B 1 123 ? 4.777 31.891 18.406 1 95.19 123 THR B C 1
ATOM 3311 O O . THR B 1 123 ? 3.928 32.562 19 1 95.19 123 THR B O 1
ATOM 3314 N N . ALA B 1 124 ? 5.953 31.703 18.906 1 93.88 124 ALA B N 1
ATOM 3315 C CA . ALA B 1 124 ? 6.352 32.281 20.188 1 93.88 124 ALA B CA 1
ATOM 3316 C C . ALA B 1 124 ? 6.242 33.781 20.172 1 93.88 124 ALA B C 1
ATOM 3318 O O . ALA B 1 124 ? 5.711 34.375 21.109 1 93.88 124 ALA B O 1
ATOM 3319 N N . ALA B 1 125 ? 6.695 34.344 19.094 1 93.88 125 ALA B N 1
ATOM 3320 C CA . ALA B 1 125 ? 6.645 35.812 18.953 1 93.88 125 ALA B CA 1
ATOM 3321 C C . ALA B 1 125 ? 5.203 36.312 18.938 1 93.88 125 ALA B C 1
ATOM 3323 O O . ALA B 1 125 ? 4.887 37.344 19.562 1 93.88 125 ALA B O 1
ATOM 3324 N N . GLN B 1 126 ? 4.391 35.656 18.234 1 91.94 126 GLN B N 1
ATOM 3325 C CA . GLN B 1 126 ? 2.982 36.031 18.141 1 91.94 126 GLN B CA 1
ATOM 3326 C C . GLN B 1 126 ? 2.297 35.906 19.5 1 91.94 126 GLN B C 1
ATOM 3328 O O . GLN B 1 126 ? 1.329 36.625 19.766 1 91.94 126 GLN B O 1
ATOM 3333 N N . LEU B 1 127 ? 2.766 35.062 20.281 1 89.5 127 LEU B N 1
ATOM 3334 C CA . LEU B 1 127 ? 2.213 34.875 21.625 1 89.5 127 LEU B CA 1
ATOM 3335 C C . LEU B 1 127 ? 2.836 35.875 22.594 1 89.5 127 LEU B C 1
ATOM 3337 O O . LEU B 1 127 ? 2.484 35.906 23.781 1 89.5 127 LEU B O 1
ATOM 3341 N N . GLY B 1 128 ? 3.814 36.688 22.109 1 89.62 128 GLY B N 1
ATOM 3342 C CA . GLY B 1 128 ? 4.355 37.781 22.906 1 89.62 128 GLY B CA 1
ATOM 3343 C C . GLY B 1 128 ? 5.684 37.469 23.562 1 89.62 128 GLY B C 1
ATOM 3344 O O . GLY B 1 128 ? 6.164 38.188 24.406 1 89.62 128 GLY B O 1
ATOM 3345 N N . PHE B 1 129 ? 6.289 36.375 23.141 1 91.5 129 PHE B N 1
ATOM 3346 C CA . PHE B 1 129 ? 7.535 35.969 23.766 1 91.5 129 PHE B CA 1
ATOM 3347 C C . PHE B 1 129 ? 8.734 36.312 22.891 1 91.5 129 PHE B C 1
ATOM 3349 O O . PHE B 1 129 ? 8.594 36.469 21.672 1 91.5 129 PHE B O 1
ATOM 3356 N N . ASP B 1 130 ? 9.898 36.438 23.531 1 92.56 130 ASP B N 1
ATOM 3357 C CA . ASP B 1 130 ? 11.141 36.625 22.797 1 92.56 130 ASP B CA 1
ATOM 3358 C C . ASP B 1 130 ? 11.578 35.312 22.125 1 92.56 130 ASP B C 1
ATOM 3360 O O . ASP B 1 130 ? 11.758 34.312 22.812 1 92.56 130 ASP B O 1
ATOM 3364 N N . ALA B 1 131 ? 11.711 35.406 20.844 1 93.62 131 ALA B N 1
ATOM 3365 C CA . ALA B 1 131 ? 12 34.188 20.094 1 93.62 131 ALA B CA 1
ATOM 3366 C C . ALA B 1 131 ? 13.398 34.25 19.484 1 93.62 131 ALA B C 1
ATOM 3368 O O . ALA B 1 131 ? 13.703 33.5 18.547 1 93.62 131 ALA B O 1
ATOM 3369 N N . THR B 1 132 ? 14.266 35.094 19.922 1 96.19 132 THR B N 1
ATOM 3370 C CA . THR B 1 132 ? 15.594 35.312 19.359 1 96.19 132 THR B CA 1
ATOM 3371 C C . THR B 1 132 ? 16.406 34.031 19.422 1 96.19 132 THR B C 1
ATOM 3373 O O . THR B 1 132 ? 17.109 33.688 18.453 1 96.19 132 THR B O 1
ATOM 3376 N N . ASP B 1 133 ? 16.328 33.375 20.531 1 96.31 133 ASP B N 1
ATOM 3377 C CA . ASP B 1 133 ? 17.078 32.125 20.688 1 96.31 133 ASP B CA 1
ATOM 3378 C C . ASP B 1 133 ? 16.672 31.094 19.641 1 96.31 133 ASP B C 1
ATOM 3380 O O . ASP B 1 133 ? 17.516 30.375 19.109 1 96.31 133 ASP B O 1
ATOM 3384 N N . LEU B 1 134 ? 15.422 31.016 19.406 1 97.5 134 LEU B N 1
ATOM 3385 C CA . LEU B 1 134 ? 14.914 30.062 18.422 1 97.5 134 LEU B CA 1
ATOM 3386 C C . LEU B 1 134 ? 15.414 30.422 17.016 1 97.5 134 LEU B C 1
ATOM 3388 O O . LEU B 1 134 ? 15.805 29.531 16.25 1 97.5 134 LEU B O 1
ATOM 3392 N N . LYS B 1 135 ? 15.438 31.672 16.688 1 97.06 135 LYS B N 1
ATOM 3393 C CA . LYS B 1 135 ? 15.945 32.125 15.383 1 97.06 135 LYS B CA 1
ATOM 3394 C C . LYS B 1 135 ? 17.406 31.75 15.219 1 97.06 135 LYS B C 1
ATOM 3396 O O . LYS B 1 135 ? 17.828 31.328 14.133 1 97.06 135 LYS B O 1
ATOM 3401 N N . ASN B 1 136 ? 18.078 31.891 16.266 1 97.12 136 ASN B N 1
ATOM 3402 C CA . ASN B 1 136 ? 19.5 31.531 16.234 1 97.12 136 ASN B CA 1
ATOM 3403 C C . ASN B 1 136 ? 19.688 30.031 16.062 1 97.12 136 ASN B C 1
ATOM 3405 O O . ASN B 1 136 ? 20.578 29.594 15.336 1 97.12 136 ASN B O 1
ATOM 3409 N N . LEU B 1 137 ? 18.906 29.281 16.734 1 97.44 137 LEU B N 1
ATOM 3410 C CA . LEU B 1 137 ? 18.969 27.828 16.594 1 97.44 137 LEU B CA 1
ATOM 3411 C C . LEU B 1 137 ? 18.656 27.406 15.172 1 97.44 137 LEU B C 1
ATOM 3413 O O . LEU B 1 137 ? 19.297 26.5 14.633 1 97.44 137 LEU B O 1
ATOM 3417 N N . ALA B 1 138 ? 17.688 28.047 14.539 1 97.44 138 ALA B N 1
ATOM 3418 C CA . ALA B 1 138 ? 17.328 27.734 13.164 1 97.44 138 ALA B CA 1
ATOM 3419 C C . ALA B 1 138 ? 18.5 27.969 12.211 1 97.44 138 ALA B C 1
ATOM 3421 O O . ALA B 1 138 ? 18.734 27.156 11.312 1 97.44 138 ALA B O 1
ATOM 3422 N N . ARG B 1 139 ? 19.203 29.047 12.414 1 95.88 139 ARG B N 1
ATOM 3423 C CA . ARG B 1 139 ? 20.344 29.406 11.562 1 95.88 139 ARG B CA 1
ATOM 3424 C C . ARG B 1 139 ? 21.484 28.422 11.734 1 95.88 139 ARG B C 1
ATOM 3426 O O . ARG B 1 139 ? 22.297 28.234 10.828 1 95.88 139 ARG B O 1
ATOM 3433 N N . ALA B 1 140 ? 21.5 27.75 12.82 1 96.25 140 ALA B N 1
ATOM 3434 C CA . ALA B 1 140 ? 22.625 26.891 13.172 1 96.25 140 ALA B CA 1
ATOM 3435 C C . ALA B 1 140 ? 22.375 25.453 12.734 1 96.25 140 ALA B C 1
ATOM 3437 O O . ALA B 1 140 ? 23.234 24.594 12.898 1 96.25 140 ALA B O 1
ATOM 3438 N N . VAL B 1 141 ? 21.25 25.172 12.148 1 96.88 141 VAL B N 1
ATOM 3439 C CA . VAL B 1 141 ? 20.938 23.797 11.742 1 96.88 141 VAL B CA 1
ATOM 3440 C C . VAL B 1 141 ? 21.844 23.391 10.578 1 96.88 141 VAL B C 1
ATOM 3442 O O . VAL B 1 141 ? 21.906 24.078 9.555 1 96.88 141 VAL B O 1
ATOM 3445 N N . ARG B 1 142 ? 22.531 22.312 10.727 1 94.81 142 ARG B N 1
ATOM 3446 C CA . ARG B 1 142 ? 23.406 21.766 9.695 1 94.81 142 ARG B CA 1
ATOM 3447 C C . ARG B 1 142 ? 22.781 20.531 9.047 1 94.81 142 ARG B C 1
ATOM 3449 O O . ARG B 1 142 ? 21.766 20.031 9.508 1 94.81 142 ARG B O 1
ATOM 3456 N N . SER B 1 143 ? 23.5 20.141 8.016 1 93.75 143 SER B N 1
ATOM 3457 C CA . SER B 1 143 ? 23.031 18.969 7.277 1 93.75 143 SER B CA 1
ATOM 3458 C C . SER B 1 143 ? 22.781 17.797 8.203 1 93.75 143 SER B C 1
ATOM 3460 O O . SER B 1 143 ? 23.641 17.438 9.016 1 93.75 143 SER B O 1
ATOM 3462 N N . GLY B 1 144 ? 21.531 17.266 8.148 1 93 144 GLY B N 1
ATOM 3463 C CA . GLY B 1 144 ? 21.156 16.125 8.961 1 93 144 GLY B CA 1
ATOM 3464 C C . GLY B 1 144 ? 20.812 16.484 10.391 1 93 144 GLY B C 1
ATOM 3465 O O . GLY B 1 144 ? 20.422 15.625 11.188 1 93 144 GLY B O 1
ATOM 3466 N N . ASP B 1 145 ? 20.969 17.812 10.711 1 94.81 145 ASP B N 1
ATOM 3467 C CA . ASP B 1 145 ? 20.781 18.281 12.086 1 94.81 145 ASP B CA 1
ATOM 3468 C C . ASP B 1 145 ? 21.656 17.516 13.062 1 94.81 145 ASP B C 1
ATOM 3470 O O . ASP B 1 145 ? 21.172 17 14.07 1 94.81 145 ASP B O 1
ATOM 3474 N N . VAL B 1 146 ? 22.828 17.375 12.766 1 92.12 146 VAL B N 1
ATOM 3475 C CA . VAL B 1 146 ? 23.766 16.516 13.469 1 92.12 146 VAL B CA 1
ATOM 3476 C C . VAL B 1 146 ? 23.938 17.016 14.906 1 92.12 146 VAL B C 1
ATOM 3478 O O . VAL B 1 146 ? 24.266 16.234 15.805 1 92.12 146 VAL B O 1
ATOM 3481 N N . ASP B 1 147 ? 23.75 18.25 15.164 1 93.38 147 ASP B N 1
ATOM 3482 C CA . ASP B 1 147 ? 23.922 18.844 16.484 1 93.38 147 ASP B CA 1
ATOM 3483 C C . ASP B 1 147 ? 22.625 18.812 17.281 1 93.38 147 ASP B C 1
ATOM 3485 O O . ASP B 1 147 ? 22.531 19.422 18.344 1 93.38 147 ASP B O 1
ATOM 3489 N N . ASN B 1 148 ? 21.609 18.234 16.797 1 94.75 148 ASN B N 1
ATOM 3490 C CA . ASN B 1 148 ? 20.312 18.047 17.438 1 94.75 148 ASN B CA 1
ATOM 3491 C C . ASN B 1 148 ? 19.672 19.375 17.812 1 94.75 148 ASN B C 1
ATOM 3493 O O . ASN B 1 148 ? 19.234 19.578 18.938 1 94.75 148 ASN B O 1
ATOM 3497 N N . ARG B 1 149 ? 19.812 20.297 16.891 1 95.69 149 ARG B N 1
ATOM 3498 C CA . ARG B 1 149 ? 19.203 21.609 17.094 1 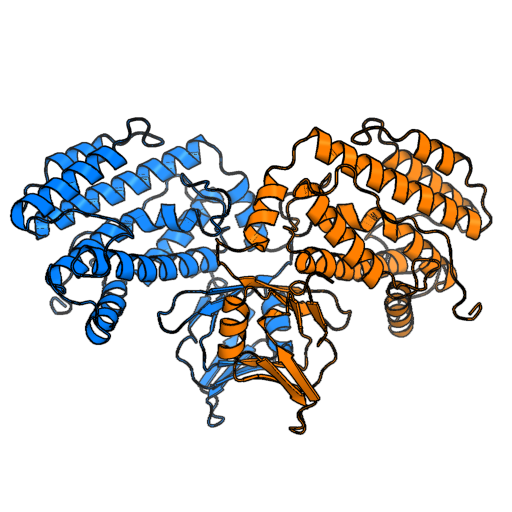95.69 149 ARG B CA 1
ATOM 3499 C C . ARG B 1 149 ? 17.688 21.5 17.234 1 95.69 149 ARG B C 1
ATOM 3501 O O . ARG B 1 149 ? 17.078 22.297 17.938 1 95.69 149 ARG B O 1
ATOM 3508 N N . GLU B 1 150 ? 17.109 20.5 16.578 1 95.44 150 GLU B N 1
ATOM 3509 C CA . GLU B 1 150 ? 15.68 20.266 16.688 1 95.44 150 GLU B CA 1
ATOM 3510 C C . GLU B 1 150 ? 15.258 20.062 18.141 1 95.44 150 GLU B C 1
ATOM 3512 O O . GLU B 1 150 ? 14.305 20.688 18.609 1 95.44 150 GLU B O 1
ATOM 3517 N N . ALA B 1 151 ? 15.953 19.203 18.812 1 95.69 151 ALA B N 1
ATOM 3518 C CA . ALA B 1 151 ? 15.625 18.906 20.203 1 95.69 151 ALA B CA 1
ATOM 3519 C C . ALA B 1 151 ? 15.836 20.125 21.094 1 95.69 151 ALA B C 1
ATOM 3521 O O . ALA B 1 151 ? 15.031 20.406 21.984 1 95.69 151 ALA B O 1
ATOM 3522 N N . MET B 1 152 ? 16.875 20.828 20.891 1 96.44 152 MET B N 1
ATOM 3523 C CA . MET B 1 152 ? 17.172 22.031 21.656 1 96.44 152 MET B CA 1
ATOM 3524 C C . MET B 1 152 ? 16.094 23.078 21.453 1 96.44 152 MET B C 1
ATOM 3526 O O . MET B 1 152 ? 15.633 23.703 22.422 1 96.44 152 MET B O 1
ATOM 3530 N N . ALA B 1 153 ? 15.766 23.25 20.203 1 97.38 153 ALA B N 1
ATOM 3531 C CA . ALA B 1 153 ? 14.727 24.234 19.875 1 97.38 153 ALA B CA 1
ATOM 3532 C C . ALA B 1 153 ? 13.391 23.844 20.5 1 97.38 153 ALA B C 1
ATOM 3534 O O . ALA B 1 153 ? 12.664 24.703 21.016 1 97.38 153 ALA B O 1
ATOM 3535 N N . ALA B 1 154 ? 13.055 22.562 20.391 1 96.12 154 ALA B N 1
ATOM 3536 C CA . ALA B 1 154 ? 11.812 22.094 20.984 1 96.12 154 ALA B CA 1
ATOM 3537 C C . ALA B 1 154 ? 11.773 22.344 22.484 1 96.12 154 ALA B C 1
ATOM 3539 O O . ALA B 1 154 ? 10.773 22.844 23.016 1 96.12 154 ALA B O 1
ATOM 3540 N N . LYS B 1 155 ? 12.812 22.031 23.125 1 95.06 155 LYS B N 1
ATOM 3541 C CA . LYS B 1 155 ? 12.906 22.266 24.562 1 95.06 155 LYS B CA 1
ATOM 3542 C C . LYS B 1 155 ? 12.727 23.75 24.891 1 95.06 155 LYS B C 1
ATOM 3544 O O . LYS B 1 155 ? 11.938 24.109 25.766 1 95.06 155 LYS B O 1
ATOM 3549 N N . ARG B 1 156 ? 13.516 24.594 24.266 1 94.94 156 ARG B N 1
ATOM 3550 C CA . ARG B 1 156 ? 13.43 26.031 24.484 1 94.94 156 ARG B CA 1
ATOM 3551 C C . ARG B 1 156 ? 12.023 26.547 24.203 1 94.94 156 ARG B C 1
ATOM 3553 O O . ARG B 1 156 ? 11.5 27.375 24.938 1 94.94 156 ARG B O 1
ATOM 3560 N N . TYR B 1 157 ? 11.453 26.109 23.125 1 95.81 157 TYR B N 1
ATOM 3561 C CA . TYR B 1 157 ? 10.125 26.516 22.688 1 95.81 157 TYR B CA 1
ATOM 3562 C C . TYR B 1 157 ? 9.086 26.219 23.766 1 95.81 157 TYR B C 1
ATOM 3564 O O . TYR B 1 157 ? 8.328 27.109 24.156 1 95.81 157 TYR B O 1
ATOM 3572 N N . TRP B 1 158 ? 9.102 25.016 24.281 1 94.38 158 TRP B N 1
ATOM 3573 C CA . TRP B 1 158 ? 8.102 24.625 25.266 1 94.38 158 TRP B CA 1
ATOM 3574 C C . TRP B 1 158 ? 8.383 25.312 26.609 1 94.38 158 TRP B C 1
ATOM 3576 O O . TRP B 1 158 ? 7.449 25.625 27.344 1 94.38 158 TRP B O 1
ATOM 3586 N N . GLU B 1 159 ? 9.586 25.562 26.922 1 92.06 159 GLU B N 1
ATOM 3587 C CA . GLU B 1 159 ? 9.938 26.328 28.125 1 92.06 159 GLU B CA 1
ATOM 3588 C C . GLU B 1 159 ? 9.359 27.734 28.078 1 92.06 159 GLU B C 1
ATOM 3590 O O . GLU B 1 159 ? 8.836 28.234 29.078 1 92.06 159 GLU B O 1
ATOM 3595 N N . ILE B 1 160 ? 9.508 28.359 26.922 1 88.94 160 ILE B N 1
ATOM 3596 C CA . ILE B 1 160 ? 8.984 29.703 26.719 1 88.94 160 ILE B CA 1
ATOM 3597 C C . ILE B 1 160 ? 7.477 29.703 26.953 1 88.94 160 ILE B C 1
ATOM 3599 O O . ILE B 1 160 ? 6.953 30.562 27.672 1 88.94 160 ILE B O 1
ATOM 3603 N N . ILE B 1 161 ? 6.746 28.781 26.422 1 85.69 161 ILE B N 1
ATOM 3604 C CA . ILE B 1 161 ? 5.289 28.719 26.484 1 85.69 161 ILE B CA 1
ATOM 3605 C C . ILE B 1 161 ? 4.848 28.344 27.891 1 85.69 161 ILE B C 1
ATOM 3607 O O . ILE B 1 161 ? 3.852 28.875 28.391 1 85.69 161 ILE B O 1
ATOM 3611 N N . SER B 1 162 ? 5.551 27.391 28.578 1 83.31 162 SER B N 1
ATOM 3612 C CA . SER B 1 162 ? 5.23 26.906 29.922 1 83.31 162 SER B CA 1
ATOM 3613 C C . SER B 1 162 ? 5.395 28 30.969 1 83.31 162 SER B C 1
ATOM 3615 O O . SER B 1 162 ? 4.68 28.016 31.969 1 83.31 162 SER B O 1
ATOM 3617 N N . ALA B 1 163 ? 6.348 28.719 30.938 1 74.88 163 ALA B N 1
ATOM 3618 C CA . ALA B 1 163 ? 6.656 29.75 31.922 1 74.88 163 ALA B CA 1
ATOM 3619 C C . ALA B 1 163 ? 5.43 30.609 32.219 1 74.88 163 ALA B C 1
ATOM 3621 O O . ALA B 1 163 ? 5.242 31.047 33.375 1 74.88 163 ALA B O 1
ATOM 3622 N N . GLU B 1 164 ? 4.582 30.547 31.5 1 63.47 164 GLU B N 1
ATOM 3623 C CA . GLU B 1 164 ? 3.479 31.469 31.719 1 63.47 164 GLU B CA 1
ATOM 3624 C C . GLU B 1 164 ? 2.205 30.734 32.125 1 63.47 164 GLU B C 1
ATOM 3626 O O . GLU B 1 164 ? 1.365 31.281 32.844 1 63.47 164 GLU B O 1
ATOM 3631 N N . ASP B 1 165 ? 2.109 29.562 31.953 1 68.75 165 ASP B N 1
ATOM 3632 C CA . ASP B 1 165 ? 0.804 28.938 32.156 1 68.75 165 ASP B CA 1
ATOM 3633 C C . ASP B 1 165 ? 0.925 27.641 32.938 1 68.75 165 ASP B C 1
ATOM 3635 O O . ASP B 1 165 ? -0.067 26.938 33.156 1 68.75 165 ASP B O 1
ATOM 3639 N N . ASP B 1 166 ? 2.119 27.438 33.5 1 79.88 166 ASP B N 1
ATOM 3640 C CA . ASP B 1 166 ? 2.373 26.188 34.219 1 79.88 166 ASP B CA 1
ATOM 3641 C C . ASP B 1 166 ? 2.051 24.984 33.312 1 79.88 166 ASP B C 1
ATOM 3643 O O . ASP B 1 166 ? 1.372 24.047 33.75 1 79.88 166 ASP B O 1
ATOM 3647 N N . PHE B 1 167 ? 2.381 25.219 32.125 1 86.62 167 PHE B N 1
ATOM 3648 C CA . PHE B 1 167 ? 2.111 24.188 31.109 1 86.62 167 PHE B CA 1
ATOM 3649 C C . PHE B 1 167 ? 3.359 23.359 30.828 1 86.62 167 PHE B C 1
ATOM 3651 O O . PHE B 1 167 ? 4.473 23.891 30.812 1 86.62 167 PHE B O 1
ATOM 3658 N N . ARG B 1 168 ? 3.137 22.016 30.781 1 88.06 168 ARG B N 1
ATOM 3659 C CA . ARG B 1 168 ? 4.16 21.094 30.312 1 88.06 168 ARG B CA 1
ATOM 3660 C C . ARG B 1 168 ? 3.629 20.219 29.188 1 88.06 168 ARG B C 1
ATOM 3662 O O . ARG B 1 168 ? 2.574 19.594 29.328 1 88.06 168 ARG B O 1
ATOM 3669 N N . ARG B 1 169 ? 4.453 20.281 28.109 1 91.31 169 ARG B N 1
ATOM 3670 C CA . ARG B 1 169 ? 4.039 19.422 27 1 91.31 169 ARG B CA 1
ATOM 3671 C C . ARG B 1 169 ? 4.242 17.953 27.328 1 91.31 169 ARG B C 1
ATOM 3673 O O . ARG B 1 169 ? 5.344 17.531 27.688 1 91.31 169 ARG B O 1
ATOM 3680 N N . LEU B 1 170 ? 3.195 17.203 27.25 1 88.44 170 LEU B N 1
ATOM 3681 C CA . LEU B 1 170 ? 3.191 15.766 27.516 1 88.44 170 LEU B CA 1
ATOM 3682 C C . LEU B 1 170 ? 2.498 15.008 26.391 1 88.44 170 LEU B C 1
ATOM 3684 O O . LEU B 1 170 ? 1.364 14.547 26.547 1 88.44 170 LEU B O 1
ATOM 3688 N N . PRO B 1 171 ? 3.213 14.766 25.359 1 88.69 171 PRO B N 1
ATOM 3689 C CA . PRO B 1 171 ? 2.594 14.094 24.219 1 88.69 171 PRO B CA 1
ATOM 3690 C C . PRO B 1 171 ? 1.978 12.742 24.594 1 88.69 171 PRO B C 1
ATOM 3692 O O . PRO B 1 171 ? 2.633 11.914 25.234 1 88.69 171 PRO B O 1
ATOM 3695 N N . GLY B 1 172 ? 0.741 12.578 24.172 1 86.31 172 GLY B N 1
ATOM 3696 C CA . GLY B 1 172 ? 0.064 11.297 24.297 1 86.31 172 GLY B CA 1
ATOM 3697 C C . GLY B 1 172 ? -0.347 10.969 25.719 1 86.31 172 GLY B C 1
ATOM 3698 O O . GLY B 1 172 ? -0.868 9.883 25.984 1 86.31 172 GLY B O 1
ATOM 3699 N N . LEU B 1 173 ? -0.147 11.781 26.641 1 77.12 173 LEU B N 1
ATOM 3700 C CA . LEU B 1 173 ? -0.345 11.414 28.031 1 77.12 173 LEU B CA 1
ATOM 3701 C C . LEU B 1 173 ? -1.564 12.125 28.609 1 77.12 173 LEU B C 1
ATOM 3703 O O . LEU B 1 173 ? -2.102 11.711 29.641 1 77.12 173 LEU B O 1
ATOM 3707 N N . ALA B 1 174 ? -1.923 13.242 28.062 1 72.12 174 ALA B N 1
ATOM 3708 C CA . ALA B 1 174 ? -3.055 14 28.594 1 72.12 174 ALA B CA 1
ATOM 3709 C C . ALA B 1 174 ? -4.133 14.188 27.531 1 72.12 174 ALA B C 1
ATOM 3711 O O . ALA B 1 174 ? -3.826 14.5 26.375 1 72.12 174 ALA B O 1
ATOM 3712 N N . ALA B 1 175 ? -5.379 14.016 28.078 1 75.44 175 ALA B N 1
ATOM 3713 C CA . ALA B 1 175 ? -6.48 14.102 27.125 1 75.44 175 ALA B CA 1
ATOM 3714 C C . ALA B 1 175 ? -7.23 15.422 27.266 1 75.44 175 ALA B C 1
ATOM 3716 O O . ALA B 1 175 ? -8.234 15.648 26.594 1 75.44 175 ALA B O 1
ATOM 3717 N N . THR B 1 176 ? -6.656 16.25 28.156 1 80.25 176 THR B N 1
ATOM 3718 C CA . THR B 1 176 ? -7.367 17.516 28.344 1 80.25 176 THR B CA 1
ATOM 3719 C C . THR B 1 176 ? -6.418 18.703 28.188 1 80.25 176 THR B C 1
ATOM 3721 O O . THR B 1 176 ? -5.203 18.516 28.094 1 80.25 176 THR B O 1
ATOM 3724 N N . GLY B 1 177 ? -7.059 19.859 28 1 89.56 177 GLY B N 1
ATOM 3725 C CA . GLY B 1 177 ? -6.285 21.078 27.906 1 89.56 177 GLY B CA 1
ATOM 3726 C C . GLY B 1 177 ? -5.43 21.141 26.656 1 89.56 177 GLY B C 1
ATOM 3727 O O . GLY B 1 177 ? -5.812 20.609 25.609 1 89.56 177 GLY B O 1
ATOM 3728 N N . TRP B 1 178 ? -4.371 21.891 26.797 1 92.31 178 TRP B N 1
ATOM 3729 C CA . TRP B 1 178 ? -3.502 22.141 25.656 1 92.31 178 TRP B CA 1
ATOM 3730 C C . TRP B 1 178 ? -2.875 20.844 25.156 1 92.31 178 TRP B C 1
ATOM 3732 O O . TRP B 1 178 ? -2.77 20.609 23.953 1 92.31 178 TRP B O 1
ATOM 3742 N N . ASN B 1 179 ? -2.527 20 26.094 1 92.88 179 ASN B N 1
ATOM 3743 C CA . ASN B 1 179 ? -1.906 18.734 25.688 1 92.88 179 ASN B CA 1
ATOM 3744 C C . ASN B 1 179 ? -2.859 17.875 24.859 1 92.88 179 ASN B C 1
ATOM 3746 O O . ASN B 1 179 ? -2.482 17.375 23.797 1 92.88 179 ASN B O 1
ATOM 3750 N N . GLY B 1 180 ? -4.055 17.734 25.328 1 93.06 180 GLY B N 1
ATOM 3751 C CA . GLY B 1 180 ? -5.051 16.984 24.578 1 93.06 180 GLY B CA 1
ATOM 3752 C C . GLY B 1 180 ? -5.402 17.609 23.25 1 93.06 180 GLY B C 1
ATOM 3753 O O . GLY B 1 180 ? -5.535 16.922 22.234 1 93.06 180 GLY B O 1
ATOM 3754 N N . ALA B 1 181 ? -5.523 18.891 23.281 1 94.12 181 ALA B N 1
ATOM 3755 C CA . ALA B 1 181 ? -5.879 19.625 22.062 1 94.12 181 ALA B CA 1
ATOM 3756 C C . ALA B 1 181 ? -4.773 19.516 21.016 1 94.12 181 ALA B C 1
ATOM 3758 O O . ALA B 1 181 ? -5.047 19.312 19.828 1 94.12 181 ALA B O 1
ATOM 3759 N N . LEU B 1 182 ? -3.584 19.688 21.469 1 95.5 182 LEU B N 1
ATOM 3760 C CA . LEU B 1 182 ? -2.441 19.578 20.578 1 95.5 182 LEU B CA 1
ATOM 3761 C C . LEU B 1 182 ? -2.365 18.172 19.969 1 95.5 182 LEU B C 1
ATOM 3763 O O . LEU B 1 182 ? -2.217 18.016 18.766 1 95.5 182 LEU B O 1
ATOM 3767 N N . ASP B 1 183 ? -2.51 17.203 20.844 1 93.81 183 ASP B N 1
ATOM 3768 C CA . ASP B 1 183 ? -2.465 15.828 20.359 1 93.81 183 ASP B CA 1
ATOM 3769 C C . ASP B 1 183 ? -3.547 15.586 19.312 1 93.81 183 ASP B C 1
ATOM 3771 O O . ASP B 1 183 ? -3.285 14.969 18.266 1 93.81 183 ASP B O 1
ATOM 3775 N N . TYR B 1 184 ? -4.68 16.078 19.594 1 92.56 184 TYR B N 1
ATOM 3776 C CA . TYR B 1 184 ? -5.805 15.883 18.688 1 92.56 184 TYR B CA 1
ATOM 3777 C C . TYR B 1 184 ? -5.566 16.609 17.359 1 92.56 184 TYR B C 1
ATOM 3779 O O . TYR B 1 184 ? -5.742 16.047 16.297 1 92.56 184 TYR B O 1
ATOM 3787 N N . ALA B 1 185 ? -5.184 17.797 17.406 1 95.12 185 ALA B N 1
ATOM 3788 C CA . ALA B 1 185 ? -4.98 18.609 16.203 1 95.12 185 ALA B CA 1
ATOM 3789 C C . ALA B 1 185 ? -3.834 18.062 15.359 1 95.12 185 ALA B C 1
ATOM 3791 O O . ALA B 1 185 ? -3.898 18.078 14.133 1 95.12 185 ALA B O 1
ATOM 3792 N N . TYR B 1 186 ? -2.828 17.547 16.031 1 95.69 186 TYR B N 1
ATOM 3793 C CA . TYR B 1 186 ? -1.718 16.953 15.312 1 95.69 186 TYR B CA 1
ATOM 3794 C C . TYR B 1 186 ? -2.17 15.695 14.562 1 95.69 186 TYR B C 1
ATOM 3796 O O . TYR B 1 186 ? -1.668 15.398 13.477 1 95.69 186 TYR B O 1
ATOM 3804 N N . THR B 1 187 ? -3.055 14.992 15.148 1 91.38 187 THR B N 1
ATOM 3805 C CA . THR B 1 187 ? -3.6 13.812 14.492 1 91.38 187 THR B CA 1
ATOM 3806 C C . THR B 1 187 ? -4.34 14.203 13.211 1 91.38 187 THR B C 1
ATOM 3808 O O . THR B 1 187 ? -4.195 13.539 12.18 1 91.38 187 THR B O 1
ATOM 3811 N N . VAL B 1 188 ? -5.094 15.242 13.312 1 92.06 188 VAL B N 1
ATOM 3812 C CA . VAL B 1 188 ? -5.82 15.742 12.156 1 92.06 188 VAL B CA 1
ATOM 3813 C C . VAL B 1 188 ? -4.832 16.219 11.094 1 92.06 188 VAL B C 1
ATOM 3815 O O . VAL B 1 188 ? -4.969 15.891 9.914 1 92.06 188 VAL B O 1
ATOM 3818 N N . LEU B 1 189 ? -3.844 16.922 11.523 1 96.44 189 LEU B N 1
ATOM 3819 C CA . LEU B 1 189 ? -2.809 17.406 10.617 1 96.44 189 LEU B CA 1
ATOM 3820 C C . LEU B 1 189 ? -2.102 16.25 9.93 1 96.44 189 LEU B C 1
ATOM 3822 O O . LEU B 1 189 ? -1.829 16.297 8.727 1 96.44 189 LEU B O 1
ATOM 3826 N N . ARG B 1 190 ? -1.846 15.258 10.664 1 94.12 190 ARG B N 1
ATOM 3827 C CA . ARG B 1 190 ? -1.199 14.07 10.117 1 94.12 190 ARG B CA 1
ATOM 3828 C C . ARG B 1 190 ? -2.047 13.438 9.016 1 94.12 190 ARG B C 1
ATOM 3830 O O . ARG B 1 190 ? -1.514 12.938 8.023 1 94.12 190 ARG B O 1
ATOM 3837 N N . GLY B 1 191 ? -3.309 13.484 9.219 1 90.62 191 GLY B N 1
ATOM 3838 C CA . GLY B 1 191 ? -4.207 13.016 8.172 1 90.62 191 GLY B CA 1
ATOM 3839 C C . GLY B 1 191 ? -4.055 13.781 6.875 1 90.62 191 GLY B C 1
ATOM 3840 O O . GLY B 1 191 ? -4.012 13.188 5.797 1 90.62 191 GLY B O 1
ATOM 3841 N N . HIS B 1 192 ? -3.934 15.07 7.004 1 92 192 HIS B N 1
ATOM 3842 C CA . HIS B 1 192 ? -3.697 15.891 5.82 1 92 192 HIS B CA 1
ATOM 3843 C C . HIS B 1 192 ? -2.354 15.555 5.18 1 92 192 HIS B C 1
ATOM 3845 O O . HIS B 1 192 ? -2.23 15.555 3.953 1 92 192 HIS B O 1
ATOM 3851 N N . GLY B 1 193 ? -1.415 15.297 5.984 1 95.5 193 GLY B N 1
ATOM 3852 C CA . GLY B 1 193 ? -0.122 14.867 5.477 1 95.5 193 GLY B CA 1
ATOM 3853 C C . GLY B 1 193 ? -0.187 13.562 4.707 1 95.5 193 GLY B C 1
ATOM 3854 O O . GLY B 1 193 ? 0.433 13.422 3.65 1 95.5 193 GLY B O 1
ATOM 3855 N N . MET B 1 194 ? -0.932 12.656 5.254 1 90.31 194 MET B N 1
ATOM 3856 C CA . MET B 1 194 ? -1.099 11.375 4.578 1 90.31 194 MET B CA 1
ATOM 3857 C C . MET B 1 194 ? -1.706 11.562 3.191 1 90.31 194 MET B C 1
ATOM 3859 O O . MET B 1 194 ? -1.222 10.992 2.215 1 90.31 194 MET B O 1
ATOM 3863 N N . ARG B 1 195 ? -2.682 12.352 3.154 1 88.12 195 ARG B N 1
ATOM 3864 C CA . ARG B 1 195 ? -3.312 12.633 1.869 1 88.12 195 ARG B CA 1
ATOM 3865 C C . ARG B 1 195 ? -2.334 13.312 0.915 1 88.12 195 ARG B C 1
ATOM 3867 O O . ARG B 1 195 ? -2.291 12.984 -0.273 1 88.12 195 ARG B O 1
ATOM 3874 N N . ALA B 1 196 ? -1.594 14.203 1.42 1 92.75 196 ALA B N 1
ATOM 3875 C CA . ALA B 1 196 ? -0.628 14.93 0.599 1 92.75 196 ALA B CA 1
ATOM 3876 C C . ALA B 1 196 ? 0.41 13.984 0.006 1 92.75 196 ALA B C 1
ATOM 3878 O O . ALA B 1 196 ? 0.685 14.023 -1.195 1 92.75 196 ALA B O 1
ATOM 3879 N N . ILE B 1 197 ? 0.914 13.117 0.808 1 92.25 197 ILE B N 1
ATOM 3880 C CA . ILE B 1 197 ? 1.961 12.188 0.396 1 92.25 197 ILE B CA 1
ATOM 3881 C C . ILE B 1 197 ? 1.408 11.211 -0.643 1 92.25 197 ILE B C 1
ATOM 3883 O O . ILE B 1 197 ? 2.053 10.945 -1.66 1 92.25 197 ILE B O 1
ATOM 3887 N N . CYS B 1 198 ? 0.284 10.719 -0.389 1 82.44 198 CYS B N 1
ATOM 3888 C CA . CYS B 1 198 ? -0.344 9.789 -1.325 1 82.44 198 CYS B CA 1
ATOM 3889 C C . CYS B 1 198 ? -0.661 10.484 -2.646 1 82.44 198 CYS B C 1
ATOM 3891 O O . CYS B 1 198 ? -0.443 9.914 -3.717 1 82.44 198 CYS B O 1
ATOM 3893 N N . SER B 1 199 ? -1.101 11.703 -2.533 1 82.12 199 SER B N 1
ATOM 3894 C CA . SER B 1 199 ? -1.445 12.469 -3.727 1 82.12 199 SER B CA 1
ATOM 3895 C C . SER B 1 199 ? -0.207 12.781 -4.562 1 82.12 199 SER B C 1
ATOM 3897 O O . SER B 1 199 ? -0.302 12.977 -5.773 1 82.12 199 SER B O 1
ATOM 3899 N N . ALA B 1 200 ? 0.888 12.781 -3.965 1 87.69 200 ALA B N 1
ATOM 3900 C CA . ALA B 1 200 ? 2.135 13.094 -4.656 1 87.69 200 ALA B CA 1
ATOM 3901 C C . ALA B 1 200 ? 2.807 11.828 -5.18 1 87.69 200 ALA B C 1
ATOM 3903 O O . ALA B 1 200 ? 3.883 11.891 -5.777 1 87.69 200 ALA B O 1
ATOM 3904 N N . GLY B 1 201 ? 2.164 10.727 -4.945 1 78.69 201 GLY B N 1
ATOM 3905 C CA . GLY B 1 201 ? 2.727 9.477 -5.43 1 78.69 201 GLY B CA 1
ATOM 3906 C C . GLY B 1 201 ? 3.965 9.047 -4.668 1 78.69 201 GLY B C 1
ATOM 3907 O O . GLY B 1 201 ? 4.867 8.43 -5.234 1 78.69 201 GLY B O 1
ATOM 3908 N N . LEU B 1 202 ? 4.059 9.398 -3.465 1 87.44 202 LEU B N 1
ATOM 3909 C CA . LEU B 1 202 ? 5.234 9.109 -2.652 1 87.44 202 LEU B CA 1
ATOM 3910 C C . LEU B 1 202 ? 4.988 7.902 -1.748 1 87.44 202 LEU B C 1
ATOM 3912 O O . LEU B 1 202 ? 3.842 7.586 -1.428 1 87.44 202 LEU B O 1
ATOM 3916 N N . VAL B 1 203 ? 6.105 7.285 -1.379 1 82 203 VAL B N 1
ATOM 3917 C CA . VAL B 1 203 ? 6.047 6.145 -0.469 1 82 203 VAL B CA 1
ATOM 3918 C C . VAL B 1 203 ? 6.086 6.633 0.977 1 82 203 VAL B C 1
ATOM 3920 O O . VAL B 1 203 ? 7.062 7.254 1.403 1 82 203 VAL B O 1
ATOM 3923 N N . GLY B 1 204 ? 5.09 6.312 1.757 1 86.75 204 GLY B N 1
ATOM 3924 C CA . GLY B 1 204 ? 4.949 6.816 3.115 1 86.75 204 GLY B CA 1
ATOM 3925 C C . GLY B 1 204 ? 5.984 6.254 4.07 1 86.75 204 GLY B C 1
ATOM 3926 O O . GLY B 1 204 ? 6.426 6.949 4.988 1 86.75 204 GLY B O 1
ATOM 3927 N N . THR B 1 205 ? 6.422 5.043 3.85 1 79.75 205 THR B N 1
ATOM 3928 C CA . THR B 1 205 ? 7.32 4.375 4.781 1 79.75 205 THR B CA 1
ATOM 3929 C C . THR B 1 205 ? 8.742 4.91 4.641 1 79.75 205 THR B C 1
ATOM 3931 O O . THR B 1 205 ? 9.594 4.68 5.504 1 79.75 205 THR B O 1
ATOM 3934 N N . LEU B 1 206 ? 9.055 5.539 3.535 1 86.06 206 LEU B N 1
ATOM 3935 C CA . LEU B 1 206 ? 10.391 6.059 3.273 1 86.06 206 LEU B CA 1
ATOM 3936 C C . LEU B 1 206 ? 10.547 7.473 3.824 1 86.06 206 LEU B C 1
ATOM 3938 O O . LEU B 1 206 ? 10.445 8.453 3.078 1 86.06 206 LEU B O 1
ATOM 3942 N N . GLY B 1 207 ? 10.852 7.504 5.043 1 91.19 207 GLY B N 1
ATOM 3943 C CA . GLY B 1 207 ? 11.094 8.789 5.676 1 91.19 207 GLY B CA 1
ATOM 3944 C C . GLY B 1 207 ? 12.414 9.422 5.273 1 91.19 207 GLY B C 1
ATOM 3945 O O . GLY B 1 207 ? 13.281 8.742 4.711 1 91.19 207 GLY B O 1
ATOM 3946 N N . VAL B 1 208 ? 12.477 10.75 5.582 1 92.75 208 VAL B N 1
ATOM 3947 C CA . VAL B 1 208 ? 13.742 11.461 5.434 1 92.75 208 VAL B CA 1
ATOM 3948 C C . VAL B 1 208 ? 14.625 11.203 6.652 1 92.75 208 VAL B C 1
ATOM 3950 O O . VAL B 1 208 ? 15.797 10.852 6.516 1 92.75 208 VAL B O 1
ATOM 3953 N N . PHE B 1 209 ? 14.078 11.406 7.781 1 91.5 209 PHE B N 1
ATOM 3954 C CA . PHE B 1 209 ? 14.758 11.195 9.055 1 91.5 209 PHE B CA 1
ATOM 3955 C C . PHE B 1 209 ? 14.117 10.047 9.828 1 91.5 209 PHE B C 1
ATOM 3957 O O . PHE B 1 209 ? 14.82 9.18 10.344 1 91.5 209 PHE B O 1
ATOM 3964 N N . HIS B 1 210 ? 12.836 10.039 9.93 1 87.44 210 HIS B N 1
ATOM 3965 C CA . HIS B 1 210 ? 12.117 9.023 10.688 1 87.44 210 HIS B CA 1
ATOM 3966 C C . HIS B 1 210 ? 12.18 7.672 9.984 1 87.44 210 HIS B C 1
ATOM 3968 O O . HIS B 1 210 ? 12 7.586 8.773 1 87.44 210 HIS B O 1
ATOM 3974 N N . HIS B 1 211 ? 12.555 6.527 10.625 1 75.31 211 HIS B N 1
ATOM 3975 C CA . HIS B 1 211 ? 12.68 5.195 10.047 1 75.31 211 HIS B CA 1
ATOM 3976 C C . HIS B 1 211 ? 12.062 4.137 10.953 1 75.31 211 HIS B C 1
ATOM 3978 O O . HIS B 1 211 ? 12.172 2.938 10.68 1 75.31 211 HIS B O 1
ATOM 3984 N N . GLY B 1 212 ? 11.141 4.434 11.727 1 62.97 212 GLY B N 1
ATOM 3985 C CA . GLY B 1 212 ? 10.602 3.451 12.648 1 62.97 212 GLY B CA 1
ATOM 3986 C C . GLY B 1 212 ? 9.961 2.26 11.961 1 62.97 212 GLY B C 1
ATOM 3987 O O . GLY B 1 212 ? 9.219 2.424 10.992 1 62.97 212 GLY B O 1
ATOM 3988 N N . ARG B 1 213 ? 10.375 1.043 12.5 1 58.12 213 ARG B N 1
ATOM 3989 C CA . ARG B 1 213 ? 9.797 -0.191 11.977 1 58.12 213 ARG B CA 1
ATOM 3990 C C . ARG B 1 213 ? 8.281 -0.216 12.172 1 58.12 213 ARG B C 1
ATOM 3992 O O . ARG B 1 213 ? 7.785 0.192 13.219 1 58.12 213 ARG B O 1
ATOM 3999 N N . GLY B 1 214 ? 7.547 -0.149 11.102 1 62.34 214 GLY B N 1
ATOM 4000 C CA . GLY B 1 214 ? 6.102 -0.271 11.195 1 62.34 214 GLY B CA 1
ATOM 4001 C C . GLY B 1 214 ? 5.371 1.026 10.906 1 62.34 214 GLY B C 1
ATOM 4002 O O . GLY B 1 214 ? 4.145 1.047 10.812 1 62.34 214 GLY B O 1
ATOM 4003 N N . ASN B 1 215 ? 6.113 2.094 10.938 1 75.12 215 ASN B N 1
ATOM 4004 C CA . ASN B 1 215 ? 5.492 3.371 10.609 1 75.12 215 ASN B CA 1
ATOM 4005 C C . ASN B 1 215 ? 5.258 3.514 9.109 1 75.12 215 ASN B C 1
ATOM 4007 O O . ASN B 1 215 ? 6.184 3.836 8.359 1 75.12 215 ASN B O 1
ATOM 4011 N N . GLN B 1 216 ? 4.023 3.336 8.719 1 76.56 216 GLN B N 1
ATOM 4012 C CA . GLN B 1 216 ? 3.674 3.34 7.305 1 76.56 216 GLN B CA 1
ATOM 4013 C C . GLN B 1 216 ? 3.746 4.75 6.723 1 76.56 216 GLN B C 1
ATOM 4015 O O . GLN B 1 216 ? 3.738 4.922 5.504 1 76.56 216 GLN B O 1
ATOM 4020 N N . PHE B 1 217 ? 3.838 5.707 7.629 1 88.19 217 PHE B N 1
ATOM 4021 C CA . PHE B 1 217 ? 3.848 7.082 7.145 1 88.19 217 PHE B CA 1
ATOM 4022 C C . PHE B 1 217 ? 4.938 7.891 7.836 1 88.19 217 PHE B C 1
ATOM 4024 O O . PHE B 1 217 ? 4.691 9.008 8.305 1 88.19 217 PHE B O 1
ATOM 4031 N N . ALA B 1 218 ? 6.113 7.273 7.898 1 89.62 218 ALA B N 1
ATOM 4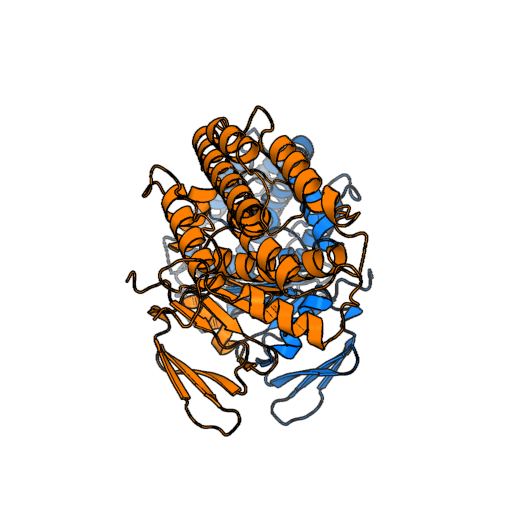032 C CA . ALA B 1 218 ? 7.289 7.953 8.438 1 89.62 218 ALA B CA 1
ATOM 4033 C C . ALA B 1 218 ? 7.551 9.266 7.703 1 89.62 218 ALA B C 1
ATOM 4035 O O . ALA B 1 218 ? 7.961 10.258 8.312 1 89.62 218 ALA B O 1
ATOM 4036 N N . LEU B 1 219 ? 7.293 9.281 6.402 1 94 219 LEU B N 1
ATOM 4037 C CA . LEU B 1 219 ? 7.527 10.477 5.605 1 94 219 LEU B CA 1
ATOM 4038 C C . LEU B 1 219 ? 6.609 11.617 6.051 1 94 219 LEU B C 1
ATOM 4040 O O . LEU B 1 219 ? 7.008 12.781 6.035 1 94 219 LEU B O 1
ATOM 4044 N N . VAL B 1 220 ? 5.379 11.281 6.426 1 95.25 220 VAL B N 1
ATOM 4045 C CA . VAL B 1 220 ? 4.457 12.297 6.926 1 95.25 220 VAL B CA 1
ATOM 4046 C C . VAL B 1 220 ? 5.023 12.93 8.195 1 95.25 220 VAL B C 1
ATOM 4048 O O . VAL B 1 220 ? 4.977 14.148 8.367 1 95.25 220 VAL B O 1
ATOM 4051 N N . ASP B 1 221 ? 5.613 12.156 9.039 1 94.88 221 ASP B N 1
ATOM 4052 C CA . ASP B 1 221 ? 6.148 12.633 10.312 1 94.88 221 ASP B CA 1
ATOM 4053 C C . ASP B 1 221 ? 7.336 13.57 10.094 1 94.88 221 ASP B C 1
ATOM 4055 O O . ASP B 1 221 ? 7.641 14.398 10.953 1 94.88 221 ASP B O 1
ATOM 4059 N N . ASP B 1 222 ? 7.949 13.43 8.953 1 97.44 222 ASP B N 1
ATOM 4060 C CA . ASP B 1 222 ? 9.031 14.336 8.578 1 97.44 222 ASP B CA 1
ATOM 4061 C C . ASP B 1 222 ? 8.484 15.633 7.977 1 97.44 222 ASP B C 1
ATOM 4063 O O . ASP B 1 222 ? 8.805 16.719 8.438 1 97.44 222 ASP B O 1
ATOM 4067 N N . LEU B 1 223 ? 7.602 15.508 7.039 1 98.25 223 LEU B N 1
ATOM 4068 C CA . LEU B 1 223 ? 7.164 16.656 6.25 1 98.25 223 LEU B CA 1
ATOM 4069 C C . LEU B 1 223 ? 6.156 17.5 7.027 1 98.25 223 LEU B C 1
ATOM 4071 O O . LEU B 1 223 ? 5.887 18.641 6.664 1 98.25 223 LEU B O 1
ATOM 4075 N N . ILE B 1 224 ? 5.645 16.938 8.094 1 98.25 224 ILE B N 1
ATOM 4076 C CA . ILE B 1 224 ? 4.609 17.609 8.875 1 98.25 224 ILE B CA 1
ATOM 4077 C C . ILE B 1 224 ? 5.238 18.703 9.734 1 98.25 224 ILE B C 1
ATOM 4079 O O . ILE B 1 224 ? 4.547 19.625 10.188 1 98.25 224 ILE B O 1
ATOM 4083 N N . GLU B 1 225 ? 6.535 18.672 9.961 1 98.25 225 GLU B N 1
ATOM 4084 C CA . GLU B 1 225 ? 7.23 19.469 10.969 1 98.25 225 GLU B CA 1
ATOM 4085 C C . GLU B 1 225 ? 7.059 20.953 10.719 1 98.25 225 GLU B C 1
ATOM 4087 O O . GLU B 1 225 ? 6.766 21.719 11.641 1 98.25 225 GLU B O 1
ATOM 4092 N N . PRO B 1 226 ? 7.129 21.438 9.492 1 98.38 226 PRO B N 1
ATOM 4093 C CA . PRO B 1 226 ? 6.977 22.875 9.242 1 98.38 226 PRO B CA 1
ATOM 4094 C C . PRO B 1 226 ? 5.574 23.391 9.562 1 98.38 226 PRO B C 1
ATOM 4096 O O . PRO B 1 226 ? 5.367 24.594 9.688 1 98.38 226 PRO B O 1
ATOM 4099 N N . PHE B 1 227 ? 4.641 22.5 9.688 1 98.31 227 PHE B N 1
ATOM 4100 C CA . PHE B 1 227 ? 3.246 22.906 9.836 1 98.31 227 PHE B CA 1
ATOM 4101 C C . PHE B 1 227 ? 2.84 22.906 11.305 1 98.31 227 PHE B C 1
ATOM 4103 O O . PHE B 1 227 ? 1.843 23.531 11.68 1 98.31 227 PHE B O 1
ATOM 4110 N N . ARG B 1 228 ? 3.543 22.203 12.156 1 97.88 228 ARG B N 1
ATOM 4111 C CA . ARG B 1 228 ? 3.176 22.031 13.555 1 97.88 228 ARG B CA 1
ATOM 4112 C C . ARG B 1 228 ? 3.051 23.375 14.266 1 97.88 228 ARG B C 1
ATOM 4114 O O . ARG B 1 228 ? 2.107 23.594 15.031 1 97.88 228 ARG B O 1
ATOM 4121 N N . PRO B 1 229 ? 3.973 24.359 14 1 97.38 229 PRO B N 1
ATOM 4122 C CA . PRO B 1 229 ? 3.857 25.641 14.68 1 97.38 229 PRO B CA 1
ATOM 4123 C C . PRO B 1 229 ? 2.529 26.344 14.406 1 97.38 229 PRO B C 1
ATOM 4125 O O . PRO B 1 229 ? 1.989 27.016 15.281 1 97.38 229 PRO B O 1
ATOM 4128 N N . ALA B 1 230 ? 2.041 26.203 13.203 1 96.75 230 ALA B N 1
ATOM 4129 C CA . ALA B 1 230 ? 0.742 26.797 12.891 1 96.75 230 ALA B CA 1
ATOM 4130 C C . ALA B 1 230 ? -0.359 26.188 13.75 1 96.75 230 ALA B C 1
ATOM 4132 O O . ALA B 1 230 ? -1.265 26.891 14.211 1 96.75 230 ALA B O 1
ATOM 4133 N N . ILE B 1 231 ? -0.271 24.906 13.977 1 96.94 231 ILE B N 1
ATOM 4134 C CA . ILE B 1 231 ? -1.241 24.203 14.797 1 96.94 231 ILE B CA 1
ATOM 4135 C C . ILE B 1 231 ? -1.107 24.641 16.25 1 96.94 231 ILE B C 1
ATOM 4137 O O . ILE B 1 231 ? -2.111 24.844 16.938 1 96.94 231 ILE B O 1
ATOM 4141 N N . ASP B 1 232 ? 0.15 24.781 16.688 1 96.25 232 ASP B N 1
ATOM 4142 C CA . ASP B 1 232 ? 0.38 25.281 18.031 1 96.25 232 ASP B CA 1
ATOM 4143 C C . ASP B 1 232 ? -0.357 26.609 18.266 1 96.25 232 ASP B C 1
ATOM 4145 O O . ASP B 1 232 ? -1.104 26.75 19.234 1 96.25 232 ASP B O 1
ATOM 4149 N N . TYR B 1 233 ? -0.126 27.469 17.391 1 94.88 233 TYR B N 1
ATOM 4150 C CA . TYR B 1 233 ? -0.74 28.781 17.516 1 94.88 233 TYR B CA 1
ATOM 4151 C C . TYR B 1 233 ? -2.26 28.672 17.578 1 94.88 233 TYR B C 1
ATOM 4153 O O . TYR B 1 233 ? -2.906 29.312 18.406 1 94.88 233 TYR B O 1
ATOM 4161 N N . ALA B 1 234 ? -2.811 27.906 16.688 1 94.06 234 ALA B N 1
ATOM 4162 C CA . ALA B 1 234 ? -4.258 27.734 16.641 1 94.06 234 ALA B CA 1
ATOM 4163 C C . ALA B 1 234 ? -4.793 27.172 17.953 1 94.06 234 ALA B C 1
ATOM 4165 O O . ALA B 1 234 ? -5.789 27.672 18.484 1 94.06 234 ALA B O 1
ATOM 4166 N N . VAL B 1 235 ? -4.141 26.188 18.469 1 94.44 235 VAL B N 1
ATOM 4167 C CA . VAL B 1 235 ? -4.578 25.562 19.719 1 94.44 235 VAL B CA 1
ATOM 4168 C C . VAL B 1 235 ? -4.512 26.562 20.859 1 94.44 235 VAL B C 1
ATOM 4170 O O . VAL B 1 235 ? -5.469 26.703 21.625 1 94.44 235 VAL B O 1
ATOM 4173 N N . PHE B 1 236 ? -3.438 27.328 20.984 1 91.94 236 PHE B N 1
ATOM 4174 C CA . PHE B 1 236 ? -3.258 28.281 22.078 1 91.94 236 PHE B CA 1
ATOM 4175 C C . PHE B 1 236 ? -4.266 29.422 21.969 1 91.94 236 PHE B C 1
ATOM 4177 O O . PHE B 1 236 ? -4.629 30.031 22.984 1 91.94 236 PHE B O 1
ATOM 4184 N N . SER B 1 237 ? -4.738 29.594 20.781 1 89.56 237 SER B N 1
ATOM 4185 C CA . SER B 1 237 ? -5.664 30.688 20.547 1 89.56 237 SER B CA 1
ATOM 4186 C C . SER B 1 237 ? -7.105 30.266 20.812 1 89.56 237 SER B C 1
ATOM 4188 O O . SER B 1 237 ? -7.945 31.094 21.156 1 89.56 237 SER B O 1
ATOM 4190 N N . ILE B 1 238 ? -7.41 29.016 20.703 1 89.81 238 ILE B N 1
ATOM 4191 C CA . ILE B 1 238 ? -8.805 28.594 20.672 1 89.81 238 ILE B CA 1
ATOM 4192 C C . ILE B 1 238 ? -9.141 27.828 21.953 1 89.81 238 ILE B C 1
ATOM 4194 O O . ILE B 1 238 ? -10.297 27.781 22.375 1 89.81 238 ILE B O 1
ATOM 4198 N N . VAL B 1 239 ? -8.203 27.203 22.547 1 89.81 239 VAL B N 1
ATOM 4199 C CA . VAL B 1 239 ? -8.438 26.312 23.672 1 89.81 239 VAL B CA 1
ATOM 4200 C C . VAL B 1 239 ? -7.75 26.859 24.922 1 89.81 239 VAL B C 1
ATOM 4202 O O . VAL B 1 239 ? -6.613 27.328 24.844 1 89.81 239 VAL B O 1
ATOM 4205 N N . SER B 1 240 ? -8.508 26.797 26 1 87.12 240 SER B N 1
ATOM 4206 C CA . SER B 1 240 ? -7.871 27.109 27.281 1 87.12 240 SER B CA 1
ATOM 4207 C C . SER B 1 240 ? -7.176 25.891 27.859 1 87.12 240 SER B C 1
ATOM 4209 O O . SER B 1 240 ? -7.559 24.75 27.578 1 87.12 240 SER B O 1
ATOM 4211 N N . ASN B 1 241 ? -6.133 26.156 28.625 1 84.44 241 ASN B N 1
ATOM 4212 C CA . ASN B 1 241 ? -5.301 25.078 29.156 1 84.44 241 ASN B CA 1
ATOM 4213 C C . ASN B 1 241 ? -6.086 24.156 30.094 1 84.44 241 ASN B C 1
ATOM 4215 O O . ASN B 1 241 ? -5.648 23.047 30.406 1 84.44 241 ASN B O 1
ATOM 4219 N N . SER B 1 242 ? -7.25 24.453 30.453 1 79.56 242 SER B N 1
ATOM 4220 C CA . SER B 1 242 ? -8.055 23.641 31.359 1 79.56 242 SER B CA 1
ATOM 4221 C C . SER B 1 242 ? -9.305 23.109 30.656 1 79.56 242 SER B C 1
ATOM 4223 O O . SER B 1 242 ? -10.094 22.375 31.25 1 79.56 242 SER B O 1
ATOM 4225 N N . GLN B 1 243 ? -9.336 23.344 29.453 1 84.81 243 GLN B N 1
ATOM 4226 C CA . GLN B 1 243 ? -10.562 23.047 28.734 1 84.81 243 GLN B CA 1
ATOM 4227 C C . GLN B 1 243 ? -10.664 21.562 28.391 1 84.81 243 GLN B C 1
ATOM 4229 O O . GLN B 1 243 ? -9.664 20.922 28.062 1 84.81 243 GLN B O 1
ATOM 4234 N N . GLU B 1 244 ? -11.852 21.062 28.578 1 87.5 244 GLU B N 1
ATOM 4235 C CA . GLU B 1 244 ? -12.125 19.688 28.156 1 87.5 244 GLU B CA 1
ATOM 4236 C C . GLU B 1 244 ? -12.242 19.609 26.625 1 87.5 244 GLU B C 1
ATOM 4238 O O . GLU B 1 244 ? -12.711 20.547 25.984 1 87.5 244 GLU B O 1
ATOM 4243 N N . LEU B 1 245 ? -11.781 18.531 26.125 1 89.44 245 LEU B N 1
ATOM 4244 C CA . LEU B 1 245 ? -11.898 18.297 24.688 1 89.44 245 LEU B CA 1
ATOM 4245 C C . LEU B 1 245 ? -13.242 17.656 24.359 1 89.44 245 LEU B C 1
ATOM 4247 O O . LEU B 1 245 ? -13.312 16.469 24.062 1 89.44 245 LEU B O 1
ATOM 4251 N N . ASP B 1 246 ? -14.219 18.484 24.312 1 89.44 246 ASP B N 1
ATOM 4252 C CA . ASP B 1 246 ? -15.539 17.984 23.969 1 89.44 246 ASP B CA 1
ATOM 4253 C C . ASP B 1 246 ? -15.758 18.031 22.453 1 89.44 246 ASP B C 1
ATOM 4255 O O . ASP B 1 246 ? -14.836 18.359 21.703 1 89.44 246 ASP B O 1
ATOM 4259 N N . LYS B 1 247 ? -16.922 17.656 22.078 1 88.94 247 LYS B N 1
ATOM 4260 C CA . LYS B 1 247 ? -17.234 17.547 20.656 1 88.94 247 LYS B CA 1
ATOM 4261 C C . LYS B 1 247 ? -17.078 18.891 19.953 1 88.94 247 LYS B C 1
ATOM 4263 O O . LYS B 1 247 ? -16.562 18.953 18.828 1 88.94 247 LYS B O 1
ATOM 4268 N N . GLU B 1 248 ? -17.531 19.828 20.578 1 90.06 248 GLU B N 1
ATOM 4269 C CA . GLU B 1 248 ? -17.438 21.172 20 1 90.06 248 GLU B CA 1
ATOM 4270 C C . GLU B 1 248 ? -15.992 21.609 19.859 1 90.06 248 GLU B C 1
ATOM 4272 O O . GLU B 1 248 ? -15.609 22.172 18.828 1 90.06 248 GLU B O 1
ATOM 4277 N N . THR B 1 249 ? -15.195 21.438 20.859 1 90.56 249 THR B N 1
ATOM 4278 C CA . THR B 1 249 ? -13.781 21.797 20.797 1 90.56 249 THR B CA 1
ATOM 4279 C C . THR B 1 249 ? -13.07 21.016 19.703 1 90.56 249 THR B C 1
ATOM 4281 O O . THR B 1 249 ? -12.25 21.578 18.969 1 90.56 249 THR B O 1
ATOM 4284 N N . LYS B 1 250 ? -13.391 19.812 19.562 1 89.81 250 LYS B N 1
ATOM 4285 C CA . LYS B 1 250 ? -12.797 19 18.531 1 89.81 250 LYS B CA 1
ATOM 4286 C C . LYS B 1 250 ? -13.148 19.516 17.141 1 89.81 250 LYS B C 1
ATOM 4288 O O . LYS B 1 250 ? -12.297 19.562 16.25 1 89.81 250 LYS B O 1
ATOM 4293 N N . ARG B 1 251 ? -14.312 19.938 17 1 89.75 251 ARG B N 1
ATOM 4294 C CA . ARG B 1 251 ? -14.742 20.5 15.727 1 89.75 251 ARG B CA 1
ATOM 4295 C C . ARG B 1 251 ? -13.969 21.781 15.414 1 89.75 251 ARG B C 1
ATOM 4297 O O . ARG B 1 251 ? -13.586 22.016 14.258 1 89.75 251 ARG B O 1
ATOM 4304 N N . GLN B 1 252 ? -13.789 22.531 16.375 1 91.62 252 GLN B N 1
ATOM 4305 C CA . GLN B 1 252 ? -13.023 23.75 16.203 1 91.62 252 GLN B CA 1
ATOM 4306 C C . GLN B 1 252 ? -11.578 23.453 15.82 1 91.62 252 GLN B C 1
ATOM 4308 O O . GLN B 1 252 ? -10.992 24.141 14.992 1 91.62 252 GLN B O 1
ATOM 4313 N N . LEU B 1 253 ? -11.094 22.438 16.422 1 92.94 253 LEU B N 1
ATOM 4314 C CA . LEU B 1 253 ? -9.711 22.062 16.141 1 92.94 253 LEU B CA 1
ATOM 4315 C C . LEU B 1 253 ? -9.586 21.547 14.711 1 92.94 253 LEU B C 1
ATOM 4317 O O . LEU B 1 253 ? -8.617 21.859 14.016 1 92.94 253 LEU B O 1
ATOM 4321 N N . VAL B 1 254 ? -10.516 20.812 14.242 1 91.06 254 VAL B N 1
ATOM 4322 C CA . VAL B 1 254 ? -10.523 20.328 12.867 1 91.06 254 VAL B CA 1
ATOM 4323 C C . VAL B 1 254 ? -10.555 21.5 11.891 1 91.06 254 VAL B C 1
ATOM 4325 O O . VAL B 1 254 ? -9.82 21.516 10.906 1 91.06 254 VAL B O 1
ATOM 4328 N N . ALA B 1 255 ? -11.367 22.453 12.219 1 90.94 255 ALA B N 1
ATOM 4329 C CA . ALA B 1 255 ? -11.469 23.641 11.391 1 90.94 255 ALA B CA 1
ATOM 4330 C C . ALA B 1 255 ? -10.156 24.422 11.383 1 90.94 255 ALA B C 1
ATOM 4332 O O . ALA B 1 255 ? -9.758 24.984 10.352 1 90.94 255 ALA B O 1
ATOM 4333 N N . ALA B 1 256 ? -9.508 24.438 12.477 1 91.88 256 ALA B N 1
ATOM 4334 C CA . ALA B 1 256 ? -8.258 25.188 12.617 1 91.88 256 ALA B CA 1
ATOM 4335 C C . ALA B 1 256 ? -7.16 24.578 11.734 1 91.88 256 ALA B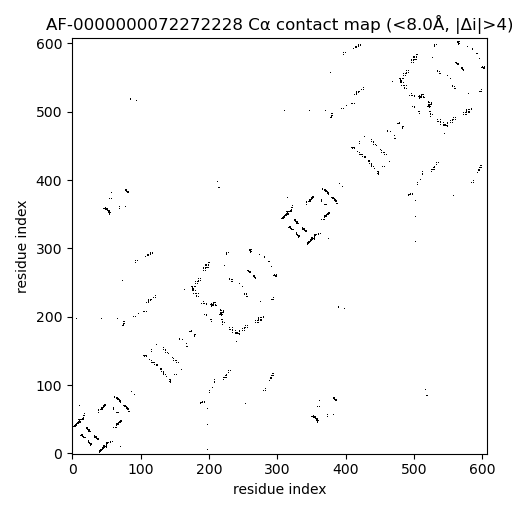 C 1
ATOM 4337 O O . ALA B 1 256 ? -6.309 25.312 11.211 1 91.88 256 ALA B O 1
ATOM 4338 N N . VAL B 1 257 ? -7.191 23.312 11.523 1 94.12 257 VAL B N 1
ATOM 4339 C CA . VAL B 1 257 ? -6.172 22.641 10.734 1 94.12 257 VAL B CA 1
ATOM 4340 C C . VAL B 1 257 ? -6.406 22.906 9.242 1 94.12 257 VAL B C 1
ATOM 4342 O O . VAL B 1 257 ? -5.539 22.625 8.414 1 94.12 257 VAL B O 1
ATOM 4345 N N . GLU B 1 258 ? -7.488 23.609 8.961 1 90.69 258 GLU B N 1
ATOM 4346 C CA . GLU B 1 258 ? -7.816 23.922 7.578 1 90.69 258 GLU B CA 1
ATOM 4347 C C . GLU B 1 258 ? -7.621 25.406 7.285 1 90.69 258 GLU B C 1
ATOM 4349 O O . GLU B 1 258 ? -7.863 25.859 6.164 1 90.69 258 GLU B O 1
ATOM 4354 N N . GLU B 1 259 ? -7.176 26.078 8.211 1 91.38 259 GLU B N 1
ATOM 4355 C CA . GLU B 1 259 ? -7.035 27.531 8.078 1 91.38 259 GLU B CA 1
ATOM 4356 C C . GLU B 1 259 ? -5.879 27.891 7.152 1 91.38 259 GLU B C 1
ATOM 4358 O O . GLU B 1 259 ? -5.035 27.031 6.844 1 91.38 259 GLU B O 1
ATOM 4363 N N . PRO B 1 260 ? -5.871 29.172 6.762 1 93.44 260 PRO B N 1
ATOM 4364 C CA . PRO B 1 260 ? -4.777 29.609 5.891 1 93.44 260 PRO B CA 1
ATOM 4365 C C . PRO B 1 260 ? -3.408 29.453 6.551 1 93.44 260 PRO B C 1
ATOM 4367 O O . PRO B 1 260 ? -3.258 29.734 7.742 1 93.44 260 PRO B O 1
ATOM 4370 N N . PHE B 1 261 ? -2.51 29.016 5.789 1 95.06 261 PHE B N 1
ATOM 4371 C CA . PHE B 1 261 ? -1.145 28.812 6.258 1 95.06 261 PHE B CA 1
ATOM 4372 C C . PHE B 1 261 ? -0.268 30 5.91 1 95.06 261 PHE B C 1
ATOM 4374 O O . PHE B 1 261 ? 0.682 30.312 6.633 1 95.06 261 PHE B O 1
ATOM 4381 N N . ASN B 1 262 ? -0.572 30.625 4.801 1 91.31 262 ASN B N 1
ATOM 4382 C CA . ASN B 1 262 ? 0.302 31.688 4.32 1 91.31 262 ASN B CA 1
ATOM 4383 C C . ASN B 1 262 ? -0.493 32.906 3.898 1 91.31 262 ASN B C 1
ATOM 4385 O O . ASN B 1 262 ? -1.724 32.906 3.971 1 91.31 262 ASN B O 1
ATOM 4389 N N . SER B 1 263 ? 0.277 33.906 3.428 1 88.75 263 SER B N 1
ATOM 4390 C CA . SER B 1 263 ? -0.325 35.219 3.146 1 88.75 263 SER B CA 1
ATOM 4391 C C . SER B 1 263 ? -1.181 35.156 1.885 1 88.75 263 SER B C 1
ATOM 4393 O O . SER B 1 263 ? -2.053 36.031 1.687 1 88.75 263 SER B O 1
ATOM 4395 N N . ALA B 1 264 ? -0.987 34.219 1.075 1 90.62 264 ALA B N 1
ATOM 4396 C CA . ALA B 1 264 ? -1.777 34.031 -0.142 1 90.62 264 ALA B CA 1
ATOM 4397 C C . ALA B 1 264 ? -3.145 33.438 0.17 1 90.62 264 ALA B C 1
ATOM 4399 O O . ALA B 1 264 ? -4.008 33.344 -0.708 1 90.62 264 ALA B O 1
ATOM 4400 N N . GLY B 1 265 ? -3.361 33 1.383 1 91.06 265 GLY B N 1
ATOM 4401 C CA . GLY B 1 265 ? -4.648 32.469 1.803 1 91.06 265 GLY B CA 1
ATOM 4402 C C . GLY B 1 265 ? -4.797 30.984 1.54 1 91.06 265 GLY B C 1
ATOM 4403 O O . GLY B 1 265 ? -5.891 30.438 1.671 1 91.06 265 GLY B O 1
ATOM 4404 N N . GLN B 1 266 ? -3.727 30.406 1.211 1 93.69 266 GLN B N 1
ATOM 4405 C CA . GLN B 1 266 ? -3.787 28.969 1.005 1 93.69 266 GLN B CA 1
ATOM 4406 C C . GLN B 1 266 ? -3.875 28.219 2.334 1 93.69 266 GLN B C 1
ATOM 4408 O O . GLN B 1 266 ? -3.16 28.547 3.283 1 93.69 266 GLN B O 1
ATOM 4413 N N . SER B 1 267 ? -4.773 27.25 2.322 1 94.06 267 SER B N 1
ATOM 4414 C CA . SER B 1 267 ? -4.996 26.5 3.553 1 94.06 267 SER B CA 1
ATOM 4415 C C . SER B 1 267 ? -3.826 25.578 3.854 1 94.06 267 SER B C 1
ATOM 4417 O O . SER B 1 267 ? -3.006 25.297 2.977 1 94.06 267 SER B O 1
ATOM 4419 N N . ILE B 1 268 ? -3.75 25.078 5.062 1 95.69 268 ILE B N 1
ATOM 4420 C CA . ILE B 1 268 ? -2.709 24.156 5.5 1 95.69 268 ILE B CA 1
ATOM 4421 C C . ILE B 1 268 ? -2.709 22.922 4.605 1 95.69 268 ILE B C 1
ATOM 4423 O O . ILE B 1 268 ? -1.671 22.547 4.059 1 95.69 268 ILE B O 1
ATOM 4427 N N . PRO B 1 269 ? -3.891 22.312 4.316 1 92.94 269 PRO B N 1
ATOM 4428 C CA . PRO B 1 269 ? -3.875 21.141 3.438 1 92.94 269 PRO B CA 1
ATOM 4429 C C . PRO B 1 269 ? -3.359 21.469 2.037 1 92.94 269 PRO B C 1
ATOM 4431 O O . PRO B 1 269 ? -2.631 20.672 1.446 1 92.94 269 PRO B O 1
ATOM 4434 N N . THR B 1 270 ? -3.693 22.594 1.54 1 92 270 THR B N 1
ATOM 4435 C CA . THR B 1 270 ? -3.25 23 0.209 1 92 270 THR B CA 1
ATOM 4436 C C . THR B 1 270 ? -1.733 23.156 0.169 1 92 270 THR B C 1
ATOM 4438 O O . THR B 1 270 ? -1.075 22.656 -0.746 1 92 270 THR B O 1
ATOM 4441 N N . VAL B 1 271 ? -1.215 23.844 1.125 1 96.44 271 VAL B N 1
ATOM 4442 C CA . VAL B 1 271 ? 0.225 24.062 1.187 1 96.44 271 VAL B CA 1
ATOM 4443 C C . VAL B 1 271 ? 0.948 22.75 1.437 1 96.44 271 VAL B C 1
ATOM 4445 O O . VAL B 1 271 ? 2.033 22.516 0.896 1 96.44 271 VAL B O 1
ATOM 4448 N N . PHE B 1 272 ? 0.362 21.891 2.264 1 96.81 272 PHE B N 1
ATOM 4449 C CA . PHE B 1 272 ? 0.946 20.578 2.537 1 96.81 272 PHE B CA 1
ATOM 4450 C C . PHE B 1 272 ? 1.042 19.75 1.263 1 96.81 272 PHE B C 1
ATOM 4452 O O . PHE B 1 272 ? 2.068 19.125 1.001 1 96.81 272 PHE B O 1
ATOM 4459 N N . THR B 1 273 ? 0.011 19.812 0.475 1 92.25 273 THR B N 1
ATOM 4460 C CA . THR B 1 273 ? -0.008 19.094 -0.792 1 92.25 273 THR B CA 1
ATOM 4461 C C . THR B 1 273 ? 1.07 19.625 -1.733 1 92.25 273 THR B C 1
ATOM 4463 O O . THR B 1 273 ? 1.788 18.844 -2.363 1 92.25 273 THR B O 1
ATOM 4466 N N . ALA B 1 274 ? 1.195 20.875 -1.773 1 94.06 274 ALA B N 1
ATOM 4467 C CA . ALA B 1 274 ? 2.217 21.484 -2.619 1 94.06 274 ALA B CA 1
ATOM 4468 C C . ALA B 1 274 ? 3.619 21.109 -2.145 1 94.06 274 ALA B C 1
ATOM 4470 O O . ALA B 1 274 ? 4.508 20.859 -2.961 1 94.06 274 ALA B O 1
ATOM 4471 N N . PHE B 1 275 ? 3.805 21.141 -0.94 1 97.5 275 PHE B N 1
ATOM 4472 C CA . PHE B 1 275 ? 5.094 20.781 -0.36 1 97.5 275 PHE B CA 1
ATOM 4473 C C . PHE B 1 275 ? 5.449 19.344 -0.67 1 97.5 275 PHE B C 1
ATOM 4475 O O . PHE B 1 275 ? 6.59 19.031 -1.031 1 97.5 275 PHE B O 1
ATOM 4482 N N . ALA B 1 276 ? 4.457 18.391 -0.532 1 95.75 276 ALA B N 1
ATOM 4483 C CA . ALA B 1 276 ? 4.676 17 -0.875 1 95.75 276 ALA B CA 1
ATOM 4484 C C . ALA B 1 276 ? 5.047 16.844 -2.348 1 95.75 276 ALA B C 1
ATOM 4486 O O . ALA B 1 276 ? 5.926 16.047 -2.695 1 95.75 276 ALA B O 1
ATOM 4487 N N . GLN B 1 277 ? 4.387 17.625 -3.164 1 92.38 277 GLN B N 1
ATOM 4488 C CA . GLN B 1 277 ? 4.711 17.594 -4.586 1 92.38 277 GLN B CA 1
ATOM 4489 C C . GLN B 1 277 ? 6.141 18.078 -4.828 1 92.38 277 GLN B C 1
ATOM 4491 O O . GLN B 1 277 ? 6.852 17.531 -5.672 1 92.38 277 GLN B O 1
ATOM 4496 N N . GLN B 1 278 ? 6.512 19.062 -4.172 1 96.75 278 GLN B N 1
ATOM 4497 C CA . GLN B 1 278 ? 7.887 19.547 -4.285 1 96.75 278 GLN B CA 1
ATOM 4498 C C . GLN B 1 278 ? 8.875 18.453 -3.867 1 96.75 278 GLN B C 1
ATOM 4500 O O . GLN B 1 278 ? 9.914 18.281 -4.512 1 96.75 278 GLN B O 1
ATOM 4505 N N . TYR B 1 279 ? 8.57 17.828 -2.824 1 97.19 279 TYR B N 1
ATOM 4506 C CA . TYR B 1 279 ? 9.438 16.734 -2.391 1 97.19 279 TYR B CA 1
ATOM 4507 C C . TYR B 1 279 ? 9.547 15.656 -3.467 1 97.19 279 TYR B C 1
ATOM 4509 O O . TYR B 1 279 ? 10.617 15.102 -3.688 1 97.19 279 TYR B O 1
ATOM 4517 N N . GLY B 1 280 ? 8.438 15.359 -4.062 1 93.06 280 GLY B N 1
ATOM 4518 C CA . GLY B 1 280 ? 8.469 14.453 -5.195 1 93.06 280 GLY B CA 1
ATOM 4519 C C . GLY B 1 280 ? 9.445 14.883 -6.277 1 93.06 280 GLY B C 1
ATOM 4520 O O . GLY B 1 280 ? 10.258 14.078 -6.746 1 93.06 280 GLY B O 1
ATOM 4521 N N . ARG B 1 281 ? 9.414 16.094 -6.594 1 94.44 281 ARG B N 1
ATOM 4522 C CA . ARG B 1 281 ? 10.328 16.625 -7.598 1 94.44 281 ARG B CA 1
ATOM 4523 C C . ARG B 1 281 ? 11.766 16.609 -7.09 1 94.44 281 ARG B C 1
ATOM 4525 O O . ARG B 1 281 ? 12.703 16.422 -7.867 1 94.44 281 ARG B O 1
ATOM 4532 N N . TYR B 1 282 ? 11.938 16.828 -5.891 1 96.81 282 TYR B N 1
ATOM 4533 C CA . TYR B 1 282 ? 13.25 16.781 -5.262 1 96.81 282 TYR B CA 1
ATOM 4534 C C . TYR B 1 282 ? 13.875 15.398 -5.387 1 96.81 282 TYR B C 1
ATOM 4536 O O . TYR B 1 282 ? 15.039 15.266 -5.785 1 96.81 282 TYR B O 1
ATOM 4544 N N . VAL B 1 283 ? 13.102 14.359 -5.094 1 94.25 283 VAL B N 1
ATOM 4545 C CA . VAL B 1 283 ? 13.664 13.016 -5.102 1 94.25 283 VAL B CA 1
ATOM 4546 C C . VAL B 1 283 ? 13.945 12.578 -6.539 1 94.25 283 VAL B C 1
ATOM 4548 O O . VAL B 1 283 ? 14.828 11.758 -6.785 1 94.25 283 VAL B O 1
ATOM 4551 N N . GLU B 1 284 ? 13.195 13.133 -7.449 1 91.62 284 GLU B N 1
ATOM 4552 C CA . GLU B 1 284 ? 13.391 12.805 -8.859 1 91.62 284 GLU B CA 1
ATOM 4553 C C . GLU B 1 284 ? 14.578 13.562 -9.438 1 91.62 284 GLU B C 1
ATOM 4555 O O . GLU B 1 284 ? 15.039 13.258 -10.547 1 91.62 284 GLU B O 1
ATOM 4560 N N . GLY B 1 285 ? 15.016 14.531 -8.758 1 93.19 285 GLY B N 1
ATOM 4561 C CA . GLY B 1 285 ? 16.172 15.289 -9.203 1 93.19 285 GLY B CA 1
ATOM 4562 C C . GLY B 1 285 ? 15.805 16.547 -9.969 1 93.19 285 GLY B C 1
ATOM 4563 O O . GLY B 1 285 ? 16.688 17.281 -10.414 1 93.19 285 GLY B O 1
ATOM 4564 N N . ASP B 1 286 ? 14.547 16.781 -10.062 1 93.31 286 ASP B N 1
ATOM 4565 C CA . ASP B 1 286 ? 14.094 17.984 -10.766 1 93.31 286 ASP B CA 1
ATOM 4566 C C . ASP B 1 286 ? 14.375 19.234 -9.953 1 93.31 286 ASP B C 1
ATOM 4568 O O . ASP B 1 286 ? 14.469 20.344 -10.508 1 93.31 286 ASP B O 1
ATOM 4572 N N . VAL B 1 287 ? 14.383 19.078 -8.648 1 93.44 287 VAL B N 1
ATOM 4573 C CA . VAL B 1 287 ? 14.672 20.156 -7.711 1 93.44 287 VAL B CA 1
ATOM 4574 C C . VAL B 1 287 ? 15.93 19.828 -6.918 1 93.44 287 VAL B C 1
ATOM 4576 O O . VAL B 1 287 ? 16.047 18.734 -6.355 1 93.44 287 VAL B O 1
ATOM 4579 N N . GLU B 1 288 ? 16.797 20.734 -6.879 1 93.94 288 GLU B N 1
ATOM 4580 C CA . GLU B 1 288 ? 18.094 20.484 -6.227 1 93.94 288 GLU B CA 1
ATOM 4581 C C . GLU B 1 288 ? 17.969 20.625 -4.711 1 93.94 288 GLU B C 1
ATOM 4583 O O . GLU B 1 288 ? 18.562 19.828 -3.967 1 93.94 288 GLU B O 1
ATOM 4588 N N . LYS B 1 289 ? 17.297 21.641 -4.375 1 95.88 289 LYS B N 1
ATOM 4589 C CA . LYS B 1 289 ? 17.156 21.922 -2.945 1 95.88 289 LYS B CA 1
ATOM 4590 C C . LYS B 1 289 ? 15.688 21.984 -2.533 1 95.88 289 LYS B C 1
ATOM 4592 O O . LYS B 1 289 ? 14.875 22.609 -3.213 1 95.88 289 LYS B O 1
ATOM 4597 N N . LEU B 1 290 ? 15.359 21.281 -1.433 1 97.25 290 LEU B N 1
ATOM 4598 C CA . LEU B 1 290 ? 14.008 21.344 -0.887 1 97.25 290 LEU B CA 1
ATOM 4599 C C . LEU B 1 290 ? 13.766 22.656 -0.16 1 97.25 290 LEU B C 1
ATOM 4601 O O . LEU B 1 290 ? 14.617 23.109 0.611 1 97.25 290 LEU B O 1
ATOM 4605 N N . VAL B 1 291 ? 12.664 23.281 -0.426 1 97.56 291 VAL B N 1
ATOM 4606 C CA . VAL B 1 291 ? 12.289 24.531 0.216 1 97.56 291 VAL B CA 1
ATOM 4607 C C . VAL B 1 291 ? 10.977 24.359 0.978 1 97.56 291 VAL B C 1
ATOM 4609 O O . VAL B 1 291 ? 9.898 24.672 0.461 1 97.56 291 VAL B O 1
ATOM 4612 N N . PRO B 1 292 ? 11.078 23.969 2.246 1 98.25 292 PRO B N 1
ATOM 4613 C CA . PRO B 1 292 ? 9.852 23.781 3.027 1 98.25 292 PRO B CA 1
ATOM 4614 C C . PRO B 1 292 ? 9.102 25.078 3.279 1 98.25 292 PRO B C 1
ATOM 4616 O O . PRO B 1 292 ? 9.719 26.156 3.352 1 98.25 292 PRO B O 1
ATOM 4619 N N . PRO B 1 293 ? 7.766 25 3.365 1 97.75 293 PRO B N 1
ATOM 4620 C CA . PRO B 1 293 ? 7.02 26.188 3.766 1 97.75 293 PRO B CA 1
ATOM 4621 C C . PRO B 1 293 ? 7.293 26.609 5.211 1 97.75 293 PRO B C 1
ATOM 4623 O O . PRO B 1 293 ? 7.598 25.75 6.051 1 97.75 293 PRO B O 1
ATOM 4626 N N . ILE B 1 294 ? 7.219 27.859 5.469 1 96.56 294 ILE B N 1
ATOM 4627 C CA . ILE B 1 294 ? 7.441 28.375 6.812 1 96.56 294 ILE B CA 1
ATOM 4628 C C . ILE B 1 294 ? 6.203 29.125 7.285 1 96.56 294 ILE B C 1
ATOM 4630 O O . ILE B 1 294 ? 5.668 29.969 6.566 1 96.56 294 ILE B O 1
ATOM 4634 N N . TRP B 1 295 ? 5.758 28.719 8.422 1 94.25 295 TRP B N 1
ATOM 4635 C CA . TRP B 1 295 ? 4.633 29.422 9.023 1 94.25 295 TRP B CA 1
ATOM 4636 C C . TRP B 1 295 ? 5.012 30.859 9.383 1 94.25 295 TRP B C 1
ATOM 4638 O O . TRP B 1 295 ? 6.016 31.078 10.062 1 94.25 295 TRP B O 1
ATOM 4648 N N . GLU B 1 296 ? 4.203 31.828 8.883 1 87.81 296 GLU B N 1
ATOM 4649 C CA . GLU B 1 296 ? 4.566 33.25 9.07 1 87.81 296 GLU B CA 1
ATOM 4650 C C . GLU B 1 296 ? 3.592 33.938 10.008 1 87.81 296 GLU B C 1
ATOM 4652 O O . GLU B 1 296 ? 3.73 35.125 10.273 1 87.81 296 GLU B O 1
ATOM 4657 N N . GLY B 1 297 ? 2.717 33.281 10.57 1 85.19 297 GLY B N 1
ATOM 4658 C CA . GLY B 1 297 ? 1.757 33.906 11.469 1 85.19 297 GLY B CA 1
ATOM 4659 C C . GLY B 1 297 ? 0.329 33.812 10.961 1 85.19 297 GLY B C 1
ATOM 4660 O O . GLY B 1 297 ? 0.076 33.281 9.883 1 85.19 297 GLY B O 1
ATOM 4661 N N . PRO B 1 298 ? -0.546 34.25 11.938 1 81.94 298 PRO B N 1
ATOM 4662 C CA . PRO B 1 298 ? -1.955 34.188 11.539 1 81.94 298 PRO B CA 1
ATOM 4663 C C . PRO B 1 298 ? -2.312 35.219 10.461 1 81.94 298 PRO B C 1
ATOM 4665 O O . PRO B 1 298 ? -1.698 36.281 10.391 1 81.94 298 PRO B O 1
ATOM 4668 N N . PHE B 1 299 ? -2.977 34.844 9.547 1 71.88 299 PHE B N 1
ATOM 4669 C CA . PHE B 1 299 ? -3.4 35.719 8.453 1 71.88 299 PHE B CA 1
ATOM 4670 C C . PHE B 1 299 ? -4.902 35.969 8.516 1 71.88 299 PHE B C 1
ATOM 4672 O O . PHE B 1 299 ? -5.672 35.094 8.898 1 71.88 299 PHE B O 1
ATOM 4679 N N . ASP B 1 300 ? -5.43 37.312 9.023 1 58.34 300 ASP B N 1
ATOM 4680 C CA . ASP B 1 300 ? -6.84 37.656 9.086 1 58.34 300 ASP B CA 1
ATOM 4681 C C . ASP B 1 300 ? -7.531 37.406 7.75 1 58.34 300 ASP B C 1
ATOM 4683 O O . ASP B 1 300 ? -6.973 37.688 6.688 1 58.34 300 ASP B O 1
ATOM 4687 N N . ALA B 1 301 ? -8.562 36.562 7.789 1 47.75 301 ALA B N 1
ATOM 4688 C CA . ALA B 1 301 ? -9.438 36.438 6.625 1 47.75 301 ALA B CA 1
ATOM 4689 C C . ALA B 1 301 ? -9.797 37.812 6.066 1 47.75 301 ALA B C 1
ATOM 4691 O O . ALA B 1 301 ? -9.984 37.969 4.859 1 47.75 301 ALA B O 1
ATOM 4692 N N . GLU B 1 302 ? -10.023 38.719 6.883 1 40.88 302 GLU B N 1
ATOM 4693 C CA . GLU B 1 302 ? -10.578 40.031 6.516 1 40.88 302 GLU B CA 1
ATOM 4694 C C . GLU B 1 302 ? -9.531 40.906 5.836 1 40.88 302 GLU B C 1
ATOM 4696 O O . GLU B 1 302 ? -9.844 41.969 5.332 1 40.88 302 GLU B O 1
ATOM 4701 N N . GLU B 1 303 ? -8.359 40.844 6.102 1 38.34 303 GLU B N 1
ATOM 4702 C CA . GLU B 1 303 ? -7.484 41.781 5.41 1 38.34 303 GLU B CA 1
ATOM 4703 C C . GLU B 1 303 ? -7.441 41.5 3.91 1 38.34 303 GLU B C 1
ATOM 4705 O O . GLU B 1 303 ? -6.363 41.438 3.314 1 38.34 303 GLU B O 1
ATOM 4710 N N . ARG B 1 304 ? -8.359 40.938 3.396 1 33.19 304 ARG B N 1
ATOM 4711 C CA . ARG B 1 304 ? -8.625 41.156 1.979 1 33.19 304 ARG B CA 1
ATOM 4712 C C . ARG B 1 304 ? -9.164 42.562 1.749 1 33.19 304 ARG B C 1
ATOM 4714 O O . ARG B 1 304 ? -9.945 43.062 2.557 1 33.19 304 ARG B O 1
#

Foldseek 3Di:
DPQAQDEAEAAPAAFEWDDDDQWIWTAHPVGHTDDIGHLLRAAEYEYHDRYDYDPVVVVVNLVSQHKYFYAYPLLFTPDIDTHPDCPDPLNLLQVLLVVFDLQLLQQQLLQLLLQLLLLLLQLLVVVPFHSVVSNVLSVPQDRNSPVPSSVVSVVVSQVSVCVVPVDDADAPPDCAFLNVLLNLLVSSLLRLLVVLLSSLSYFQCRDSNFNDDPRRRNNSVRLSSSVSSQLSNQRVVQTGRGGHCDPVNSVSSSVSQQFAQDQVGHGNSRLSNVLSNQVSCCSSVVDVHRNRDHRNDDHPPPVD/DPQAQDEAEAAPAAFEWDDDDQWIWTAHPVGHTDDIGHLLRAAEYEYHDRYDYDPVVVVVNLVSQHKYFYAYPLLFTPDIDTHPDCPDPLNLLQVLLVVFDLQLLQQQLLQLLLQLLLLLLQLLVVVPFHSVVSNVLSVPQDRNSPVPSSVVSVVVSQVSVCVVPVDDADAPPDCAFLNVLLNLLVSSLLRLLVVLLSSLSYFQCRDSNFNDDPRRRNNSVRLSSSVSSQLSNQSVVQTGRGGHCDPVNSVSSSVSQQFAQDQVGHGNSRLSNVLSNQVSCCSSPVDVHRNRDHRNDDHPPPVD

Organism: Corynebacterium diphtheriae (strain ATCC 700971 / NCTC 13129 / Biotype gravis) (NCBI:txid257309)

Solvent-accessible surface area (backbone atoms only — not comparable to full-atom values): 30881 Å² total; per-residue (Å²): 124,78,65,51,63,33,74,44,84,32,45,88,39,57,21,36,49,42,72,52,94,69,20,42,34,36,26,36,72,88,64,47,77,75,50,73,40,58,42,80,35,33,25,25,38,36,33,5,52,53,23,34,40,35,30,43,40,54,50,50,36,23,74,58,55,22,32,38,34,39,26,50,98,77,57,28,62,46,30,39,28,41,39,73,66,55,89,38,72,46,33,54,42,36,39,28,50,74,61,52,49,68,67,57,33,22,44,40,42,20,37,35,48,26,20,22,34,42,8,39,20,39,38,39,38,74,74,70,41,90,31,64,67,34,47,53,42,28,72,64,48,38,68,53,34,76,82,44,40,63,60,53,42,51,53,52,51,50,50,63,60,16,74,74,66,82,47,73,91,41,87,89,72,40,73,42,14,53,38,18,48,47,50,51,40,49,52,46,46,48,16,42,33,49,51,15,33,54,57,41,39,48,58,34,50,63,28,64,75,43,69,58,84,50,38,63,46,19,25,34,69,45,70,43,42,20,52,46,28,53,50,50,45,47,42,67,70,73,48,51,70,79,34,70,71,42,73,68,52,48,50,51,40,58,52,54,57,51,35,53,36,43,91,88,58,44,26,35,51,56,50,46,30,51,50,32,40,48,48,45,34,32,41,62,59,79,32,90,70,68,78,59,63,57,34,78,52,89,62,70,81,68,81,108,124,80,64,50,61,34,73,44,83,32,46,86,39,59,22,36,50,42,71,53,95,67,20,42,34,35,26,36,72,88,64,47,79,74,50,74,41,58,42,80,34,34,23,26,41,35,34,5,50,53,23,34,40,32,30,44,41,53,50,49,36,23,74,56,55,22,31,39,34,38,25,49,98,78,58,28,63,47,30,40,28,43,39,72,65,54,89,38,71,48,32,53,42,36,39,29,50,74,60,52,50,69,69,59,33,23,43,41,42,20,37,35,48,27,20,23,32,41,8,40,21,39,39,39,38,74,73,71,40,89,30,62,68,34,49,51,42,27,72,65,49,39,70,52,33,77,80,45,41,63,60,51,42,51,52,54,52,49,48,64,61,12,75,73,66,82,48,72,92,41,87,88,72,40,74,43,14,52,39,17,48,47,50,51,40,48,53,46,48,48,15,43,32,48,51,16,34,55,56,42,40,48,58,34,51,63,29,64,74,43,70,58,83,50,39,64,46,20,26,35,70,44,70,42,42,22,52,47,26,53,51,50,45,47,42,66,71,73,48,50,69,79,34,70,70,43,73,68,51,49,52,52,40,58,52,55,57,51,35,55,39,43,92,86,58,44,24,34,52,55,50,46,32,50,50,33,38,48,50,44,35,32,41,64,60,79,31,90,69,69,78,60,62,57,34,77,51,89,63,70,84,68,81,108

pLDDT: mean 88.88, std 11.19, range [27.86, 98.44]

Nearest PDB structures (foldseek):
  7cr6-assembly1_D  TM=7.440E-01  e=5.212E-13  Synechocystis sp. PCC 6803 substr. Kazusa
  4n06-assembly1_A  TM=6.293E-01  e=5.944E-14  Archaeoglobus fulgidus DSM 4304
  2yzs-assembly1_B-2  TM=6.925E-01  e=1.317E-11  Aquifex aeolicus
  7ei1-assembly4_O  TM=6.016E-01  e=1.218E-10  Pyrococcus furiosus COM1
  7ei1-assembly4_H  TM=6.761E-01  e=7.183E-09  Pyrococcus furiosus COM1